Protein AF-E4YL05-F1 (afdb_monomer)

Secondary structure (DSSP, 8-state):
-----------PPPPS--GGG--S------TTSEEEEEEEEEEEETTEEEEEEEEETTSEEESS--SSSSGGG--SEEEEEEEEEEBGGGTBPP---EEEEEE--TTSHHHHHHHHHHHTSTTTTT--EEEEEEEEEEEEEEE-SS-TT-EEEEEEEEEEEEETT-SS-EEEEEEEEEEES---EEEEEEEEEE-TT--EEEEEPP-TT-GGGTTT--SSSSTTEEEEEESSPEEB-S----SSPPPPPPBTEEEEEEEEE--TT-TT-EEEEEEEEEPTT-BSBTTB-EEEEEEEEETTTTEEEESSPPPB-B-GGGEEEEEEEEEEEEETTEEHHHHHHHHTHHHHHHHHHHHHHHHHHTT--GGGEEEEEEEE--TTTS--SS-------TT-EEEEEEEEEEGGGTTT--HHHHHHHHHHHHHHHSSBTTEEEEEEEEEEEE---HHHHHHTS-S-TTTS-SS-----S--EES---SS-----EE--TTS-EEEEETTEEEEE-TTTEEEETTEEEEHHHHHT-HHHHHTT--

Mean predicted aligned error: 18.24 Å

InterPro domains:
  IPR003886 NIDO domain [PF06119] (53-227)

Radius of gyration: 30.39 Å; Cα contacts (8 Å, |Δi|>4): 1164; chains: 1; bounding box: 79×64×94 Å

pLDDT: mean 72.18, std 15.31, range [24.52, 92.62]

Organism: Oikopleura dioica (NCBI:txid34765)

Solvent-accessible surface area (backbone atoms only — not comparable to full-atom values): 29709 Å² total; per-residue (Å²): 142,80,85,74,83,76,76,77,71,84,61,45,26,79,64,64,71,61,54,80,98,54,35,82,52,77,63,85,51,45,100,73,13,34,40,82,42,76,47,93,58,67,42,52,55,85,58,31,68,37,47,54,39,23,42,35,59,41,40,30,41,21,69,46,88,72,93,62,54,51,78,90,66,49,55,61,27,47,33,46,20,67,38,22,24,29,48,66,98,78,63,43,53,26,66,49,54,40,49,28,41,45,75,51,50,89,85,38,74,48,38,58,53,54,48,53,50,50,24,48,25,73,88,37,68,69,34,58,63,51,75,76,42,36,30,40,36,38,43,38,56,29,23,38,69,92,42,72,87,32,40,27,27,35,35,41,34,37,31,32,27,27,52,60,87,51,94,56,74,30,38,36,41,35,37,35,34,30,39,75,62,67,78,48,47,81,50,41,38,32,40,41,34,14,39,89,85,63,44,41,21,44,47,70,62,88,54,96,76,41,82,91,33,47,38,73,39,48,71,48,82,45,32,7,31,38,72,48,75,40,80,63,51,37,45,42,80,52,89,78,86,59,84,30,70,84,81,64,75,23,46,60,27,52,69,46,48,27,44,34,72,55,55,68,83,46,93,82,46,67,42,56,29,40,38,35,39,33,42,92,79,26,24,63,29,94,96,35,44,69,50,77,22,41,63,42,77,38,81,91,74,76,45,37,38,58,73,49,79,62,51,62,36,41,38,82,74,54,45,39,35,30,46,36,36,40,33,30,46,23,36,74,93,32,44,20,39,57,34,37,70,75,47,43,72,62,33,53,54,48,51,55,51,20,46,51,52,52,38,50,73,63,72,44,60,75,69,32,53,45,76,77,41,79,44,77,57,51,83,89,78,76,70,90,61,100,73,79,72,89,72,88,57,85,47,16,26,31,40,34,32,32,41,48,41,63,40,63,52,70,90,75,67,52,47,62,54,54,44,51,41,52,38,49,53,46,70,73,59,55,51,44,82,49,33,33,60,42,71,92,47,62,48,52,43,71,66,49,51,65,55,57,56,47,31,80,38,77,92,46,83,88,77,53,65,101,67,74,77,92,56,51,52,74,28,48,26,38,42,69,52,96,90,59,46,7,65,34,38,66,48,50,53,93,65,33,43,68,18,52,44,73,67,42,48,48,79,44,38,61,92,58,28,46,62,38,77,32,37,82,41,47,45,73,69,48,71,76,33,73,71,56,56,65,64,41,72,122

Structure (mmCIF, N/CA/C/O backbone):
data_AF-E4YL05-F1
#
_entry.id   AF-E4YL05-F1
#
loop_
_atom_site.group_PDB
_atom_site.id
_atom_site.type_symbol
_atom_site.label_atom_id
_atom_site.label_alt_id
_atom_site.label_comp_id
_atom_site.label_asym_id
_atom_site.label_entity_id
_atom_site.label_seq_id
_atom_site.pdbx_PDB_ins_code
_atom_site.Cartn_x
_atom_site.Cartn_y
_atom_site.Cartn_z
_atom_site.occupancy
_atom_site.B_iso_or_equiv
_atom_site.auth_seq_id
_atom_site.auth_comp_id
_atom_site.auth_asym_id
_atom_site.auth_atom_id
_atom_site.pdbx_PDB_model_num
ATOM 1 N N . MET A 1 1 ? 0.159 37.664 -41.371 1.00 39.00 1 MET A N 1
ATOM 2 C CA . MET A 1 1 ? -0.174 36.597 -40.407 1.00 39.00 1 MET A CA 1
ATOM 3 C C . MET A 1 1 ? -0.038 35.262 -41.129 1.00 39.00 1 MET A C 1
ATOM 5 O O . MET A 1 1 ? -0.855 34.973 -41.992 1.00 39.00 1 MET A O 1
ATOM 9 N N . LYS A 1 2 ? 1.045 34.520 -40.889 1.00 24.80 2 LYS A N 1
ATOM 10 C CA . LYS A 1 2 ? 1.207 33.120 -41.308 1.00 24.80 2 LYS A CA 1
ATOM 11 C C . LYS A 1 2 ? 2.036 32.447 -40.222 1.00 24.80 2 LYS A C 1
ATOM 13 O O . LYS A 1 2 ? 3.206 32.774 -40.063 1.00 24.80 2 LYS A O 1
ATOM 18 N N . LEU A 1 3 ? 1.362 31.623 -39.429 1.00 26.17 3 LEU A N 1
ATOM 19 C CA . LEU A 1 3 ? 1.958 30.800 -38.390 1.00 26.17 3 LEU A CA 1
ATOM 20 C C . LEU A 1 3 ? 2.776 29.702 -39.069 1.00 26.17 3 LEU A C 1
ATOM 22 O O . LEU A 1 3 ? 2.261 28.945 -39.891 1.00 26.17 3 LEU A O 1
ATOM 26 N N . THR A 1 4 ? 4.064 29.681 -38.756 1.00 24.52 4 THR A N 1
ATOM 27 C CA . THR A 1 4 ? 4.976 28.572 -39.021 1.00 24.52 4 THR A CA 1
ATOM 28 C C . THR A 1 4 ? 4.471 27.346 -38.254 1.00 24.52 4 THR A C 1
ATOM 30 O O . THR A 1 4 ? 4.105 27.502 -37.087 1.00 24.52 4 THR A O 1
ATOM 33 N N . PRO A 1 5 ? 4.446 26.138 -38.840 1.00 30.98 5 PRO A N 1
ATOM 34 C CA . PRO A 1 5 ? 4.259 24.937 -38.046 1.00 30.98 5 PRO A CA 1
ATOM 35 C C . PRO A 1 5 ? 5.496 24.787 -37.158 1.00 30.98 5 PRO A C 1
ATOM 37 O O . PRO A 1 5 ? 6.608 24.580 -37.643 1.00 30.98 5 PRO A O 1
ATOM 40 N N . VAL A 1 6 ? 5.300 24.968 -35.854 1.00 28.34 6 VAL A N 1
ATOM 41 C CA . VAL A 1 6 ? 6.244 24.503 -34.844 1.00 28.34 6 VAL A CA 1
ATOM 42 C C . VAL A 1 6 ? 6.269 22.988 -34.995 1.00 28.34 6 VAL A C 1
ATOM 44 O O . VAL A 1 6 ? 5.288 22.310 -34.699 1.00 28.34 6 VAL A O 1
ATOM 47 N N . LEU A 1 7 ? 7.371 22.466 -35.528 1.00 31.39 7 LEU A N 1
ATOM 48 C CA . LEU A 1 7 ? 7.763 21.089 -35.280 1.00 31.39 7 LEU A CA 1
ATOM 49 C C . LEU A 1 7 ? 7.889 20.970 -33.760 1.00 31.39 7 LEU A C 1
ATOM 51 O O . LEU A 1 7 ? 8.853 21.470 -33.182 1.00 31.39 7 LEU A O 1
ATOM 55 N N . LEU A 1 8 ? 6.887 20.372 -33.118 1.00 30.17 8 LEU A N 1
ATOM 56 C CA . LEU A 1 8 ? 7.074 19.766 -31.810 1.00 30.17 8 LEU A CA 1
ATOM 57 C C . LEU A 1 8 ? 8.108 18.664 -32.035 1.00 30.17 8 LEU A C 1
ATOM 59 O O . LEU A 1 8 ? 7.787 17.587 -32.532 1.00 30.17 8 LEU A O 1
ATOM 63 N N . ALA A 1 9 ? 9.376 18.979 -31.781 1.00 30.41 9 ALA A N 1
ATOM 64 C CA . ALA A 1 9 ? 10.349 17.942 -31.517 1.00 30.41 9 ALA A CA 1
ATOM 65 C C . ALA A 1 9 ? 9.806 17.178 -30.306 1.00 30.41 9 ALA A C 1
ATOM 67 O O . ALA A 1 9 ? 9.567 17.787 -29.264 1.00 30.41 9 ALA A O 1
ATOM 68 N N . SER A 1 10 ? 9.547 15.883 -30.471 1.00 37.25 10 SER A N 1
ATOM 69 C CA . SER A 1 10 ? 9.329 14.965 -29.358 1.00 37.25 10 SER A CA 1
ATOM 70 C C . SER A 1 10 ? 10.555 15.073 -28.452 1.00 37.25 10 SER A C 1
ATOM 72 O O . SER A 1 10 ? 11.633 14.581 -28.797 1.00 37.25 10 SER A O 1
ATOM 74 N N . ALA A 1 11 ? 10.435 15.832 -27.365 1.00 39.47 11 ALA A N 1
ATOM 75 C CA . ALA A 1 11 ? 11.479 15.943 -26.365 1.00 39.47 11 ALA A CA 1
ATOM 76 C C . ALA A 1 11 ? 11.469 14.632 -25.580 1.00 39.47 11 ALA A C 1
ATOM 78 O O . ALA A 1 11 ? 10.633 14.436 -24.706 1.00 39.47 11 ALA A O 1
ATOM 79 N N . GLN A 1 12 ? 12.354 13.726 -25.980 1.00 55.66 12 GLN A N 1
ATOM 80 C CA . GLN A 1 12 ? 12.685 12.514 -25.248 1.00 55.66 12 GLN A CA 1
ATOM 81 C C . GLN A 1 12 ? 13.349 12.882 -23.913 1.00 55.66 12 GLN A C 1
ATOM 83 O O . GLN A 1 12 ? 14.168 13.810 -23.889 1.00 55.66 12 GLN A O 1
ATOM 88 N N . ALA A 1 13 ? 13.031 12.165 -22.827 1.00 56.84 13 ALA A N 1
ATOM 89 C CA . ALA A 1 13 ? 13.731 12.339 -21.554 1.00 56.84 13 ALA A CA 1
ATOM 90 C C . ALA A 1 13 ? 15.240 12.196 -21.762 1.00 56.84 13 ALA A C 1
ATOM 92 O O . ALA A 1 13 ? 15.728 11.253 -22.393 1.00 56.84 13 ALA A O 1
ATOM 93 N N . ALA A 1 14 ? 16.005 13.109 -21.169 1.00 66.50 14 ALA A N 1
ATOM 94 C CA . ALA A 1 14 ? 17.408 12.827 -20.951 1.00 66.50 14 ALA A CA 1
ATOM 95 C C . ALA A 1 14 ? 17.499 11.706 -19.904 1.00 66.50 14 ALA A C 1
ATOM 97 O O . ALA A 1 14 ? 16.983 11.834 -18.792 1.00 66.50 14 ALA A O 1
ATOM 98 N N . SER A 1 15 ? 18.168 10.605 -20.251 1.00 72.00 15 SER A N 1
ATOM 99 C CA . SER A 1 15 ? 18.623 9.650 -19.240 1.00 72.00 15 SER A CA 1
ATOM 100 C C . SER A 1 15 ? 19.417 10.394 -18.168 1.00 72.00 15 SER A C 1
ATOM 102 O O . SER A 1 15 ? 20.209 11.283 -18.506 1.00 72.00 15 SER A O 1
ATOM 104 N N . TYR A 1 16 ? 19.276 9.984 -16.903 1.00 74.62 16 TYR A N 1
ATOM 105 C CA . TYR A 1 16 ? 20.231 10.370 -15.861 1.00 74.62 16 TYR A CA 1
ATOM 106 C C . TYR A 1 16 ? 21.620 10.157 -16.397 1.00 74.62 16 TYR A C 1
ATOM 108 O O . TYR A 1 16 ? 21.817 9.145 -17.089 1.00 74.62 16 TYR A O 1
ATOM 116 N N . ILE A 1 17 ? 22.535 11.088 -16.076 1.00 64.12 17 ILE A N 1
ATOM 117 C CA . ILE A 1 17 ? 23.928 11.073 -16.532 1.00 64.12 17 ILE A CA 1
ATOM 118 C C . ILE A 1 17 ? 24.354 9.618 -16.594 1.00 64.12 17 ILE A C 1
ATOM 120 O O . ILE A 1 17 ? 24.530 8.984 -15.550 1.00 64.12 17 ILE A O 1
ATOM 124 N N . HIS A 1 18 ? 24.398 9.080 -17.825 1.00 53.38 18 HIS A N 1
ATOM 125 C CA . HIS A 1 18 ? 24.674 7.668 -18.039 1.00 53.38 18 HIS A CA 1
ATOM 126 C C . HIS A 1 18 ? 25.913 7.390 -17.219 1.00 53.38 18 HIS A C 1
ATOM 128 O O . HIS A 1 18 ? 26.897 8.100 -17.453 1.00 53.38 18 HIS A O 1
ATOM 134 N N . GLY A 1 19 ? 25.847 6.464 -16.253 1.00 42.16 19 GLY A N 1
ATOM 135 C CA . GLY A 1 19 ? 26.955 6.225 -15.329 1.00 42.16 19 GLY A CA 1
ATOM 136 C C . GLY A 1 19 ? 28.252 6.263 -16.123 1.00 42.16 19 GLY A C 1
ATOM 137 O O . GLY A 1 19 ? 28.403 5.468 -17.048 1.00 42.16 19 GLY A O 1
ATOM 138 N N . LYS A 1 20 ? 29.047 7.325 -15.908 1.00 41.28 20 LYS A N 1
ATOM 139 C CA . LYS A 1 20 ? 29.998 7.912 -16.878 1.00 41.28 20 LYS A CA 1
ATOM 140 C C . LYS A 1 20 ? 30.633 6.863 -17.788 1.00 41.28 20 LYS A C 1
ATOM 142 O O . LYS A 1 20 ? 31.676 6.328 -17.434 1.00 41.28 20 LYS A O 1
ATOM 147 N N . SER A 1 21 ? 30.065 6.549 -18.955 1.00 42.84 21 SER A N 1
ATOM 148 C CA . SER A 1 21 ? 30.628 5.527 -19.868 1.00 42.84 21 SER A CA 1
ATOM 149 C C . SER A 1 21 ? 30.936 4.125 -19.262 1.00 42.84 21 SER A C 1
ATOM 151 O O . SER A 1 21 ? 31.409 3.267 -20.001 1.00 42.84 21 SER A O 1
ATOM 153 N N . ASN A 1 22 ? 30.632 3.878 -17.978 1.00 45.12 22 ASN A N 1
ATOM 154 C CA . ASN A 1 22 ? 31.169 2.836 -17.094 1.00 45.12 22 ASN A CA 1
ATOM 155 C C . ASN A 1 22 ? 30.128 2.497 -16.000 1.00 45.12 22 ASN A C 1
ATOM 157 O O . ASN A 1 22 ? 30.279 2.896 -14.846 1.00 45.12 22 ASN A O 1
ATOM 161 N N . GLY A 1 23 ? 29.060 1.770 -16.333 1.00 50.09 23 GLY A N 1
ATOM 162 C CA . GLY A 1 23 ? 28.501 0.865 -15.316 1.00 50.09 23 GLY A CA 1
ATOM 163 C C . GLY A 1 23 ? 29.557 -0.175 -14.933 1.00 50.09 23 GLY A C 1
ATOM 164 O O . GLY A 1 23 ? 30.546 -0.325 -15.658 1.00 50.09 23 GLY A O 1
ATOM 165 N N . ASP A 1 24 ? 29.363 -0.900 -13.834 1.00 49.78 24 ASP A N 1
ATOM 166 C CA . ASP A 1 24 ? 30.409 -1.796 -13.326 1.00 49.78 24 ASP A CA 1
ATOM 167 C C . ASP A 1 24 ? 30.783 -2.915 -14.315 1.00 49.78 24 ASP A C 1
ATOM 169 O O . ASP A 1 24 ? 31.893 -3.444 -14.249 1.00 49.78 24 ASP A O 1
ATOM 173 N N . SER A 1 25 ? 29.917 -3.260 -15.279 1.00 55.44 25 SER A N 1
ATOM 174 C CA . SER A 1 25 ? 30.222 -4.218 -16.351 1.00 55.44 25 SER A CA 1
ATOM 175 C C . SER A 1 25 ? 29.310 -4.081 -17.583 1.00 55.44 25 SER A C 1
ATOM 177 O O . SER A 1 25 ? 28.195 -3.575 -17.495 1.00 55.44 25 SER A O 1
ATOM 179 N N . VAL A 1 26 ? 29.792 -4.557 -18.742 1.00 59.41 26 VAL A N 1
ATOM 180 C CA . VAL A 1 26 ? 29.004 -4.833 -19.962 1.00 59.41 26 VAL A CA 1
ATOM 181 C C . VAL A 1 26 ? 29.000 -6.344 -20.151 1.00 59.41 26 VAL A C 1
ATOM 183 O O . VAL A 1 26 ? 30.068 -6.920 -20.359 1.00 59.41 26 VAL A O 1
ATOM 186 N N . HIS A 1 27 ? 27.834 -6.984 -20.120 1.00 60.22 27 HIS A N 1
ATOM 187 C CA . HIS A 1 27 ? 27.734 -8.433 -20.301 1.00 60.22 27 HIS A CA 1
ATOM 188 C C . HIS A 1 27 ? 27.070 -8.800 -21.627 1.00 60.22 27 HIS A C 1
ATOM 190 O O . HIS A 1 27 ? 26.087 -8.186 -22.037 1.00 60.22 27 HIS A O 1
ATOM 196 N N . ALA A 1 28 ? 27.639 -9.804 -22.300 1.00 58.12 28 ALA A N 1
ATOM 197 C CA . ALA A 1 28 ? 26.989 -10.474 -23.417 1.00 58.12 28 ALA A CA 1
ATOM 198 C C . ALA A 1 28 ? 25.901 -11.405 -22.870 1.00 58.12 28 ALA A C 1
ATOM 200 O O . ALA A 1 28 ? 26.103 -12.065 -21.848 1.00 58.12 28 ALA A O 1
ATOM 201 N N . LEU A 1 29 ? 24.758 -11.425 -23.541 1.00 65.06 29 LEU A N 1
ATOM 202 C CA . LEU A 1 29 ? 23.601 -12.221 -23.149 1.00 65.06 29 LEU A CA 1
ATOM 203 C C . LEU A 1 29 ? 23.679 -13.610 -23.769 1.00 65.06 29 LEU A C 1
ATOM 205 O O . LEU A 1 29 ? 24.390 -13.821 -24.756 1.00 65.06 29 LEU A O 1
ATOM 209 N N . ASP A 1 30 ? 22.947 -14.551 -23.188 1.00 63.59 30 ASP A N 1
ATOM 210 C CA . ASP A 1 30 ? 22.760 -15.857 -23.800 1.00 63.59 30 ASP A CA 1
ATOM 211 C C . ASP A 1 30 ? 21.796 -15.793 -25.004 1.00 63.59 30 ASP A C 1
ATOM 213 O O . ASP A 1 30 ? 21.240 -14.748 -25.352 1.00 63.59 30 ASP A O 1
ATOM 217 N N . GLY A 1 31 ? 21.607 -16.931 -25.678 1.00 61.41 31 GLY A N 1
ATOM 218 C CA . GLY A 1 31 ? 20.715 -17.039 -26.838 1.00 61.41 31 GLY A CA 1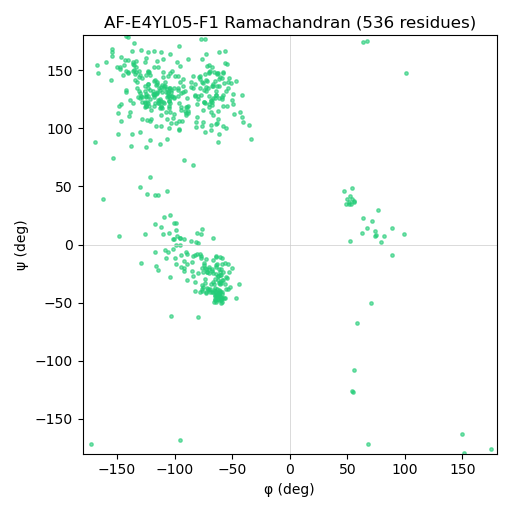
ATOM 219 C C . GLY A 1 31 ? 19.232 -16.778 -26.536 1.00 61.41 31 GLY A C 1
ATOM 220 O O . GLY A 1 31 ? 18.462 -16.631 -27.480 1.00 61.41 31 GLY A O 1
ATOM 221 N N . SER A 1 32 ? 18.843 -16.697 -25.260 1.00 63.31 32 SER A N 1
ATOM 222 C CA . SER A 1 32 ? 17.499 -16.337 -24.787 1.00 63.31 32 SER A CA 1
ATOM 223 C C . SER A 1 32 ? 17.356 -14.850 -24.440 1.00 63.31 32 SER A C 1
ATOM 225 O O . SER A 1 32 ? 16.271 -14.413 -24.062 1.00 63.31 32 SER A O 1
ATOM 227 N N . GLY A 1 33 ? 18.417 -14.046 -24.589 1.00 72.31 33 GLY A N 1
ATOM 228 C CA . GLY A 1 33 ? 18.387 -12.625 -24.237 1.00 72.31 33 GLY A CA 1
ATOM 229 C C . GLY A 1 33 ? 18.345 -12.382 -22.725 1.00 72.31 33 GLY A C 1
ATOM 230 O O . GLY A 1 33 ? 17.954 -11.295 -22.296 1.00 72.31 33 GLY A O 1
ATOM 231 N N . GLN A 1 34 ? 18.751 -13.378 -21.930 1.00 79.44 34 GLN A N 1
ATOM 232 C CA . GLN A 1 34 ? 18.883 -13.304 -20.480 1.00 79.44 34 GLN A CA 1
ATOM 233 C C . GLN A 1 34 ? 20.355 -13.475 -20.074 1.00 79.44 34 GLN A C 1
ATOM 235 O O . GLN A 1 34 ? 21.200 -13.958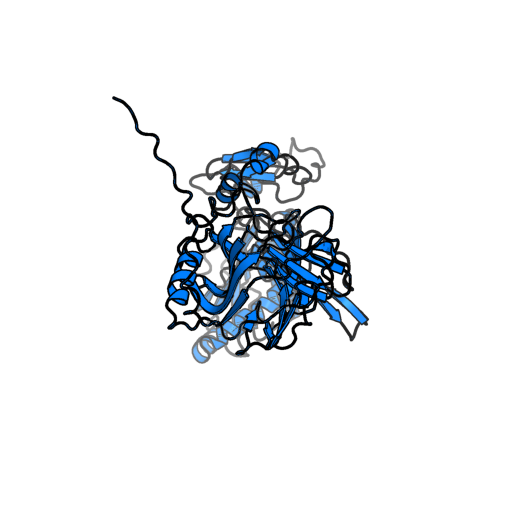 -20.831 1.00 79.44 34 GLN A O 1
ATOM 240 N N . THR A 1 35 ? 20.713 -13.005 -18.884 1.00 81.50 35 THR A N 1
ATOM 241 C CA . THR A 1 35 ? 22.018 -13.283 -18.289 1.00 81.50 35 THR A CA 1
ATOM 242 C C . THR A 1 35 ? 21.959 -13.177 -16.770 1.00 81.50 35 THR A C 1
ATOM 244 O O . THR A 1 35 ? 21.276 -12.308 -16.226 1.00 81.50 35 THR A O 1
ATOM 247 N N . LYS A 1 36 ? 22.678 -14.070 -16.086 1.00 86.94 36 LYS A N 1
ATOM 248 C CA . LYS A 1 36 ? 22.915 -14.013 -14.640 1.00 86.94 36 LYS A CA 1
ATOM 249 C C . LYS A 1 36 ? 24.166 -13.181 -14.390 1.00 86.94 36 LYS A C 1
ATOM 251 O O . LYS A 1 36 ? 25.249 -13.561 -14.835 1.00 86.94 36 LYS A O 1
ATOM 256 N N . ILE A 1 37 ? 24.032 -12.077 -13.666 1.00 81.25 37 ILE A N 1
ATOM 257 C CA . ILE A 1 37 ? 25.113 -11.121 -13.436 1.00 81.25 37 ILE A CA 1
ATOM 258 C C . ILE A 1 37 ? 25.429 -11.044 -11.941 1.00 81.25 37 ILE A C 1
ATOM 260 O O . ILE A 1 37 ? 24.561 -10.643 -11.165 1.00 81.25 37 ILE A O 1
ATOM 264 N N . PRO A 1 38 ? 26.665 -11.374 -11.525 1.00 81.25 38 PRO A N 1
ATOM 265 C CA . PRO A 1 38 ? 27.163 -10.975 -10.219 1.00 81.25 38 PRO A CA 1
ATOM 266 C C . PRO A 1 38 ? 27.409 -9.460 -10.201 1.00 81.25 38 PRO A C 1
ATOM 268 O O . PRO A 1 38 ? 28.081 -8.900 -11.070 1.00 81.25 38 PRO A O 1
ATOM 271 N N . LEU A 1 39 ? 26.848 -8.782 -9.214 1.00 77.00 39 LEU A N 1
ATOM 272 C CA . LEU A 1 39 ? 26.955 -7.351 -9.015 1.00 77.00 39 LEU A CA 1
ATOM 273 C C . LEU A 1 39 ? 28.311 -7.005 -8.383 1.00 77.00 39 LEU A C 1
ATOM 275 O O . LEU A 1 39 ? 28.835 -7.739 -7.551 1.00 77.00 39 LEU A O 1
ATOM 279 N N . ALA A 1 40 ? 28.902 -5.872 -8.772 1.00 70.44 40 ALA A N 1
ATOM 280 C CA . ALA A 1 40 ? 30.180 -5.429 -8.203 1.00 70.44 40 ALA A CA 1
ATOM 281 C C . ALA A 1 40 ? 30.046 -4.887 -6.767 1.00 70.44 40 ALA A C 1
ATOM 283 O O . ALA A 1 40 ? 31.024 -4.819 -6.025 1.00 70.44 40 ALA A O 1
ATOM 284 N N . SER A 1 41 ? 28.831 -4.503 -6.385 1.00 72.88 41 SER A N 1
ATOM 285 C CA . SER A 1 41 ? 28.415 -4.181 -5.023 1.00 72.88 41 SER A CA 1
ATOM 286 C C . SER A 1 41 ? 26.996 -4.704 -4.829 1.00 72.88 41 SER A C 1
ATOM 288 O O . SER A 1 41 ? 26.241 -4.757 -5.801 1.00 72.88 41 SER A O 1
ATOM 290 N N . ASN A 1 42 ? 26.644 -5.101 -3.604 1.00 77.19 42 ASN A N 1
ATOM 291 C CA . ASN A 1 42 ? 25.302 -5.600 -3.320 1.00 77.19 42 ASN A CA 1
ATOM 292 C C . ASN A 1 42 ? 24.270 -4.534 -3.691 1.00 77.19 42 ASN A C 1
ATOM 294 O O . ASN A 1 42 ? 24.411 -3.386 -3.272 1.00 77.19 42 ASN A O 1
ATOM 298 N N . ALA A 1 43 ? 23.258 -4.897 -4.470 1.00 72.75 43 ALA A N 1
ATOM 299 C CA . ALA A 1 43 ? 22.095 -4.045 -4.666 1.00 72.75 43 ALA A CA 1
ATOM 300 C C . ALA A 1 43 ? 21.103 -4.315 -3.539 1.00 72.75 43 ALA A C 1
ATOM 302 O O . ALA A 1 43 ? 20.862 -5.477 -3.210 1.00 72.75 43 ALA A O 1
ATOM 303 N N . ASP A 1 44 ? 20.539 -3.252 -2.973 1.00 73.62 44 ASP A N 1
ATOM 304 C CA . ASP A 1 44 ? 19.347 -3.346 -2.138 1.00 73.62 44 ASP A CA 1
ATOM 305 C C . ASP A 1 44 ? 18.129 -3.040 -3.015 1.00 73.62 44 ASP A C 1
ATOM 307 O O . ASP A 1 44 ? 17.919 -1.910 -3.462 1.00 73.62 44 ASP A O 1
ATOM 311 N N . ILE A 1 45 ? 17.378 -4.088 -3.344 1.00 71.38 45 ILE A N 1
ATOM 312 C CA . ILE A 1 45 ? 16.156 -4.011 -4.141 1.00 71.38 45 ILE A CA 1
ATOM 313 C C . ILE A 1 45 ? 15.040 -4.560 -3.266 1.00 71.38 45 ILE A C 1
ATOM 315 O O . ILE A 1 45 ? 15.056 -5.731 -2.899 1.00 71.38 45 ILE A O 1
ATOM 319 N N . PHE A 1 46 ? 14.080 -3.702 -2.924 1.00 72.19 46 PHE A N 1
ATOM 320 C CA . PHE A 1 46 ? 12.973 -4.041 -2.027 1.00 72.19 46 PHE A CA 1
ATOM 321 C C . PHE A 1 46 ? 13.397 -4.621 -0.661 1.00 72.19 46 PHE A C 1
ATOM 323 O O . PHE A 1 46 ? 12.767 -5.535 -0.139 1.00 72.19 46 PHE A O 1
ATOM 330 N N . GLY A 1 47 ? 14.476 -4.098 -0.064 1.00 64.88 47 GLY A N 1
ATOM 331 C CA . GLY A 1 47 ? 14.974 -4.559 1.237 1.00 64.88 47 GLY A CA 1
ATOM 332 C C . GLY A 1 47 ? 15.779 -5.858 1.161 1.00 64.88 47 GLY A C 1
ATOM 333 O O . GLY A 1 47 ? 16.213 -6.375 2.190 1.00 64.88 47 GLY A O 1
ATOM 334 N N . VAL A 1 48 ? 15.987 -6.398 -0.042 1.00 67.75 48 VAL A N 1
ATOM 335 C CA . VAL A 1 48 ? 16.785 -7.598 -0.275 1.00 67.75 48 VAL A CA 1
ATOM 336 C C . VAL A 1 48 ? 18.160 -7.188 -0.780 1.00 67.75 48 VAL A C 1
ATOM 338 O O . VAL A 1 48 ? 18.317 -6.718 -1.909 1.00 67.75 48 VAL A O 1
ATOM 341 N N . SER A 1 49 ? 19.176 -7.422 0.053 1.00 73.19 49 SER A N 1
ATOM 342 C CA . SER A 1 49 ? 20.574 -7.260 -0.338 1.00 73.19 49 SER A CA 1
ATOM 343 C C . SER A 1 49 ? 21.037 -8.489 -1.116 1.00 73.19 49 SER A C 1
ATOM 345 O O . SER A 1 49 ? 21.206 -9.564 -0.543 1.00 73.19 49 SER A O 1
ATOM 347 N N . THR A 1 50 ? 21.260 -8.334 -2.418 1.00 75.12 50 THR A N 1
ATOM 348 C CA . THR A 1 50 ? 21.775 -9.405 -3.281 1.00 75.12 50 THR A CA 1
ATOM 349 C C . THR A 1 50 ? 23.036 -8.965 -4.009 1.00 75.12 50 THR A C 1
ATOM 351 O O . THR A 1 50 ? 23.183 -7.803 -4.386 1.00 75.12 50 THR A O 1
ATOM 354 N N . ASP A 1 51 ? 23.957 -9.899 -4.223 1.00 81.69 51 ASP A N 1
ATOM 355 C CA . ASP A 1 51 ? 25.143 -9.732 -5.058 1.00 81.69 51 ASP A CA 1
ATOM 356 C C . ASP A 1 51 ? 24.965 -10.367 -6.444 1.00 81.69 51 ASP A C 1
ATOM 358 O O . ASP A 1 51 ? 25.903 -10.376 -7.236 1.00 81.69 51 ASP A O 1
ATOM 362 N N . ILE A 1 52 ? 23.780 -10.898 -6.768 1.00 84.50 52 ILE A N 1
ATOM 363 C CA . ILE A 1 52 ? 23.479 -11.533 -8.052 1.00 84.50 52 ILE A CA 1
ATOM 364 C C . ILE A 1 52 ? 22.054 -11.190 -8.494 1.00 84.50 52 ILE A C 1
ATOM 366 O O . ILE A 1 52 ? 21.100 -11.352 -7.738 1.00 84.50 52 ILE A O 1
ATOM 370 N N . LEU A 1 53 ? 21.904 -10.799 -9.761 1.00 87.75 53 LEU A N 1
ATOM 371 C CA . LEU A 1 53 ? 20.605 -10.591 -10.404 1.00 87.75 53 LEU A CA 1
ATOM 372 C C . LEU A 1 53 ? 20.579 -11.199 -11.803 1.00 87.75 53 LEU A C 1
ATOM 374 O O . LEU A 1 53 ? 21.608 -11.349 -12.470 1.00 87.75 53 LEU A O 1
ATOM 378 N N . TRP A 1 54 ? 19.382 -11.521 -12.266 1.00 88.25 54 TRP A N 1
ATOM 379 C CA . TRP A 1 54 ? 19.111 -11.874 -13.646 1.00 88.25 54 TRP A CA 1
ATOM 380 C C . TRP A 1 54 ? 18.595 -10.650 -14.389 1.00 88.25 54 TRP A C 1
ATOM 382 O O . TRP A 1 54 ? 17.709 -9.942 -13.920 1.00 88.25 54 TRP A O 1
ATOM 392 N N . PHE A 1 55 ? 19.155 -10.410 -15.567 1.00 87.19 55 PHE A N 1
ATOM 393 C CA . PHE A 1 55 ? 18.731 -9.325 -16.438 1.00 87.19 55 PHE A CA 1
ATOM 394 C C . PHE A 1 55 ? 18.240 -9.902 -17.752 1.00 87.19 55 PHE A C 1
ATOM 396 O O . PHE A 1 55 ? 18.931 -10.719 -18.367 1.00 87.19 55 PHE A O 1
ATOM 403 N N . GLN A 1 56 ? 17.074 -9.449 -18.199 1.00 85.19 56 GLN A N 1
ATOM 404 C CA . GLN A 1 56 ? 16.609 -9.669 -19.558 1.00 85.19 56 GLN A CA 1
ATOM 405 C C . GLN A 1 56 ? 16.722 -8.390 -20.374 1.00 85.19 56 GLN A C 1
ATOM 407 O O . GLN A 1 56 ? 16.506 -7.274 -19.904 1.00 85.19 56 GLN A O 1
ATOM 412 N N . ASN A 1 57 ? 17.035 -8.561 -21.648 1.00 79.31 57 ASN A N 1
ATOM 413 C CA . ASN A 1 57 ? 17.313 -7.458 -22.552 1.00 79.31 57 ASN A CA 1
ATOM 414 C C . ASN A 1 57 ? 16.079 -6.615 -22.912 1.00 79.31 57 ASN A C 1
ATOM 416 O O . ASN A 1 57 ? 16.212 -5.475 -23.344 1.00 79.31 57 ASN A O 1
ATOM 420 N N . ASN A 1 58 ? 14.884 -7.171 -22.717 1.00 77.12 58 ASN A N 1
ATOM 421 C CA . ASN A 1 58 ? 13.609 -6.461 -22.775 1.00 77.12 58 ASN A CA 1
ATOM 422 C C . ASN A 1 58 ? 13.301 -5.699 -21.467 1.00 77.12 58 ASN A C 1
ATOM 424 O O . ASN A 1 58 ? 12.217 -5.170 -21.315 1.00 77.12 58 ASN A O 1
ATOM 428 N N . GLY A 1 59 ? 14.232 -5.565 -20.519 1.00 83.06 59 GLY A N 1
ATOM 429 C CA . GLY A 1 59 ? 14.069 -4.643 -19.390 1.00 83.06 59 GLY A CA 1
ATOM 430 C C . GLY A 1 59 ? 13.593 -5.253 -18.073 1.00 83.06 59 GLY A C 1
ATOM 431 O O . GLY A 1 59 ? 13.280 -4.477 -17.171 1.00 83.06 59 GLY A O 1
ATOM 432 N N . ALA A 1 60 ? 13.529 -6.583 -17.951 1.00 88.44 60 ALA A N 1
ATOM 433 C CA . ALA A 1 60 ? 13.261 -7.250 -16.675 1.00 88.44 60 ALA A CA 1
ATOM 434 C C . ALA A 1 60 ? 14.536 -7.426 -15.833 1.00 88.44 60 ALA A C 1
ATOM 436 O O . ALA A 1 60 ? 15.572 -7.868 -16.336 1.00 88.44 60 ALA A O 1
ATOM 437 N N . ILE A 1 61 ? 14.430 -7.104 -14.544 1.00 90.38 61 ILE A N 1
ATOM 438 C CA . ILE A 1 61 ? 15.437 -7.328 -13.502 1.00 90.38 61 ILE A CA 1
ATOM 439 C C . ILE A 1 61 ? 14.816 -8.288 -12.490 1.00 90.38 61 ILE A C 1
ATOM 441 O O . ILE A 1 61 ? 13.763 -7.967 -11.942 1.00 90.38 61 ILE A O 1
ATOM 445 N N . SER A 1 62 ? 15.433 -9.442 -12.242 1.00 87.94 62 SER A N 1
ATOM 446 C CA . SER A 1 62 ? 14.848 -10.478 -11.388 1.00 87.94 62 SER A CA 1
ATOM 447 C C . SER A 1 62 ? 15.851 -11.188 -10.483 1.00 87.94 62 SER A C 1
ATOM 449 O O . SER A 1 62 ? 17.058 -11.185 -10.738 1.00 87.94 62 SER A O 1
ATOM 451 N N . PHE A 1 63 ? 15.353 -11.805 -9.412 1.00 84.06 63 PHE A N 1
ATOM 452 C CA . PHE A 1 63 ? 16.174 -12.564 -8.458 1.00 84.06 63 PHE A CA 1
ATOM 453 C C . PHE A 1 63 ? 16.463 -13.984 -8.955 1.00 84.06 63 PHE A C 1
ATOM 455 O O . PHE A 1 63 ? 17.563 -14.508 -8.764 1.00 84.06 63 PHE A O 1
ATOM 462 N N . GLU A 1 64 ? 15.524 -14.568 -9.697 1.00 82.75 64 GLU A N 1
ATOM 463 C CA . GLU A 1 64 ? 15.684 -15.845 -10.390 1.00 82.75 64 GLU A CA 1
ATOM 464 C C . GLU A 1 64 ? 15.551 -15.700 -11.912 1.00 82.75 64 GLU A C 1
ATOM 466 O O . GLU A 1 64 ? 15.112 -14.665 -12.427 1.00 82.75 64 GLU A O 1
ATOM 471 N N . SER A 1 65 ? 15.945 -16.746 -12.647 1.00 81.56 65 SER A N 1
ATOM 472 C CA . SER A 1 65 ? 15.757 -16.806 -14.099 1.00 81.56 65 SER A CA 1
ATOM 473 C C . SER A 1 65 ? 14.268 -16.749 -14.431 1.00 81.56 65 SER A C 1
ATOM 475 O O . SER A 1 65 ? 13.427 -17.320 -13.742 1.00 81.56 65 SER A O 1
ATOM 477 N N . THR A 1 66 ? 13.954 -16.053 -15.511 1.00 75.56 66 THR A N 1
ATOM 478 C CA . THR A 1 66 ? 12.597 -15.883 -16.021 1.00 75.56 66 THR A CA 1
ATOM 479 C C . THR A 1 66 ? 12.529 -16.628 -17.340 1.00 75.56 66 THR A C 1
ATOM 481 O O . THR A 1 66 ? 13.311 -16.367 -18.255 1.00 75.56 66 THR A O 1
ATOM 484 N N . THR A 1 67 ? 11.647 -17.622 -17.399 1.00 69.94 67 THR A N 1
ATOM 485 C CA . THR A 1 67 ? 11.576 -18.563 -18.528 1.00 69.94 67 THR A CA 1
ATOM 486 C C . THR A 1 67 ? 10.732 -18.041 -19.687 1.00 69.94 67 THR A C 1
ATOM 488 O O . THR A 1 67 ? 10.845 -18.547 -20.802 1.00 69.94 67 THR A O 1
ATOM 491 N N . ASP A 1 68 ? 9.937 -17.005 -19.432 1.00 73.75 68 ASP A N 1
ATOM 492 C CA . ASP A 1 68 ? 9.089 -16.315 -20.393 1.00 73.75 68 ASP A CA 1
ATOM 493 C C . ASP A 1 68 ? 9.099 -14.804 -20.076 1.00 73.75 68 ASP A C 1
ATOM 495 O O . ASP A 1 68 ? 9.793 -14.324 -19.176 1.00 73.75 68 ASP A O 1
ATOM 499 N N . SER A 1 69 ? 8.375 -14.049 -20.883 1.00 75.38 69 SER A N 1
ATOM 500 C CA . SER A 1 69 ? 8.202 -12.602 -20.866 1.00 75.38 69 SER A CA 1
ATOM 501 C C . SER A 1 69 ? 6.798 -12.168 -20.434 1.00 75.38 69 SER A C 1
ATOM 503 O O . SER A 1 69 ? 6.451 -10.993 -20.541 1.00 75.38 69 SER A O 1
ATOM 505 N N . SER A 1 70 ? 6.001 -13.131 -19.961 1.00 79.62 70 SER A N 1
ATOM 506 C CA . SER A 1 70 ? 4.659 -12.930 -19.421 1.00 79.62 70 SER A CA 1
ATOM 507 C C . SER A 1 70 ? 4.683 -12.839 -17.887 1.00 79.62 70 SER A C 1
ATOM 509 O O . SER A 1 70 ? 5.285 -13.716 -17.258 1.00 79.62 70 SER A O 1
ATOM 511 N N . PRO A 1 71 ? 3.983 -11.874 -17.262 1.00 77.19 71 PRO A N 1
ATOM 512 C CA . PRO A 1 71 ? 3.753 -11.822 -15.817 1.00 77.19 71 PRO A CA 1
ATOM 513 C C . PRO A 1 71 ? 3.191 -13.115 -15.238 1.00 77.19 71 PRO A C 1
ATOM 515 O O . PRO A 1 71 ? 3.644 -13.563 -14.188 1.00 77.19 71 PRO A O 1
ATOM 518 N N . ASP A 1 72 ? 2.316 -13.789 -15.984 1.00 76.94 72 ASP A N 1
ATOM 519 C CA . ASP A 1 72 ? 1.704 -15.052 -15.563 1.00 76.94 72 ASP A CA 1
ATOM 520 C C . ASP A 1 72 ? 2.730 -16.186 -15.374 1.00 76.94 72 ASP A C 1
ATOM 522 O O . ASP A 1 72 ? 2.421 -17.215 -14.775 1.00 76.94 72 ASP A O 1
ATOM 526 N N . SER A 1 73 ? 3.946 -16.029 -15.910 1.00 75.25 73 SER A N 1
ATOM 527 C CA . SER A 1 73 ? 5.030 -17.011 -15.801 1.00 75.25 73 SER A CA 1
ATOM 528 C C . SER A 1 73 ? 5.938 -16.807 -14.583 1.00 75.25 73 SER A C 1
ATOM 530 O O . SER A 1 73 ? 6.828 -17.630 -14.346 1.00 75.25 73 SER A O 1
ATOM 532 N N . VAL A 1 74 ? 5.760 -15.716 -13.825 1.00 78.38 74 VAL A N 1
ATOM 533 C CA . VAL A 1 74 ? 6.530 -15.473 -12.600 1.00 78.38 74 VAL A CA 1
ATOM 534 C C . VAL A 1 74 ? 6.138 -16.535 -11.574 1.00 78.38 74 VAL A C 1
ATOM 536 O O . VAL A 1 74 ? 4.963 -16.715 -11.264 1.00 78.38 74 VAL A O 1
ATOM 539 N N . ALA A 1 75 ? 7.134 -17.242 -11.045 1.00 76.62 75 ALA A N 1
ATOM 540 C CA . ALA A 1 75 ? 6.988 -18.198 -9.954 1.00 76.62 75 ALA A CA 1
ATOM 541 C C . ALA A 1 75 ? 8.219 -18.090 -9.053 1.00 76.62 75 ALA A C 1
ATOM 543 O O . ALA A 1 75 ? 9.338 -18.107 -9.566 1.00 76.62 75 ALA A O 1
ATOM 544 N N . ARG A 1 76 ? 8.020 -17.988 -7.733 1.00 75.75 76 ARG A N 1
ATOM 545 C CA . ARG A 1 76 ? 9.099 -17.834 -6.730 1.00 75.75 76 ARG A CA 1
ATOM 546 C C . ARG A 1 76 ? 10.103 -16.727 -7.059 1.00 75.75 76 ARG A C 1
ATOM 548 O O . ARG A 1 76 ? 11.310 -16.900 -6.921 1.00 75.75 76 ARG A O 1
ATOM 555 N N . ASN A 1 77 ? 9.623 -15.606 -7.576 1.00 80.19 77 ASN A N 1
ATOM 556 C CA . ASN A 1 77 ? 10.502 -14.594 -8.139 1.00 80.19 77 ASN A CA 1
ATOM 557 C C . ASN A 1 77 ? 9.889 -13.206 -7.979 1.00 80.19 77 ASN A C 1
ATOM 559 O O . ASN A 1 77 ? 8.668 -13.068 -7.964 1.00 80.19 77 ASN A O 1
ATOM 563 N N . LEU A 1 78 ? 10.747 -12.189 -7.906 1.00 83.31 78 LEU A N 1
ATOM 564 C CA . LEU A 1 78 ? 10.364 -10.795 -8.090 1.00 83.31 78 LEU A CA 1
ATOM 565 C C . LEU A 1 78 ? 11.016 -10.276 -9.361 1.00 83.31 78 LEU A C 1
ATOM 567 O O . LEU A 1 78 ? 12.209 -10.479 -9.589 1.00 83.31 78 LEU A O 1
ATOM 571 N N . VAL A 1 79 ? 10.228 -9.572 -10.160 1.00 87.75 79 VAL A N 1
ATOM 572 C CA . VAL A 1 79 ? 10.613 -8.971 -11.424 1.00 87.75 79 VAL A CA 1
ATOM 573 C C . VAL A 1 79 ? 10.270 -7.486 -11.389 1.00 87.75 79 VAL A C 1
ATOM 575 O O . VAL A 1 79 ? 9.104 -7.108 -11.306 1.00 87.75 79 VAL A O 1
ATOM 578 N N . VAL A 1 80 ? 11.285 -6.631 -11.510 1.00 90.75 80 VAL A N 1
ATOM 579 C CA . VAL A 1 80 ? 11.097 -5.223 -11.880 1.00 90.75 80 VAL A CA 1
ATOM 580 C C . VAL A 1 80 ? 11.167 -5.134 -13.394 1.00 90.75 80 VAL A C 1
ATOM 582 O O . VAL A 1 80 ? 12.220 -5.351 -13.996 1.00 90.75 80 VAL A O 1
ATOM 585 N N . ALA A 1 81 ? 10.042 -4.826 -14.019 1.00 90.19 81 ALA A N 1
ATOM 586 C CA . ALA A 1 81 ? 9.879 -4.810 -15.460 1.00 90.19 81 ALA A CA 1
ATOM 587 C C . ALA A 1 81 ? 9.779 -3.369 -15.961 1.00 90.19 81 ALA A C 1
ATOM 589 O O . ALA A 1 81 ? 8.820 -2.664 -15.675 1.00 90.19 81 ALA A O 1
ATOM 590 N N . SER A 1 82 ? 10.767 -2.914 -16.736 1.00 87.19 82 SER A N 1
ATOM 591 C CA . SER A 1 82 ? 10.685 -1.599 -17.398 1.00 87.19 82 SER A CA 1
ATOM 592 C C . SER A 1 82 ? 10.101 -1.635 -18.802 1.00 87.19 82 SER A C 1
ATOM 594 O O . SER A 1 82 ? 9.647 -0.606 -19.288 1.00 87.19 82 SER A O 1
ATOM 596 N N . LEU A 1 83 ? 10.153 -2.785 -19.475 1.00 84.56 83 LEU A N 1
ATOM 597 C CA . LEU A 1 83 ? 9.588 -2.967 -20.814 1.00 84.56 83 LEU A CA 1
ATOM 598 C C . LEU A 1 83 ? 9.406 -4.461 -21.150 1.00 84.56 83 LEU A C 1
ATOM 600 O O . LEU A 1 83 ? 9.703 -4.910 -22.258 1.00 84.56 83 LEU A O 1
ATOM 604 N N . TRP A 1 84 ? 8.985 -5.254 -20.165 1.00 85.25 84 TRP A N 1
ATOM 605 C CA . TRP A 1 84 ? 9.051 -6.712 -20.214 1.00 85.25 84 TRP A CA 1
ATOM 606 C C . TRP A 1 84 ? 7.974 -7.293 -21.136 1.00 85.25 84 TRP A C 1
ATOM 608 O O . TRP A 1 84 ? 6.793 -7.292 -20.810 1.00 85.25 84 TRP A O 1
ATOM 618 N N . GLY A 1 85 ? 8.379 -7.745 -22.320 1.00 78.12 85 GLY A N 1
ATOM 619 C CA . GLY A 1 85 ? 7.484 -8.296 -23.338 1.00 78.12 85 GLY A CA 1
ATOM 620 C C . GLY A 1 85 ? 8.252 -8.899 -24.514 1.00 78.12 85 GLY A C 1
ATOM 621 O O . GLY A 1 85 ? 9.485 -9.012 -24.468 1.00 78.12 85 GLY A O 1
ATOM 622 N N . THR A 1 86 ? 7.540 -9.268 -25.581 1.00 72.38 86 THR A N 1
ATOM 623 C CA . THR A 1 86 ? 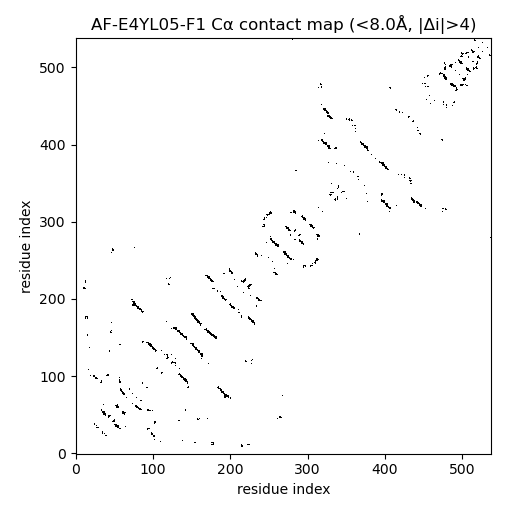8.118 -9.916 -26.777 1.00 72.38 86 THR A CA 1
ATOM 624 C C . THR A 1 86 ? 8.072 -9.025 -28.012 1.00 72.38 86 THR A C 1
ATOM 626 O O . THR A 1 86 ? 7.372 -8.018 -28.053 1.00 72.38 86 THR A O 1
ATOM 629 N N . SER A 1 87 ? 8.820 -9.391 -29.055 1.00 64.00 87 SER A N 1
ATOM 630 C CA . SER A 1 87 ? 8.640 -8.796 -30.382 1.00 64.00 87 SER A CA 1
ATOM 631 C C . SER A 1 87 ? 7.838 -9.735 -31.294 1.00 64.00 87 SER A C 1
ATOM 633 O O . SER A 1 87 ? 8.345 -10.766 -31.738 1.00 64.00 87 SER A O 1
ATOM 635 N N . GLY A 1 88 ? 6.589 -9.377 -31.604 1.00 60.75 88 GLY A N 1
ATOM 636 C CA . GLY A 1 88 ? 5.787 -10.056 -32.621 1.00 60.75 88 GLY A CA 1
ATOM 637 C C . GLY A 1 88 ? 5.359 -11.493 -32.302 1.00 60.75 88 GLY A C 1
ATOM 638 O O . GLY A 1 88 ? 5.553 -12.030 -31.214 1.00 60.75 88 GLY A O 1
ATOM 639 N N . SER A 1 89 ? 4.778 -12.144 -33.315 1.00 50.50 89 SER A N 1
ATOM 640 C CA . SER A 1 89 ? 4.193 -13.492 -33.243 1.00 50.50 89 SER A CA 1
ATOM 641 C C . SER A 1 89 ? 5.190 -14.631 -33.000 1.00 50.50 89 SER A C 1
ATOM 643 O O . SER A 1 89 ? 4.757 -15.741 -32.697 1.00 50.50 89 SER A O 1
ATOM 645 N N . ASP A 1 90 ? 6.494 -14.375 -33.142 1.00 54.66 90 ASP A N 1
ATOM 646 C CA . ASP A 1 90 ? 7.551 -15.392 -33.041 1.00 54.66 90 ASP A CA 1
ATOM 647 C C . ASP A 1 90 ? 8.276 -15.371 -31.676 1.00 54.66 90 ASP A C 1
ATOM 649 O O . ASP A 1 90 ? 9.231 -16.123 -31.485 1.00 54.66 90 ASP A O 1
ATOM 653 N N . ALA A 1 91 ? 7.829 -14.529 -30.728 1.00 63.25 91 ALA A N 1
ATOM 654 C CA . ALA A 1 91 ? 8.299 -14.468 -29.336 1.00 63.25 91 ALA A CA 1
ATOM 655 C C . ALA A 1 91 ? 9.831 -14.357 -29.164 1.00 63.25 91 ALA A C 1
ATOM 657 O O . ALA A 1 91 ? 10.410 -14.907 -28.228 1.00 63.25 91 ALA A O 1
ATOM 658 N N . LEU A 1 92 ? 10.522 -13.655 -30.069 1.00 70.12 92 LEU A N 1
ATOM 659 C CA . LEU A 1 92 ? 11.975 -13.514 -29.979 1.00 70.12 92 LEU A CA 1
ATOM 660 C C . LEU A 1 92 ? 12.356 -12.392 -29.007 1.00 70.12 92 LEU A C 1
ATOM 662 O O . LEU A 1 92 ? 11.912 -11.249 -29.155 1.00 70.12 92 LEU A O 1
ATOM 666 N N . SER A 1 93 ? 13.224 -12.723 -28.049 1.00 72.31 93 SER A N 1
ATOM 667 C CA . SER A 1 93 ? 13.859 -11.768 -27.137 1.00 72.31 93 SER A CA 1
ATOM 668 C C . SER A 1 93 ? 15.014 -11.023 -27.821 1.00 72.31 93 SER A C 1
ATOM 670 O O . SER A 1 93 ? 15.761 -11.622 -28.605 1.00 72.31 93 SER A O 1
ATOM 672 N N . PRO A 1 94 ? 15.241 -9.732 -27.510 1.00 75.06 94 PRO A N 1
ATOM 673 C CA . PRO A 1 94 ? 16.427 -9.015 -27.971 1.00 75.06 94 PRO A CA 1
ATOM 674 C C . PRO A 1 94 ? 17.710 -9.694 -27.500 1.00 75.06 94 PRO A C 1
ATOM 676 O O . PRO A 1 94 ? 17.922 -9.896 -26.309 1.00 75.06 94 PRO A O 1
ATOM 679 N N . SER A 1 95 ? 18.618 -9.990 -28.427 1.00 71.62 95 SER A N 1
ATOM 680 C CA . SER A 1 95 ? 19.930 -10.591 -28.130 1.00 71.62 95 SER A CA 1
ATOM 681 C C . SER A 1 95 ? 21.096 -9.603 -28.254 1.00 71.62 95 SER A C 1
ATOM 683 O O . SER A 1 95 ? 22.228 -9.926 -27.897 1.00 71.62 95 SER A O 1
ATOM 685 N N . ALA A 1 96 ? 20.834 -8.379 -28.727 1.00 79.56 96 ALA A N 1
ATOM 686 C CA . ALA A 1 96 ? 21.832 -7.330 -28.913 1.00 79.56 96 ALA A CA 1
ATOM 687 C C . ALA A 1 96 ? 21.467 -6.062 -28.132 1.00 79.56 96 ALA A C 1
ATOM 689 O O . ALA A 1 96 ? 20.313 -5.637 -28.102 1.00 79.56 96 ALA A O 1
ATOM 690 N N . GLY A 1 97 ? 22.473 -5.459 -27.504 1.00 79.62 97 GLY A N 1
ATOM 691 C CA . GLY A 1 97 ? 22.317 -4.312 -26.616 1.00 79.62 97 GLY A CA 1
ATOM 692 C C . GLY A 1 97 ? 23.406 -4.294 -25.552 1.00 79.62 97 GLY A C 1
ATOM 693 O O . GLY A 1 97 ? 24.297 -5.147 -25.546 1.00 79.62 97 GLY A O 1
ATOM 694 N N . LYS A 1 98 ? 23.371 -3.297 -24.670 1.00 81.31 98 LYS A N 1
ATOM 695 C CA . LYS A 1 98 ? 24.244 -3.225 -23.496 1.00 81.31 98 LYS A CA 1
ATOM 696 C C . LYS A 1 98 ? 23.425 -2.889 -22.266 1.00 81.31 98 LYS A C 1
ATOM 698 O O . LYS A 1 98 ? 22.634 -1.952 -22.301 1.00 81.31 98 LYS A O 1
ATOM 703 N N . ILE A 1 99 ? 23.689 -3.607 -21.186 1.00 81.88 99 ILE A N 1
ATOM 704 C CA . ILE A 1 99 ? 23.107 -3.355 -19.873 1.00 81.88 99 ILE A CA 1
ATOM 705 C C . ILE A 1 99 ? 24.228 -2.850 -18.975 1.00 81.88 99 ILE A C 1
ATOM 707 O O . ILE A 1 99 ? 25.317 -3.423 -18.957 1.00 81.88 99 ILE A O 1
ATOM 711 N N . PHE A 1 100 ? 23.962 -1.757 -18.274 1.00 82.44 100 PHE A N 1
ATOM 712 C CA . PHE A 1 100 ? 24.841 -1.175 -17.269 1.00 82.44 100 PHE A CA 1
ATOM 713 C C . PHE A 1 100 ? 24.065 -1.081 -15.966 1.00 82.44 100 PHE A C 1
ATOM 715 O O . PHE A 1 100 ? 22.914 -0.664 -15.991 1.00 82.44 100 PHE A O 1
ATOM 722 N N . TYR A 1 101 ? 24.685 -1.401 -14.841 1.00 83.31 101 TYR A N 1
ATOM 723 C CA . TYR A 1 101 ? 24.077 -1.256 -13.522 1.00 83.31 101 TYR A CA 1
ATOM 724 C C . TYR A 1 101 ? 25.086 -0.654 -12.545 1.00 83.31 101 TYR A C 1
ATOM 726 O O . TYR A 1 101 ? 26.297 -0.708 -12.796 1.00 83.31 101 TYR A O 1
ATOM 734 N N . ARG A 1 102 ? 24.583 -0.041 -11.473 1.00 81.69 102 ARG A N 1
ATOM 735 C CA . ARG A 1 102 ? 25.382 0.489 -10.362 1.00 81.69 102 ARG A CA 1
ATOM 736 C C . ARG A 1 102 ? 24.502 0.846 -9.169 1.00 81.69 102 ARG A C 1
ATOM 738 O O . ARG A 1 102 ? 23.357 1.257 -9.356 1.00 81.69 102 ARG A O 1
ATOM 745 N N . ASN A 1 103 ? 25.092 0.828 -7.980 1.00 84.88 103 ASN A N 1
ATOM 746 C CA . ASN A 1 103 ? 24.578 1.609 -6.860 1.00 84.88 103 ASN A CA 1
ATOM 747 C C . ASN A 1 103 ? 24.991 3.078 -7.027 1.00 84.88 103 ASN A C 1
ATOM 749 O O . ASN A 1 103 ? 26.131 3.390 -7.381 1.00 84.88 103 ASN A O 1
ATOM 753 N N . VAL A 1 104 ? 24.054 3.991 -6.810 1.00 85.50 104 VAL A N 1
ATOM 754 C CA . VAL A 1 104 ? 24.237 5.432 -6.963 1.00 85.50 104 VAL A CA 1
ATOM 755 C C . VAL A 1 104 ? 24.495 6.020 -5.582 1.00 85.50 104 VAL A C 1
ATOM 757 O O . VAL A 1 104 ? 23.592 6.154 -4.764 1.00 85.50 104 VAL A O 1
ATOM 760 N N . ALA A 1 105 ? 25.751 6.370 -5.314 1.00 85.19 105 ALA A N 1
ATOM 761 C CA . ALA A 1 105 ? 26.122 7.016 -4.062 1.00 85.19 105 ALA A CA 1
ATOM 762 C C . ALA A 1 105 ? 25.520 8.427 -3.964 1.00 85.19 105 ALA A C 1
ATOM 764 O O . ALA A 1 105 ? 25.384 9.113 -4.975 1.00 85.19 105 ALA A O 1
ATOM 765 N N . SER A 1 106 ? 25.289 8.914 -2.743 1.00 85.88 106 SER A N 1
ATOM 766 C CA . SER A 1 106 ? 24.783 10.274 -2.481 1.00 85.88 106 SER A CA 1
ATOM 767 C C . SER A 1 106 ? 25.668 11.408 -3.021 1.00 85.88 106 SER A C 1
ATOM 769 O O . SER A 1 106 ? 25.220 12.544 -3.147 1.00 85.88 106 SER A O 1
ATOM 771 N N . SER A 1 107 ? 26.928 11.111 -3.354 1.00 84.44 107 SER A N 1
ATOM 772 C CA . SER A 1 107 ? 27.868 12.036 -3.996 1.00 84.44 107 SER A CA 1
ATOM 773 C C . SER A 1 107 ? 27.822 12.019 -5.532 1.00 84.44 107 SER A C 1
ATOM 775 O O . SER A 1 107 ? 28.471 12.854 -6.166 1.00 84.44 107 SER A O 1
ATOM 777 N N . ASP A 1 108 ? 27.094 11.081 -6.145 1.00 84.62 108 ASP A N 1
ATOM 778 C CA . ASP A 1 108 ? 26.903 11.010 -7.594 1.00 84.62 108 ASP A CA 1
ATOM 779 C C . ASP A 1 108 ? 25.891 12.072 -8.043 1.00 84.62 108 ASP A C 1
ATOM 781 O O . ASP A 1 108 ? 24.868 12.290 -7.401 1.00 84.62 108 ASP A O 1
ATOM 785 N N . ALA A 1 109 ? 26.148 12.717 -9.181 1.00 82.56 109 ALA A N 1
ATOM 786 C CA . ALA A 1 109 ? 25.238 13.723 -9.725 1.00 82.56 109 ALA A CA 1
ATOM 787 C C . ALA A 1 109 ? 23.850 13.139 -10.051 1.00 82.56 109 ALA A C 1
ATOM 789 O O . ALA A 1 109 ? 22.849 13.818 -9.850 1.00 82.56 109 ALA A O 1
ATOM 790 N N . ALA A 1 110 ? 23.782 11.866 -10.461 1.00 84.75 110 ALA A N 1
ATOM 791 C CA . ALA A 1 110 ? 22.509 11.198 -10.717 1.00 84.75 110 ALA A CA 1
ATOM 792 C C . ALA A 1 110 ? 21.651 11.046 -9.451 1.00 84.75 110 ALA A C 1
ATOM 794 O O . ALA A 1 110 ? 20.436 10.970 -9.566 1.00 84.75 110 ALA A O 1
ATOM 795 N N . PHE A 1 111 ? 22.251 11.013 -8.255 1.00 89.06 111 PHE A N 1
ATOM 796 C CA . PHE A 1 111 ? 21.496 10.894 -7.005 1.00 89.06 111 PHE A CA 1
ATOM 797 C C . PHE A 1 111 ? 20.580 12.100 -6.787 1.00 89.06 111 PHE A C 1
ATOM 799 O O . PHE A 1 111 ? 19.423 11.938 -6.413 1.00 89.06 111 PHE A O 1
ATOM 806 N N . ALA A 1 112 ? 21.093 13.308 -7.044 1.00 88.19 112 ALA A N 1
ATOM 807 C CA . ALA A 1 112 ? 20.324 14.540 -6.901 1.00 88.19 112 ALA A CA 1
ATOM 808 C C . ALA A 1 112 ? 19.179 14.616 -7.921 1.00 88.19 112 ALA A C 1
ATOM 810 O O . ALA A 1 112 ? 18.072 14.992 -7.551 1.00 88.19 112 ALA A O 1
ATOM 811 N N . ASP A 1 113 ? 19.436 14.208 -9.168 1.00 88.31 113 ASP A N 1
ATOM 812 C CA . ASP A 1 113 ? 18.419 14.182 -10.224 1.00 88.31 113 ASP A CA 1
ATOM 813 C C . ASP A 1 113 ? 17.306 13.167 -9.902 1.00 88.31 113 ASP A C 1
ATOM 815 O O . ASP A 1 113 ? 16.128 13.504 -9.952 1.00 88.31 113 ASP A O 1
ATOM 819 N N . ILE A 1 114 ? 17.675 11.942 -9.500 1.00 91.12 114 ILE A N 1
ATOM 820 C CA . ILE A 1 114 ? 16.723 10.891 -9.094 1.00 91.12 114 ILE A CA 1
ATOM 821 C C . ILE A 1 114 ? 15.880 11.364 -7.911 1.00 91.12 114 ILE A C 1
ATOM 823 O O . ILE A 1 114 ? 14.665 11.194 -7.908 1.00 91.12 114 ILE A O 1
ATOM 827 N N . LYS A 1 115 ? 16.519 11.974 -6.908 1.00 91.94 115 LYS A N 1
ATOM 828 C CA . LYS A 1 115 ? 15.820 12.525 -5.750 1.00 91.94 115 LYS A CA 1
ATOM 829 C C . LYS A 1 115 ? 14.796 13.583 -6.163 1.00 91.94 115 LYS A C 1
ATOM 831 O O . LYS A 1 115 ? 13.655 13.496 -5.726 1.00 91.94 115 LYS A O 1
ATOM 836 N N . ALA A 1 116 ? 15.193 14.543 -6.996 1.00 89.25 116 ALA A N 1
ATOM 837 C CA . ALA A 1 116 ? 14.307 15.613 -7.447 1.00 89.25 116 ALA A CA 1
ATOM 838 C C . ALA A 1 116 ? 13.098 15.069 -8.223 1.00 89.25 116 ALA A C 1
ATOM 840 O O . ALA A 1 116 ? 11.982 15.542 -8.026 1.00 89.25 116 ALA A O 1
ATOM 841 N N . ASP A 1 117 ? 13.303 14.044 -9.052 1.00 89.88 117 ASP A N 1
ATOM 842 C CA . ASP A 1 117 ? 12.205 13.391 -9.763 1.00 89.88 117 ASP A CA 1
ATOM 843 C C . ASP A 1 117 ? 11.237 12.696 -8.792 1.00 89.88 117 ASP A C 1
ATOM 845 O O . ASP A 1 117 ? 10.026 12.845 -8.936 1.00 89.88 117 ASP A O 1
ATOM 849 N N . ILE A 1 118 ? 11.740 11.988 -7.770 1.00 90.38 118 ILE A N 1
ATOM 850 C CA . ILE A 1 118 ? 10.888 11.355 -6.745 1.00 90.38 118 ILE A CA 1
ATOM 851 C C . ILE A 1 118 ? 10.098 12.405 -5.958 1.00 90.38 118 ILE A C 1
ATOM 853 O O . ILE A 1 118 ? 8.901 12.220 -5.747 1.00 90.38 118 ILE A O 1
ATOM 857 N N . GLU A 1 119 ? 10.722 13.520 -5.578 1.00 90.00 119 GLU A N 1
ATOM 858 C CA . GLU A 1 119 ? 10.052 14.645 -4.903 1.00 90.00 119 GLU A CA 1
ATOM 859 C C . GLU A 1 119 ? 8.961 15.294 -5.778 1.00 90.00 119 GLU A C 1
ATOM 861 O O . GLU A 1 119 ? 7.983 15.826 -5.252 1.00 90.00 119 GLU A O 1
ATOM 866 N N . ALA A 1 120 ? 9.090 15.215 -7.108 1.00 86.31 120 ALA A N 1
ATOM 867 C CA . ALA A 1 120 ? 8.080 15.674 -8.063 1.00 86.31 120 ALA A CA 1
ATOM 868 C C . ALA A 1 120 ? 6.920 14.679 -8.270 1.00 86.31 120 ALA A C 1
ATOM 870 O O . ALA A 1 120 ? 5.936 15.018 -8.933 1.00 86.31 120 ALA A O 1
ATOM 871 N N . SER A 1 121 ? 7.008 13.460 -7.725 1.00 83.38 121 SER A N 1
ATOM 872 C CA . SER A 1 121 ? 5.914 12.489 -7.802 1.00 83.38 121 SER A CA 1
ATOM 873 C C . SER A 1 121 ? 4.686 12.951 -7.020 1.00 83.38 121 SER A C 1
ATOM 875 O O . SER A 1 121 ? 4.785 13.605 -5.981 1.00 83.38 121 SER A O 1
ATOM 877 N N . THR A 1 122 ? 3.502 12.569 -7.503 1.00 74.19 122 THR A N 1
ATOM 878 C CA . THR A 1 122 ? 2.234 12.897 -6.837 1.00 74.19 122 THR A CA 1
ATOM 879 C C . THR A 1 122 ? 2.169 12.334 -5.416 1.00 74.19 122 THR A C 1
ATOM 881 O O . THR A 1 122 ? 1.605 12.981 -4.543 1.00 74.19 122 THR A O 1
ATOM 884 N N . GLU A 1 123 ? 2.786 11.174 -5.164 1.00 70.62 123 GLU A N 1
ATOM 885 C CA . GLU A 1 123 ? 2.844 10.574 -3.824 1.00 70.62 123 GLU A CA 1
ATOM 886 C C . GLU A 1 123 ? 3.798 11.292 -2.869 1.00 70.62 123 GLU A C 1
ATOM 888 O O . GLU A 1 123 ? 3.514 11.358 -1.678 1.00 70.62 123 GLU A O 1
ATOM 893 N N . ALA A 1 124 ? 4.904 11.860 -3.361 1.00 74.56 124 ALA A N 1
ATOM 894 C CA . ALA A 1 124 ? 5.750 12.703 -2.522 1.00 74.56 124 ALA A CA 1
ATOM 895 C C . ALA A 1 124 ? 5.084 14.050 -2.208 1.00 74.56 124 ALA A C 1
ATOM 897 O O . ALA A 1 124 ? 5.433 14.670 -1.213 1.00 74.56 124 ALA A O 1
ATOM 898 N N . ASN A 1 125 ? 4.142 14.512 -3.041 1.00 76.88 125 ASN A N 1
ATOM 899 C CA . ASN A 1 125 ? 3.386 15.758 -2.861 1.00 76.88 125 ASN A CA 1
ATOM 900 C C . ASN A 1 125 ? 4.270 16.985 -2.533 1.00 76.88 125 ASN A C 1
ATOM 902 O O . ASN A 1 125 ? 3.899 17.864 -1.756 1.00 76.88 125 ASN A O 1
ATOM 906 N N . GLY A 1 126 ? 5.477 17.038 -3.108 1.00 73.81 126 GLY A N 1
ATOM 907 C CA . GLY A 1 126 ? 6.455 18.098 -2.846 1.00 73.81 126 GLY A CA 1
ATOM 908 C C . GLY A 1 126 ? 7.151 18.025 -1.480 1.00 73.81 126 GLY A C 1
ATOM 909 O O . GLY A 1 126 ? 7.900 18.943 -1.135 1.00 73.81 126 GLY A O 1
ATOM 910 N N . GLU A 1 127 ? 6.941 16.962 -0.703 1.00 85.62 127 GLU A N 1
ATOM 911 C CA . GLU A 1 127 ? 7.729 16.676 0.490 1.00 85.62 127 GLU A CA 1
ATOM 912 C C . GLU A 1 127 ? 9.153 16.253 0.128 1.00 85.62 127 GLU A C 1
ATOM 914 O O . GLU A 1 127 ? 9.418 15.603 -0.884 1.00 85.62 127 GLU A O 1
ATOM 919 N N . SER A 1 128 ? 10.095 16.604 1.002 1.00 88.69 128 SER A N 1
ATOM 920 C CA . SER A 1 128 ? 11.492 16.217 0.845 1.00 88.69 128 SER A CA 1
ATOM 921 C C . SER A 1 128 ? 11.677 14.710 0.991 1.00 88.69 128 SER A C 1
ATOM 923 O O . SER A 1 128 ? 11.176 14.123 1.950 1.00 88.69 128 SER A O 1
ATOM 925 N N . VAL A 1 129 ? 12.503 14.110 0.138 1.00 90.00 129 VAL A N 1
ATOM 926 C CA . VAL A 1 129 ? 12.796 12.672 0.183 1.00 90.00 129 VAL A CA 1
ATOM 927 C C . VAL A 1 129 ? 14.202 12.419 0.717 1.00 90.00 129 VAL A C 1
ATOM 929 O O . VAL A 1 129 ? 15.186 13.048 0.307 1.00 90.00 129 VAL A O 1
ATOM 932 N N . ASN A 1 130 ? 14.322 11.476 1.646 1.00 90.56 130 ASN A N 1
ATOM 933 C CA . ASN A 1 130 ? 15.598 10.997 2.161 1.00 90.56 130 ASN A CA 1
ATOM 934 C C . ASN A 1 130 ? 15.889 9.597 1.613 1.00 90.56 130 ASN A C 1
ATOM 936 O O . ASN A 1 130 ? 15.469 8.601 2.202 1.00 90.56 130 ASN A O 1
ATOM 940 N N . LEU A 1 131 ? 16.576 9.542 0.469 1.00 90.00 131 LEU A N 1
ATOM 941 C CA . LEU A 1 131 ? 16.983 8.289 -0.166 1.00 90.00 131 LEU A CA 1
ATOM 942 C C . LEU A 1 131 ? 18.122 7.628 0.615 1.00 90.00 131 LEU A C 1
ATOM 944 O O . LEU A 1 131 ? 19.085 8.291 1.003 1.00 90.00 131 LEU A O 1
ATOM 948 N N . GLN A 1 132 ? 18.006 6.320 0.811 1.00 86.19 132 GLN A N 1
ATOM 949 C CA . GLN A 1 132 ? 18.968 5.484 1.521 1.00 86.19 132 GLN A CA 1
ATOM 950 C C . GLN A 1 132 ? 19.791 4.682 0.513 1.00 86.19 132 GLN A C 1
ATOM 952 O O . GLN A 1 132 ? 20.990 4.927 0.377 1.00 86.19 132 GLN A O 1
ATOM 957 N N . ASP A 1 133 ? 19.125 3.831 -0.268 1.00 84.38 133 ASP A N 1
ATOM 958 C CA . ASP A 1 133 ? 19.740 3.022 -1.317 1.00 84.38 133 ASP A CA 1
ATOM 959 C C . ASP A 1 133 ? 19.154 3.382 -2.678 1.00 84.38 133 ASP A C 1
ATOM 961 O O . ASP A 1 133 ? 17.961 3.652 -2.815 1.00 84.38 133 ASP A O 1
ATOM 965 N N . VAL A 1 134 ? 20.008 3.424 -3.699 1.00 89.56 134 VAL A N 1
ATOM 966 C CA . VAL A 1 134 ? 19.609 3.765 -5.067 1.00 89.56 134 VAL A CA 1
ATOM 967 C C . VAL A 1 134 ? 20.357 2.857 -6.029 1.00 89.56 134 VAL A C 1
ATOM 969 O O . VAL A 1 134 ? 21.564 2.997 -6.222 1.00 89.56 134 VAL A O 1
ATOM 972 N N . PHE A 1 135 ? 19.638 1.953 -6.674 1.00 88.31 135 PHE A N 1
ATOM 973 C CA . PHE A 1 135 ? 20.147 1.072 -7.710 1.00 88.31 135 PHE A CA 1
ATOM 974 C C . PHE A 1 135 ? 19.660 1.546 -9.079 1.00 88.31 135 PHE A C 1
ATOM 976 O O . PHE A 1 135 ? 18.462 1.679 -9.310 1.00 88.31 135 PHE A O 1
ATOM 983 N N . LEU A 1 136 ? 20.582 1.812 -10.005 1.00 88.94 136 LEU A N 1
ATOM 984 C CA . LEU A 1 136 ? 20.273 2.293 -11.354 1.00 88.94 136 LEU A CA 1
ATOM 985 C C . LEU A 1 136 ? 20.743 1.280 -12.393 1.00 88.94 136 LEU A C 1
ATOM 987 O O . LEU A 1 136 ? 21.926 0.940 -12.447 1.00 88.94 136 LEU A O 1
ATOM 991 N N . VAL A 1 137 ? 19.839 0.910 -13.296 1.00 88.75 137 VAL A N 1
ATOM 992 C CA . VAL A 1 137 ? 20.090 0.073 -14.469 1.00 88.75 137 VAL A CA 1
ATOM 993 C C . VAL A 1 137 ? 19.828 0.884 -15.733 1.00 88.75 137 VAL A C 1
ATOM 995 O O . VAL A 1 137 ? 18.874 1.646 -15.826 1.00 88.75 137 VAL A O 1
ATOM 998 N N . THR A 1 138 ? 20.702 0.754 -16.724 1.00 87.75 138 THR A N 1
ATOM 999 C CA . THR A 1 138 ? 20.592 1.394 -18.035 1.00 87.75 138 THR A CA 1
ATOM 1000 C C . THR A 1 138 ? 20.656 0.339 -19.124 1.00 87.75 138 THR A C 1
ATOM 1002 O O . THR A 1 138 ? 21.680 -0.324 -19.296 1.00 87.75 138 THR A O 1
ATOM 1005 N N . TYR A 1 139 ? 19.592 0.258 -19.909 1.00 87.06 139 TYR A N 1
ATOM 1006 C CA . TYR A 1 139 ? 19.500 -0.520 -21.133 1.00 87.06 139 TYR A CA 1
ATOM 1007 C C . TYR A 1 139 ? 19.836 0.403 -22.297 1.00 87.06 139 TYR A C 1
ATOM 1009 O O . TYR A 1 139 ? 19.179 1.419 -22.501 1.00 87.06 139 TYR A O 1
ATOM 1017 N N . LYS A 1 140 ? 20.897 0.101 -23.044 1.00 85.88 140 LYS A N 1
ATOM 1018 C CA . LYS A 1 140 ? 21.418 0.971 -24.100 1.00 85.88 140 LYS A CA 1
ATOM 1019 C C . LYS A 1 140 ? 21.527 0.235 -25.421 1.00 85.88 140 LYS A C 1
ATOM 1021 O O . LYS A 1 140 ? 22.165 -0.815 -25.500 1.00 85.88 140 LYS A O 1
ATOM 1026 N N . ASN A 1 141 ? 21.015 0.867 -26.474 1.00 85.50 141 ASN A N 1
ATOM 1027 C CA . ASN A 1 141 ? 21.018 0.346 -27.840 1.00 85.50 141 ASN A CA 1
ATOM 1028 C C . ASN A 1 141 ? 20.425 -1.071 -27.938 1.00 85.50 141 ASN A C 1
ATOM 1030 O O . ASN A 1 141 ? 20.987 -1.923 -28.625 1.00 85.50 141 ASN A O 1
ATOM 1034 N N . ILE A 1 142 ? 19.327 -1.329 -27.226 1.00 86.06 142 ILE A N 1
ATOM 1035 C CA . ILE A 1 142 ? 18.610 -2.604 -27.295 1.00 86.06 142 ILE A CA 1
ATOM 1036 C C . ILE A 1 142 ? 17.965 -2.717 -28.674 1.00 86.06 142 ILE A C 1
ATOM 1038 O O . ILE A 1 142 ? 17.089 -1.920 -29.021 1.00 86.06 142 ILE A O 1
ATOM 1042 N N . ALA A 1 143 ? 18.424 -3.674 -29.474 1.00 85.88 143 ALA A N 1
ATOM 1043 C CA . ALA A 1 143 ? 17.993 -3.809 -30.859 1.00 85.88 143 ALA A CA 1
ATOM 1044 C C . ALA A 1 143 ? 16.658 -4.548 -30.969 1.00 85.88 143 ALA A C 1
ATOM 1046 O O . ALA A 1 143 ? 16.467 -5.567 -30.306 1.00 85.88 143 ALA A O 1
ATOM 1047 N N . ASN A 1 144 ? 15.762 -4.075 -31.839 1.00 84.44 144 ASN A N 1
ATOM 1048 C CA . ASN A 1 144 ? 14.550 -4.818 -32.171 1.00 84.44 144 ASN A CA 1
ATOM 1049 C C . ASN A 1 144 ? 14.946 -6.165 -32.807 1.00 84.44 144 ASN A C 1
ATOM 1051 O O . ASN A 1 144 ? 15.689 -6.165 -33.795 1.00 84.44 144 ASN A O 1
ATOM 1055 N N . PRO A 1 145 ? 14.455 -7.305 -32.292 1.00 79.44 145 PRO A N 1
ATOM 1056 C CA . PRO A 1 145 ? 14.709 -8.613 -32.895 1.00 79.44 145 PRO A CA 1
ATOM 1057 C C . PRO A 1 145 ? 14.214 -8.716 -34.344 1.00 79.44 145 PRO A C 1
ATOM 1059 O O . PRO A 1 145 ? 14.826 -9.419 -35.146 1.00 79.44 145 PRO A O 1
ATOM 1062 N N . ALA A 1 146 ? 13.146 -7.990 -34.694 1.00 83.12 146 ALA A N 1
ATOM 1063 C CA . ALA A 1 146 ? 12.590 -7.951 -36.045 1.00 83.12 146 ALA A CA 1
ATOM 1064 C C . ALA A 1 146 ? 13.307 -6.950 -36.975 1.00 83.12 146 ALA A C 1
ATOM 1066 O O . ALA A 1 146 ? 13.325 -7.147 -38.190 1.00 83.12 146 ALA A O 1
ATOM 1067 N N . ASP A 1 147 ? 13.912 -5.888 -36.427 1.00 85.75 147 ASP A N 1
ATOM 1068 C CA . ASP A 1 147 ? 14.635 -4.863 -37.193 1.00 85.75 147 ASP A CA 1
ATOM 1069 C C . ASP A 1 147 ? 15.791 -4.253 -36.386 1.00 85.75 147 ASP A C 1
ATOM 1071 O O . ASP A 1 147 ? 15.642 -3.262 -35.673 1.00 85.75 147 ASP A O 1
ATOM 1075 N N . SER A 1 148 ? 16.999 -4.785 -36.571 1.00 85.56 148 SER A N 1
ATOM 1076 C CA . SER A 1 148 ? 18.194 -4.324 -35.848 1.00 85.56 148 SER A CA 1
ATOM 1077 C C . SER A 1 148 ? 18.559 -2.838 -36.033 1.00 85.56 148 SER A C 1
ATOM 1079 O O . SER A 1 148 ? 19.419 -2.338 -35.307 1.00 85.56 148 SER A O 1
ATOM 1081 N N . SER A 1 149 ? 17.951 -2.127 -36.995 1.00 87.12 149 SER A N 1
ATOM 1082 C CA . SER A 1 149 ? 18.139 -0.680 -37.160 1.00 87.12 149 SER A CA 1
ATOM 1083 C C . SER A 1 149 ? 17.362 0.146 -36.126 1.00 87.12 149 SER A C 1
ATOM 1085 O O . SER A 1 149 ? 17.723 1.295 -35.860 1.00 87.12 149 SER A O 1
ATOM 1087 N N . GLN A 1 150 ? 16.333 -0.440 -35.510 1.00 88.06 150 GLN A N 1
ATOM 1088 C CA . GLN A 1 150 ? 15.545 0.165 -34.444 1.00 88.06 150 GLN A CA 1
ATOM 1089 C C . GLN A 1 150 ? 16.172 -0.164 -33.089 1.00 88.06 150 GLN A C 1
ATOM 1091 O O . GLN A 1 150 ? 16.267 -1.327 -32.694 1.00 88.06 150 GLN A O 1
ATOM 1096 N N . LEU A 1 151 ? 16.601 0.871 -32.366 1.00 86.50 151 LEU A N 1
ATOM 1097 C CA . LEU A 1 151 ? 17.313 0.745 -31.098 1.00 86.50 151 LEU A CA 1
ATOM 1098 C C . LEU A 1 151 ? 16.580 1.493 -29.984 1.00 86.50 151 LEU A C 1
ATOM 1100 O O . LEU A 1 151 ? 16.234 2.662 -30.152 1.00 86.50 151 LEU A O 1
ATOM 1104 N N . ASN A 1 152 ? 16.436 0.847 -28.829 1.00 86.69 152 ASN A N 1
ATOM 1105 C CA . ASN A 1 152 ? 15.895 1.463 -27.622 1.00 86.69 152 ASN A CA 1
ATOM 1106 C C . ASN A 1 152 ? 17.001 1.787 -26.610 1.00 86.69 152 ASN A C 1
ATOM 1108 O O . ASN A 1 152 ? 18.006 1.079 -26.511 1.00 86.69 152 ASN A O 1
ATOM 1112 N N . THR A 1 153 ? 16.821 2.864 -25.849 1.00 87.50 153 THR A N 1
ATOM 1113 C CA . THR A 1 153 ? 17.639 3.214 -24.683 1.00 87.50 153 THR A CA 1
ATOM 1114 C C . THR A 1 153 ? 16.737 3.731 -23.571 1.00 87.50 153 THR A C 1
ATOM 1116 O O . THR A 1 153 ? 15.996 4.687 -23.779 1.00 87.50 153 THR A O 1
ATOM 1119 N N . TYR A 1 154 ? 16.807 3.115 -22.398 1.00 89.19 154 TYR A N 1
ATOM 1120 C CA . TYR A 1 154 ? 15.981 3.453 -21.240 1.00 89.19 154 TYR A CA 1
ATOM 1121 C C . TYR A 1 154 ? 16.678 3.052 -19.935 1.00 89.19 154 TYR A C 1
ATOM 1123 O O . TYR A 1 154 ? 17.709 2.372 -19.936 1.00 89.19 154 TYR A O 1
ATOM 1131 N N . GLN A 1 155 ? 16.143 3.517 -18.814 1.00 90.19 155 GLN A N 1
ATOM 1132 C CA . GLN A 1 155 ? 16.685 3.308 -17.481 1.00 90.19 155 GLN A CA 1
ATOM 1133 C C . GLN A 1 155 ? 15.604 2.878 -16.499 1.00 90.19 155 GLN A C 1
ATOM 1135 O O . GLN A 1 155 ? 14.436 3.238 -16.638 1.00 90.19 155 GLN A O 1
ATOM 1140 N N . THR A 1 156 ? 16.053 2.146 -15.489 1.00 92.25 156 THR A N 1
ATOM 1141 C CA . THR A 1 156 ? 15.263 1.705 -14.346 1.00 92.25 156 THR A CA 1
ATOM 1142 C C . THR A 1 156 ? 16.016 2.091 -13.093 1.00 92.25 156 THR A C 1
ATOM 1144 O O . THR A 1 156 ? 17.190 1.741 -12.961 1.00 92.25 156 THR A O 1
ATOM 1147 N N . VAL A 1 157 ? 15.370 2.796 -12.178 1.00 91.88 157 VAL A N 1
ATOM 1148 C CA . VAL A 1 157 ? 15.903 3.034 -10.839 1.00 91.88 157 VAL A CA 1
ATOM 1149 C C . VAL A 1 157 ? 15.024 2.296 -9.850 1.00 91.88 157 VAL A C 1
ATOM 1151 O O . VAL A 1 157 ? 13.808 2.404 -9.925 1.00 91.88 157 VAL A O 1
ATOM 1154 N N . VAL A 1 158 ? 15.640 1.564 -8.933 1.00 91.00 158 VAL A N 1
ATOM 1155 C CA . VAL A 1 158 ? 14.989 1.080 -7.719 1.00 91.00 158 VAL A CA 1
ATOM 1156 C C . VAL A 1 158 ? 15.657 1.796 -6.560 1.00 91.00 158 VAL A C 1
ATOM 1158 O O . VAL A 1 158 ? 16.880 1.758 -6.444 1.00 91.00 158 VAL A O 1
ATOM 1161 N N . ALA A 1 159 ? 14.884 2.488 -5.737 1.00 89.69 159 ALA A N 1
ATOM 1162 C CA . ALA A 1 159 ? 15.407 3.207 -4.589 1.00 89.69 159 ALA A CA 1
ATOM 1163 C C . ALA A 1 159 ? 14.576 2.950 -3.335 1.00 89.69 159 ALA A C 1
ATOM 1165 O O . ALA A 1 159 ? 13.404 2.584 -3.410 1.00 89.69 159 ALA A O 1
ATOM 1166 N N . THR A 1 160 ? 15.185 3.171 -2.179 1.00 86.94 160 THR A N 1
ATOM 1167 C CA . THR A 1 160 ? 14.534 3.122 -0.869 1.00 86.94 160 THR A CA 1
ATOM 1168 C C . THR A 1 160 ? 14.724 4.452 -0.161 1.00 86.94 160 THR A C 1
ATOM 1170 O O . THR A 1 160 ? 15.725 5.145 -0.358 1.00 86.94 160 THR A O 1
ATOM 1173 N N . GLY A 1 161 ? 13.760 4.856 0.658 1.00 85.81 161 GLY A N 1
ATOM 1174 C CA . GLY A 1 161 ? 13.893 6.096 1.413 1.00 85.81 161 GLY A CA 1
ATOM 1175 C C . GLY A 1 161 ? 12.662 6.474 2.212 1.00 85.81 161 GLY A C 1
ATOM 1176 O O . GLY A 1 161 ? 11.685 5.737 2.266 1.00 85.81 161 GLY A O 1
ATOM 1177 N N . LEU A 1 162 ? 12.723 7.644 2.836 1.00 86.81 162 LEU A N 1
ATOM 1178 C CA . LEU A 1 162 ? 11.616 8.235 3.589 1.00 86.81 162 LEU A CA 1
ATOM 1179 C C . LEU A 1 162 ? 11.071 9.449 2.838 1.00 86.81 162 LEU A C 1
ATOM 1181 O O . LEU A 1 162 ? 11.847 10.199 2.243 1.00 86.81 162 LEU A O 1
ATOM 1185 N N . ILE A 1 163 ? 9.759 9.655 2.908 1.00 85.69 163 ILE A N 1
ATOM 1186 C CA . ILE A 1 163 ? 9.093 10.886 2.466 1.00 85.69 163 ILE A CA 1
ATOM 1187 C C . ILE A 1 163 ? 8.817 11.725 3.720 1.00 85.69 163 ILE A C 1
ATOM 1189 O O . ILE A 1 163 ? 8.276 11.209 4.702 1.00 85.69 163 ILE A O 1
ATOM 1193 N N . GLY A 1 164 ? 9.274 12.978 3.720 1.00 84.62 164 GLY A N 1
ATOM 1194 C CA . GLY A 1 164 ? 9.098 13.911 4.831 1.00 84.62 164 GLY A CA 1
ATOM 1195 C C . GLY A 1 164 ? 9.627 13.365 6.159 1.00 84.62 164 GLY A C 1
ATOM 1196 O O . GLY A 1 164 ? 10.780 12.942 6.268 1.00 84.62 164 GLY A O 1
ATOM 1197 N N . SER A 1 165 ? 8.772 13.389 7.181 1.00 76.75 165 SER A N 1
ATOM 1198 C CA . SER A 1 165 ? 9.038 12.825 8.511 1.00 76.75 165 SER A CA 1
ATOM 1199 C C . SER A 1 165 ? 8.394 11.453 8.728 1.00 76.75 165 SER A C 1
ATOM 1201 O O . SER A 1 165 ? 8.212 11.048 9.877 1.00 76.75 165 SER A O 1
ATOM 1203 N N . SER A 1 166 ? 8.009 10.746 7.658 1.00 72.56 166 SER A N 1
ATOM 1204 C CA . SER A 1 166 ? 7.375 9.430 7.772 1.00 72.56 166 SER A CA 1
ATOM 1205 C C . SER A 1 166 ? 8.256 8.449 8.549 1.00 72.56 166 SER A C 1
ATOM 1207 O O . SER A 1 166 ? 9.466 8.370 8.335 1.00 72.56 166 SER A O 1
ATOM 1209 N N . ALA A 1 167 ? 7.628 7.657 9.420 1.00 66.25 167 ALA A N 1
ATOM 1210 C CA . ALA A 1 167 ? 8.277 6.541 10.106 1.00 66.25 167 ALA A CA 1
ATOM 1211 C C . ALA A 1 167 ? 8.443 5.299 9.205 1.00 66.25 167 ALA A C 1
ATOM 1213 O O . ALA A 1 167 ? 9.115 4.347 9.595 1.00 66.25 167 ALA A O 1
ATOM 1214 N N . SER A 1 168 ? 7.829 5.295 8.013 1.00 70.06 168 SER A N 1
ATOM 1215 C CA . SER A 1 168 ? 7.818 4.147 7.099 1.00 70.06 168 SER A CA 1
ATOM 1216 C C . SER A 1 168 ? 8.756 4.345 5.910 1.00 70.06 168 SER A C 1
ATOM 1218 O O . SER A 1 168 ? 8.657 5.342 5.191 1.00 70.06 168 SER A O 1
ATOM 1220 N N . THR A 1 169 ? 9.632 3.367 5.672 1.00 77.56 169 THR A N 1
ATOM 1221 C CA . THR A 1 169 ? 10.429 3.291 4.442 1.00 77.56 169 THR A CA 1
ATOM 1222 C C . THR A 1 169 ? 9.525 3.013 3.246 1.00 77.56 169 THR A C 1
ATOM 1224 O O . THR A 1 169 ? 8.623 2.181 3.308 1.00 77.56 169 THR A O 1
ATOM 1227 N N . LYS A 1 170 ? 9.778 3.728 2.154 1.00 80.69 170 LYS A N 1
ATOM 1228 C CA . LYS A 1 170 ? 9.111 3.610 0.861 1.00 80.69 170 LYS A CA 1
ATOM 1229 C C . LYS A 1 170 ? 10.077 3.024 -0.159 1.00 80.69 170 LYS A C 1
ATOM 1231 O O . LYS A 1 170 ? 11.282 3.288 -0.095 1.00 80.69 170 LYS A O 1
ATOM 1236 N N . HIS A 1 171 ? 9.540 2.268 -1.110 1.00 84.88 171 HIS A N 1
ATOM 1237 C CA . HIS A 1 171 ? 10.281 1.815 -2.283 1.00 84.88 171 HIS A CA 1
ATOM 1238 C C . HIS A 1 171 ? 9.846 2.620 -3.502 1.00 84.88 171 HIS A C 1
ATOM 1240 O O . HIS A 1 171 ? 8.659 2.823 -3.731 1.00 84.88 171 HIS A O 1
ATOM 1246 N N . PHE A 1 172 ? 10.806 3.068 -4.294 1.00 89.06 172 PHE A N 1
ATOM 1247 C CA . PHE A 1 172 ? 10.578 3.876 -5.481 1.00 89.06 172 PHE A CA 1
ATOM 1248 C C . PHE A 1 172 ? 11.074 3.105 -6.695 1.00 89.06 172 PHE A C 1
ATOM 1250 O O . PHE A 1 172 ? 12.235 2.692 -6.725 1.00 89.06 172 PHE A O 1
ATOM 1257 N N . VAL A 1 173 ? 10.221 2.937 -7.701 1.00 92.31 173 VAL A N 1
ATOM 1258 C CA . VAL A 1 173 ? 10.616 2.414 -9.007 1.00 92.31 173 VAL A CA 1
ATOM 1259 C C . VAL A 1 173 ? 10.440 3.509 -10.039 1.00 92.31 173 VAL A C 1
ATOM 1261 O O . VAL A 1 173 ? 9.360 4.061 -10.224 1.00 92.31 173 VAL A O 1
ATOM 1264 N N . LEU A 1 174 ? 11.533 3.843 -10.707 1.00 92.62 174 LEU A N 1
ATOM 1265 C CA . LEU A 1 174 ? 11.597 4.907 -11.687 1.00 92.62 174 LEU A CA 1
ATOM 1266 C C . LEU A 1 174 ? 11.879 4.320 -13.060 1.00 92.62 174 LEU A C 1
ATOM 1268 O O . LEU A 1 174 ? 12.901 3.662 -13.256 1.00 92.62 174 LEU A O 1
ATOM 1272 N N . HIS A 1 175 ? 11.019 4.613 -14.024 1.00 92.06 175 HIS A N 1
ATOM 1273 C CA . HIS A 1 175 ? 11.205 4.241 -15.419 1.00 92.06 175 HIS A CA 1
ATOM 1274 C C . HIS A 1 175 ? 11.500 5.498 -16.230 1.00 92.06 175 HIS A C 1
ATOM 1276 O O . HIS A 1 175 ? 10.709 6.438 -16.239 1.00 92.06 175 HIS A O 1
ATOM 1282 N N . ASN A 1 176 ? 12.644 5.527 -16.911 1.00 90.69 176 ASN A N 1
ATOM 1283 C CA . ASN A 1 176 ? 13.062 6.663 -17.728 1.00 90.69 176 ASN A CA 1
ATOM 1284 C C . ASN A 1 176 ? 13.345 6.199 -19.165 1.00 90.69 176 ASN A C 1
ATOM 1286 O O . ASN A 1 176 ? 14.344 5.531 -19.440 1.00 90.69 176 ASN A O 1
ATOM 1290 N N . PHE A 1 177 ? 12.453 6.554 -20.086 1.00 88.94 177 PHE A N 1
ATOM 1291 C CA . PHE A 1 177 ? 12.491 6.178 -21.494 1.00 88.94 177 PHE A CA 1
ATOM 1292 C C . PHE A 1 177 ? 13.130 7.286 -22.330 1.00 88.94 177 PHE A C 1
ATOM 1294 O O . PHE A 1 177 ? 12.470 8.247 -22.724 1.00 88.94 177 PHE A O 1
ATOM 1301 N N . ALA A 1 178 ? 14.420 7.129 -22.635 1.00 84.88 178 ALA A N 1
ATOM 1302 C CA . ALA A 1 178 ? 15.148 8.097 -23.444 1.00 84.88 178 ALA A CA 1
ATOM 1303 C C . ALA A 1 178 ? 14.859 7.916 -24.933 1.00 84.88 178 ALA A C 1
ATOM 1305 O O . ALA A 1 178 ? 14.292 8.792 -25.553 1.00 84.88 178 ALA A O 1
ATOM 1306 N N . THR A 1 179 ? 15.195 6.782 -25.542 1.00 85.56 179 THR A N 1
ATOM 1307 C CA . THR A 1 179 ? 14.937 6.557 -26.973 1.00 85.56 179 THR A CA 1
ATOM 1308 C C . THR A 1 179 ? 14.117 5.297 -27.158 1.00 85.56 179 THR A C 1
ATOM 1310 O O . THR A 1 179 ? 14.564 4.227 -26.757 1.00 85.56 179 THR A O 1
ATOM 1313 N N . MET A 1 180 ? 12.951 5.410 -27.800 1.00 85.75 180 MET A N 1
ATOM 1314 C CA . MET A 1 180 ? 12.057 4.281 -28.067 1.00 85.75 180 MET A CA 1
ATOM 1315 C C . MET A 1 180 ? 11.750 4.182 -29.566 1.00 85.75 180 MET A C 1
ATOM 1317 O O . MET A 1 180 ? 10.742 4.682 -30.057 1.00 85.75 180 MET A O 1
ATOM 1321 N N . ALA A 1 181 ? 12.636 3.530 -30.321 1.00 86.38 181 ALA A N 1
ATOM 1322 C CA . ALA A 1 181 ? 12.448 3.304 -31.756 1.00 86.38 181 ALA A CA 1
ATOM 1323 C C . ALA A 1 181 ? 11.418 2.202 -32.061 1.00 86.38 181 ALA A C 1
ATOM 1325 O O . ALA A 1 181 ? 10.849 2.172 -33.151 1.00 86.38 181 ALA A O 1
ATOM 1326 N N . TRP A 1 182 ? 11.196 1.294 -31.112 1.00 85.00 182 TRP A N 1
ATOM 1327 C CA . TRP A 1 182 ? 10.215 0.216 -31.198 1.00 85.00 182 TRP A CA 1
ATOM 1328 C C . TRP A 1 182 ? 9.639 -0.083 -29.811 1.00 85.00 182 TRP A C 1
ATOM 1330 O O . TRP A 1 182 ? 10.216 0.306 -28.796 1.00 85.00 182 TRP A O 1
ATOM 1340 N N . LYS A 1 183 ? 8.488 -0.750 -29.746 1.00 81.06 183 LYS A N 1
ATOM 1341 C CA . LYS A 1 183 ? 7.815 -1.108 -28.489 1.00 81.06 183 LYS A CA 1
ATOM 1342 C C . LYS A 1 183 ? 7.460 -2.601 -28.551 1.00 81.06 183 LYS A C 1
ATOM 1344 O O . LYS A 1 183 ? 6.955 -3.009 -29.597 1.00 81.06 183 LYS A O 1
ATOM 1349 N N . PRO A 1 184 ? 7.776 -3.411 -27.523 1.00 77.50 184 PRO A N 1
ATOM 1350 C CA . PRO A 1 184 ? 7.388 -4.816 -27.501 1.00 77.50 184 PRO A CA 1
ATOM 1351 C C . PRO A 1 184 ? 5.866 -4.966 -27.505 1.00 77.50 184 PRO A C 1
ATOM 1353 O O . PRO A 1 184 ? 5.148 -4.136 -26.941 1.00 77.50 184 PRO A O 1
ATOM 1356 N N . ASP A 1 185 ? 5.391 -6.040 -28.121 1.00 74.69 185 ASP A N 1
ATOM 1357 C CA . ASP A 1 185 ? 4.003 -6.459 -28.012 1.00 74.69 185 ASP A CA 1
ATOM 1358 C C . ASP A 1 185 ? 3.768 -7.024 -26.606 1.00 74.69 185 ASP A C 1
ATOM 1360 O O . ASP A 1 185 ? 4.632 -7.707 -26.046 1.00 74.69 185 ASP A O 1
ATOM 1364 N N . PHE A 1 186 ? 2.598 -6.720 -26.035 1.00 75.00 186 PHE A N 1
ATOM 1365 C CA . PHE A 1 186 ? 2.222 -7.128 -24.675 1.00 75.00 186 PHE A CA 1
ATOM 1366 C C . PHE A 1 186 ? 3.257 -6.722 -23.612 1.00 75.00 186 PHE A C 1
ATOM 1368 O O . PHE A 1 186 ? 3.500 -7.468 -22.670 1.00 75.00 186 PHE A O 1
ATOM 1375 N N . ALA A 1 187 ? 3.907 -5.564 -23.782 1.00 82.00 187 ALA A N 1
ATOM 1376 C CA . ALA A 1 187 ? 4.892 -5.086 -22.821 1.00 82.00 187 ALA A CA 1
ATOM 1377 C C . ALA A 1 187 ? 4.241 -4.797 -21.464 1.00 82.00 187 ALA A C 1
ATOM 1379 O O . ALA A 1 187 ? 3.284 -4.031 -21.373 1.00 82.00 187 ALA A O 1
ATOM 1380 N N . ASN A 1 188 ? 4.832 -5.354 -20.418 1.00 86.12 188 ASN A N 1
ATOM 1381 C CA . ASN A 1 188 ? 4.472 -5.123 -19.033 1.00 86.12 188 ASN A CA 1
ATOM 1382 C C . ASN A 1 188 ? 5.504 -4.192 -18.407 1.00 86.12 188 ASN A C 1
ATOM 1384 O O . ASN A 1 188 ? 6.717 -4.340 -18.605 1.00 86.12 188 ASN A O 1
ATOM 1388 N N . ILE A 1 189 ? 5.010 -3.202 -17.673 1.00 90.44 189 ILE A N 1
ATOM 1389 C CA . ILE A 1 189 ? 5.833 -2.238 -16.953 1.00 90.44 189 ILE A CA 1
ATOM 1390 C C . ILE A 1 189 ? 5.301 -2.199 -15.535 1.00 90.44 189 ILE A C 1
ATOM 1392 O O . ILE A 1 189 ? 4.098 -2.035 -15.351 1.00 90.44 189 ILE A O 1
ATOM 1396 N N . GLY A 1 190 ? 6.167 -2.404 -14.554 1.00 90.31 190 GLY A N 1
ATOM 1397 C CA . GLY A 1 190 ? 5.745 -2.531 -13.171 1.00 90.31 190 GLY A CA 1
ATOM 1398 C C . GLY A 1 190 ? 6.646 -3.425 -12.337 1.00 90.31 190 GLY A C 1
ATOM 1399 O O . GLY A 1 190 ? 7.770 -3.764 -12.722 1.00 90.31 190 GLY A O 1
ATOM 1400 N N . VAL A 1 191 ? 6.107 -3.841 -11.201 1.00 89.00 191 VAL A N 1
ATOM 1401 C CA . VAL A 1 191 ? 6.719 -4.812 -10.295 1.00 89.00 191 VAL A CA 1
ATOM 1402 C C . VAL A 1 191 ? 5.806 -6.020 -10.214 1.00 89.00 191 VAL A C 1
ATOM 1404 O O . VAL A 1 191 ? 4.614 -5.869 -9.969 1.00 89.00 191 VAL A O 1
ATOM 1407 N N . PHE A 1 192 ? 6.367 -7.205 -10.414 1.00 86.44 192 PHE A N 1
ATOM 1408 C CA . PHE A 1 192 ? 5.638 -8.468 -10.442 1.00 86.44 192 PHE A CA 1
ATOM 1409 C C . PHE A 1 192 ? 6.334 -9.439 -9.507 1.00 86.44 192 PHE A C 1
ATOM 1411 O O . PHE A 1 192 ? 7.542 -9.636 -9.612 1.00 86.44 192 PHE A O 1
ATOM 1418 N N . ALA A 1 193 ? 5.592 -10.045 -8.598 1.00 82.31 193 ALA A N 1
ATOM 1419 C CA . ALA A 1 193 ? 6.112 -11.026 -7.670 1.00 82.31 193 ALA A CA 1
ATOM 1420 C C . ALA A 1 193 ? 5.173 -12.222 -7.611 1.00 82.31 193 ALA A C 1
ATOM 1422 O O . ALA A 1 193 ? 3.952 -12.069 -7.638 1.00 82.31 193 ALA A O 1
ATOM 1423 N N . ALA A 1 194 ? 5.755 -13.410 -7.514 1.00 78.00 194 ALA A N 1
ATOM 1424 C CA . ALA A 1 194 ? 4.989 -14.610 -7.249 1.00 78.00 194 ALA A CA 1
ATOM 1425 C C . ALA A 1 194 ? 5.720 -15.540 -6.295 1.00 78.00 194 ALA A C 1
ATOM 1427 O O . ALA A 1 194 ? 6.951 -15.620 -6.316 1.00 78.00 194 ALA A O 1
ATOM 1428 N N . ASN A 1 195 ? 4.958 -16.276 -5.493 1.00 70.75 195 ASN A N 1
ATOM 1429 C CA . ASN A 1 195 ? 5.493 -17.287 -4.587 1.00 70.75 195 ASN A CA 1
ATOM 1430 C C . ASN A 1 195 ? 5.458 -18.700 -5.205 1.00 70.75 195 ASN A C 1
ATOM 1432 O O . ASN A 1 195 ? 5.288 -18.878 -6.414 1.00 70.75 195 ASN A O 1
ATOM 1436 N N . GLU A 1 196 ? 5.689 -19.719 -4.371 1.00 60.34 196 GLU A N 1
ATOM 1437 C CA . GLU A 1 196 ? 5.691 -21.130 -4.773 1.00 60.34 196 GLU A CA 1
ATOM 1438 C C . GLU A 1 196 ? 4.312 -21.659 -5.190 1.00 60.34 196 GLU A C 1
ATOM 1440 O O . GLU A 1 196 ? 4.247 -22.638 -5.934 1.00 60.34 196 GLU A O 1
ATOM 1445 N N . GLU A 1 197 ? 3.242 -21.019 -4.723 1.00 60.53 197 GLU A N 1
ATOM 1446 C CA . GLU A 1 197 ? 1.848 -21.457 -4.854 1.00 60.53 197 GLU A CA 1
ATOM 1447 C C . GLU A 1 197 ? 1.125 -20.750 -6.016 1.00 60.53 197 GLU A C 1
ATOM 1449 O O . GLU A 1 197 ? -0.084 -20.880 -6.179 1.00 60.53 197 GLU A O 1
ATOM 1454 N N . ALA A 1 198 ? 1.890 -20.067 -6.882 1.00 60.81 198 ALA A N 1
ATOM 1455 C CA . ALA A 1 198 ? 1.413 -19.293 -8.032 1.00 60.81 198 ALA A CA 1
ATOM 1456 C C . ALA A 1 198 ? 0.527 -18.091 -7.661 1.00 60.81 198 ALA A C 1
ATOM 1458 O O . ALA A 1 198 ? -0.236 -17.595 -8.490 1.00 60.81 198 ALA A O 1
ATOM 1459 N N . GLU A 1 199 ? 0.660 -17.590 -6.436 1.00 71.94 199 GLU A N 1
ATOM 1460 C CA . GLU A 1 199 ? 0.023 -16.349 -6.021 1.00 71.94 199 GLU A CA 1
ATOM 1461 C C . GLU A 1 199 ? 0.771 -15.185 -6.639 1.00 71.94 199 GLU A C 1
ATOM 1463 O O . GLU A 1 199 ? 1.982 -15.060 -6.458 1.00 71.94 199 GLU A O 1
ATOM 1468 N N . GLN A 1 200 ? 0.057 -14.357 -7.393 1.00 77.50 200 GLN A N 1
ATOM 1469 C CA . GLN A 1 200 ? 0.657 -13.297 -8.191 1.00 77.50 200 GLN A CA 1
ATOM 1470 C C . GLN A 1 200 ? 0.255 -11.943 -7.637 1.00 77.50 200 GLN A C 1
ATOM 1472 O O . GLN A 1 200 ? -0.924 -11.566 -7.642 1.00 77.50 200 GLN A O 1
ATOM 1477 N N . CYS A 1 201 ? 1.259 -11.202 -7.186 1.00 80.19 201 CYS A N 1
ATOM 1478 C CA . CYS A 1 201 ? 1.105 -9.847 -6.697 1.00 80.19 201 CYS A CA 1
ATOM 1479 C C . CYS A 1 201 ? 1.862 -8.904 -7.611 1.00 80.19 201 CYS A C 1
ATOM 1481 O O . CYS A 1 201 ? 3.008 -9.152 -7.989 1.00 80.19 201 CYS A O 1
ATOM 1483 N N . GLN A 1 202 ? 1.194 -7.838 -8.023 1.00 84.75 202 GLN A N 1
ATOM 1484 C CA . GLN A 1 202 ? 1.731 -6.956 -9.037 1.00 84.75 202 GLN A CA 1
ATOM 1485 C C . GLN A 1 202 ? 1.306 -5.517 -8.822 1.00 84.75 202 GLN A C 1
ATOM 1487 O O . GLN A 1 202 ? 0.238 -5.213 -8.304 1.00 84.75 202 GLN A O 1
ATOM 1492 N N . SER A 1 203 ? 2.164 -4.620 -9.280 1.00 86.44 203 SER A N 1
ATOM 1493 C CA . SER A 1 203 ? 1.866 -3.209 -9.420 1.00 86.44 203 SER A CA 1
ATOM 1494 C C . SER A 1 203 ? 2.276 -2.790 -10.821 1.00 86.44 203 SER A C 1
ATOM 1496 O O . SER A 1 203 ? 3.452 -2.534 -11.096 1.00 86.44 203 SER A O 1
ATOM 1498 N N . GLU A 1 204 ? 1.300 -2.767 -11.724 1.00 88.19 204 GLU A N 1
ATOM 1499 C CA . GLU A 1 204 ? 1.494 -2.272 -13.082 1.00 88.19 204 GLU A CA 1
ATOM 1500 C C . GLU A 1 204 ? 1.626 -0.747 -13.081 1.00 88.19 204 GLU A C 1
ATOM 1502 O O . GLU A 1 204 ? 0.939 -0.029 -12.347 1.00 88.19 204 GLU A O 1
ATOM 1507 N N . LEU A 1 205 ? 2.516 -0.234 -13.926 1.00 88.00 205 LEU A N 1
ATOM 1508 C CA . LEU A 1 205 ? 2.659 1.193 -14.132 1.00 88.00 205 LEU A CA 1
ATOM 1509 C C . LEU A 1 205 ? 1.402 1.726 -14.825 1.00 88.00 205 LEU A C 1
ATOM 1511 O O . LEU A 1 205 ? 1.064 1.322 -15.938 1.00 88.00 205 LEU A O 1
ATOM 1515 N N . SER A 1 206 ? 0.742 2.694 -14.192 1.00 83.31 206 SER A N 1
ATOM 1516 C CA . SER A 1 206 ? -0.388 3.394 -14.798 1.00 83.31 206 SER A CA 1
ATOM 1517 C C . SER A 1 206 ? 0.080 4.252 -15.976 1.00 83.31 206 SER A C 1
ATOM 1519 O O . SER A 1 206 ? 0.901 5.157 -15.818 1.00 83.31 206 SER A O 1
ATOM 1521 N N . LEU A 1 207 ? -0.459 3.971 -17.164 1.00 82.12 207 LEU A N 1
ATOM 1522 C CA . LEU A 1 207 ? -0.127 4.653 -18.417 1.00 82.12 207 LEU A CA 1
ATOM 1523 C C . LEU A 1 207 ? -1.388 5.291 -19.022 1.00 82.12 207 LEU A C 1
ATOM 1525 O O . LEU A 1 207 ? -2.057 4.650 -19.838 1.00 82.12 207 LEU A O 1
ATOM 1529 N N . PRO A 1 208 ? -1.719 6.553 -18.685 1.00 68.69 208 PRO A N 1
ATOM 1530 C CA . PRO A 1 208 ? -2.947 7.215 -19.141 1.00 68.69 208 PRO A CA 1
ATOM 1531 C C . PRO A 1 208 ? -3.099 7.230 -20.666 1.00 68.69 208 PRO A C 1
ATOM 1533 O O . PRO A 1 208 ? -4.190 7.038 -21.202 1.00 68.69 208 PRO A O 1
ATOM 1536 N N . SER A 1 209 ? -1.981 7.418 -21.367 1.00 75.56 209 SER A N 1
ATOM 1537 C CA . SER A 1 209 ? -1.919 7.480 -22.830 1.00 75.56 209 SER A CA 1
ATOM 1538 C C . SER A 1 209 ? -1.496 6.153 -23.481 1.00 75.56 209 SER A C 1
ATOM 1540 O O . SER A 1 209 ? -1.250 6.114 -24.693 1.00 75.56 209 SER A O 1
ATOM 1542 N N . GLY A 1 210 ? -1.392 5.081 -22.685 1.00 80.75 210 GLY A N 1
ATOM 1543 C CA . GLY A 1 210 ? -0.920 3.755 -23.079 1.00 80.75 210 GLY A CA 1
ATOM 1544 C C . GLY A 1 210 ? 0.566 3.687 -23.463 1.00 80.75 210 GLY A C 1
ATOM 1545 O O . GLY A 1 210 ? 1.263 4.694 -23.592 1.00 80.75 210 GLY A O 1
ATOM 1546 N N . LEU A 1 211 ? 1.046 2.467 -23.732 1.00 80.56 211 LEU A N 1
ATOM 1547 C CA . LEU A 1 211 ? 2.442 2.180 -24.106 1.00 80.56 211 LEU A CA 1
ATOM 1548 C C . LEU A 1 211 ? 2.936 2.975 -25.325 1.00 80.56 211 LEU A C 1
ATOM 1550 O O . LEU A 1 211 ? 4.128 3.250 -25.455 1.00 80.56 211 LEU A O 1
ATOM 1554 N N . ALA A 1 212 ? 2.042 3.368 -26.237 1.00 79.88 212 ALA A N 1
ATOM 1555 C CA . ALA A 1 212 ? 2.407 4.084 -27.459 1.00 79.88 212 ALA A CA 1
ATOM 1556 C C . ALA A 1 212 ? 3.096 5.435 -27.190 1.00 79.88 212 ALA A C 1
ATOM 1558 O O . ALA A 1 212 ? 3.899 5.869 -28.020 1.00 79.88 212 ALA A O 1
ATOM 1559 N N . ASN A 1 213 ? 2.835 6.058 -26.036 1.00 80.19 213 ASN A N 1
ATOM 1560 C CA . ASN A 1 213 ? 3.262 7.418 -25.711 1.00 80.19 213 ASN A CA 1
ATOM 1561 C C . ASN A 1 213 ? 4.322 7.503 -24.603 1.00 80.19 213 ASN A C 1
ATOM 1563 O O . ASN A 1 213 ? 4.566 8.599 -24.114 1.00 80.19 213 ASN A O 1
ATOM 1567 N N . LEU A 1 214 ? 4.992 6.396 -24.250 1.00 83.38 214 LEU A N 1
ATOM 1568 C CA . LEU A 1 214 ? 5.958 6.353 -23.139 1.00 83.38 214 LEU A CA 1
ATOM 1569 C C . LEU A 1 214 ? 6.956 7.519 -23.137 1.00 83.38 214 LEU A C 1
ATOM 1571 O O . LEU A 1 214 ? 7.131 8.160 -22.116 1.00 83.38 214 LEU A O 1
ATOM 1575 N N . GLU A 1 215 ? 7.555 7.850 -24.278 1.00 81.44 215 GLU A N 1
ATOM 1576 C CA . GLU A 1 215 ? 8.559 8.922 -24.398 1.00 81.44 215 GLU A CA 1
ATOM 1577 C C . GLU A 1 215 ? 7.995 10.355 -24.401 1.00 81.44 215 GLU A C 1
ATOM 1579 O O . GLU A 1 215 ? 8.762 11.311 -24.329 1.00 81.44 215 GLU A O 1
ATOM 1584 N N . ASN A 1 216 ? 6.674 10.512 -24.529 1.00 80.00 216 ASN A N 1
ATOM 1585 C CA . ASN A 1 216 ? 5.994 11.802 -24.692 1.00 80.00 216 ASN A CA 1
ATOM 1586 C C . ASN A 1 216 ? 5.037 12.136 -23.539 1.00 80.00 216 ASN A C 1
ATOM 1588 O O . ASN A 1 216 ? 4.475 13.228 -23.528 1.00 80.00 216 ASN A O 1
ATOM 1592 N N . ASP A 1 217 ? 4.828 11.198 -22.620 1.00 84.56 217 ASP A N 1
ATOM 1593 C CA . ASP A 1 217 ? 3.949 11.319 -21.459 1.00 84.56 217 ASP A CA 1
ATOM 1594 C C . ASP A 1 217 ? 4.760 11.070 -20.173 1.00 84.56 217 ASP A C 1
ATOM 1596 O O . ASP A 1 217 ? 5.920 10.643 -20.233 1.00 84.56 217 ASP A O 1
ATOM 1600 N N . SER A 1 218 ? 4.199 11.422 -19.020 1.00 85.94 218 SER A N 1
ATOM 1601 C CA . SER A 1 218 ? 4.847 11.333 -17.711 1.00 85.94 218 SER A CA 1
ATOM 1602 C C . SER A 1 218 ? 3.832 11.492 -16.585 1.00 85.94 218 SER A C 1
ATOM 1604 O O . SER A 1 218 ? 2.901 12.287 -16.699 1.00 85.94 218 SER A O 1
ATOM 1606 N N . ASN A 1 219 ? 4.062 10.824 -15.452 1.00 85.00 219 ASN A N 1
ATOM 1607 C CA . ASN A 1 219 ? 3.308 11.080 -14.219 1.00 85.00 219 ASN A CA 1
ATOM 1608 C C . ASN A 1 219 ? 4.004 12.056 -13.247 1.00 85.00 219 ASN A C 1
ATOM 1610 O O . ASN A 1 219 ? 3.490 12.285 -12.157 1.00 85.00 219 ASN A O 1
ATOM 1614 N N . ILE A 1 220 ? 5.133 12.656 -13.647 1.00 84.94 220 ILE A N 1
ATOM 1615 C CA . ILE A 1 220 ? 5.876 13.661 -12.860 1.00 84.94 220 ILE A CA 1
ATOM 1616 C C . ILE A 1 220 ? 6.121 14.974 -13.616 1.00 84.94 220 ILE A C 1
ATOM 1618 O O . ILE A 1 220 ? 6.867 15.837 -13.164 1.00 84.94 220 ILE A O 1
ATOM 1622 N N . GLY A 1 221 ? 5.501 15.140 -14.787 1.00 80.88 221 GLY A N 1
ATOM 1623 C CA . GLY A 1 221 ? 5.606 16.363 -15.588 1.00 80.88 221 GLY A CA 1
ATOM 1624 C C . GLY A 1 221 ? 6.867 16.470 -16.453 1.00 80.88 221 GLY A C 1
ATOM 1625 O O . GLY A 1 221 ? 7.070 17.502 -17.094 1.00 80.88 221 GLY A O 1
ATOM 1626 N N . GLU A 1 222 ? 7.677 15.411 -16.534 1.00 83.38 222 GLU A N 1
ATOM 1627 C CA . GLU A 1 222 ? 8.850 15.324 -17.407 1.00 83.38 222 GLU A CA 1
ATOM 1628 C C . GLU A 1 222 ? 8.725 14.145 -18.378 1.00 83.38 222 GLU A C 1
ATOM 1630 O O . GLU A 1 222 ? 8.880 12.987 -17.992 1.00 83.38 222 GLU A O 1
ATOM 1635 N N . ASN A 1 223 ? 8.452 14.444 -19.654 1.00 86.94 223 ASN A N 1
ATOM 1636 C CA . ASN A 1 223 ? 8.242 13.459 -20.723 1.00 86.94 223 ASN A CA 1
ATOM 1637 C C . ASN A 1 223 ? 9.222 12.287 -20.663 1.00 86.94 223 ASN A C 1
ATOM 1639 O O . ASN A 1 223 ? 10.428 12.510 -20.662 1.00 86.94 223 ASN A O 1
ATOM 1643 N N . GLY A 1 224 ? 8.719 11.054 -20.697 1.00 85.44 224 GLY A N 1
ATOM 1644 C CA . GLY A 1 224 ? 9.551 9.854 -20.663 1.00 85.44 224 GLY A CA 1
ATOM 1645 C C . GLY A 1 224 ? 9.862 9.341 -19.262 1.00 85.44 224 GLY A C 1
ATOM 1646 O O . GLY A 1 224 ? 10.400 8.240 -19.156 1.00 85.44 224 GLY A O 1
ATOM 1647 N N . LYS A 1 225 ? 9.531 10.084 -18.200 1.00 88.44 225 LYS A N 1
ATOM 1648 C CA . LYS A 1 225 ? 9.763 9.665 -16.815 1.00 88.44 225 LYS A CA 1
ATOM 1649 C C . LYS A 1 225 ? 8.473 9.248 -16.125 1.00 88.44 225 LYS A C 1
ATOM 1651 O O . LYS A 1 225 ? 7.486 9.986 -16.137 1.00 88.44 225 LYS A O 1
ATOM 1656 N N . TYR A 1 226 ? 8.527 8.091 -15.478 1.00 90.19 226 TYR A N 1
ATOM 1657 C CA . TYR A 1 226 ? 7.445 7.550 -14.673 1.00 90.19 226 TYR A CA 1
ATOM 1658 C C . TYR A 1 226 ? 7.965 7.073 -13.328 1.00 90.19 226 TYR A C 1
ATOM 1660 O O . TYR A 1 226 ? 9.025 6.452 -13.263 1.00 90.19 226 TYR A O 1
ATOM 1668 N N . ILE A 1 227 ? 7.197 7.331 -12.276 1.00 90.25 227 ILE A N 1
ATOM 1669 C CA . ILE A 1 227 ? 7.508 6.905 -10.912 1.00 90.25 227 ILE A CA 1
ATOM 1670 C C . ILE A 1 227 ? 6.368 6.064 -10.369 1.00 90.25 227 ILE A C 1
ATOM 1672 O O . ILE A 1 227 ? 5.222 6.508 -10.364 1.00 90.25 227 ILE A O 1
ATOM 1676 N N . GLN A 1 228 ? 6.695 4.879 -9.873 1.00 89.19 228 GLN A N 1
ATOM 1677 C CA . GLN A 1 228 ? 5.854 4.124 -8.959 1.00 89.19 228 GLN A CA 1
ATOM 1678 C C . GLN A 1 228 ? 6.439 4.264 -7.562 1.00 89.19 228 GLN A C 1
ATOM 1680 O O . GLN A 1 228 ? 7.642 4.091 -7.352 1.00 89.19 228 GLN A O 1
ATOM 1685 N N . VAL A 1 229 ? 5.583 4.601 -6.612 1.00 85.44 229 VAL A N 1
ATOM 1686 C CA . VAL A 1 229 ? 5.939 4.631 -5.204 1.00 85.44 229 VAL A CA 1
ATOM 1687 C C . VAL A 1 229 ? 5.166 3.497 -4.547 1.00 85.44 229 VAL A C 1
ATOM 1689 O O . VAL A 1 229 ? 3.955 3.376 -4.685 1.00 85.44 229 VAL A O 1
ATOM 1692 N N . HIS A 1 230 ? 5.891 2.602 -3.892 1.00 78.38 230 HIS A N 1
ATOM 1693 C CA . HIS A 1 230 ? 5.322 1.470 -3.181 1.00 78.38 230 HIS A CA 1
ATOM 1694 C C . HIS A 1 230 ? 5.408 1.790 -1.699 1.00 78.38 230 HIS A C 1
ATOM 1696 O O . HIS A 1 230 ? 6.471 1.732 -1.068 1.00 78.38 230 HIS A O 1
ATOM 1702 N N . SER A 1 231 ? 4.265 2.225 -1.179 1.00 63.50 231 SER A N 1
ATOM 1703 C CA . SER A 1 231 ? 4.083 2.638 0.205 1.00 63.50 231 SER A CA 1
ATOM 1704 C C . SER A 1 231 ? 3.618 1.518 1.128 1.00 63.50 231 SER A C 1
ATOM 1706 O O . SER A 1 231 ? 3.729 1.685 2.345 1.00 63.50 231 SER A O 1
ATOM 1708 N N . GLN A 1 232 ? 3.165 0.408 0.541 1.00 62.62 232 GLN A N 1
ATOM 1709 C CA . GLN A 1 232 ? 2.736 -0.845 1.158 1.00 62.62 232 GLN A CA 1
ATOM 1710 C C . GLN A 1 232 ? 3.226 -2.028 0.290 1.00 62.62 232 GLN A C 1
ATOM 1712 O O . GLN A 1 232 ? 3.872 -1.810 -0.740 1.00 62.62 232 GLN A O 1
ATOM 1717 N N . GLY A 1 233 ? 2.961 -3.268 0.715 1.00 67.94 233 GLY A N 1
ATOM 1718 C CA . GLY A 1 233 ? 3.244 -4.478 -0.064 1.00 67.94 233 GLY A CA 1
ATOM 1719 C C . GLY A 1 233 ? 2.580 -4.484 -1.448 1.00 67.94 233 GLY A C 1
ATOM 1720 O O . GLY A 1 233 ? 1.720 -3.659 -1.746 1.00 67.94 233 GLY A O 1
ATOM 1721 N N . LEU A 1 234 ? 2.999 -5.403 -2.319 1.00 75.88 234 LEU A N 1
ATOM 1722 C CA . LEU A 1 234 ? 2.404 -5.546 -3.653 1.00 75.88 234 LEU A CA 1
ATOM 1723 C C . LEU A 1 234 ? 0.992 -6.131 -3.533 1.00 75.88 234 LEU A C 1
ATOM 1725 O O . LEU A 1 234 ? 0.805 -7.121 -2.827 1.00 75.88 234 LEU A O 1
ATOM 1729 N N . GLU A 1 235 ? 0.026 -5.557 -4.252 1.00 75.00 235 GLU A N 1
ATOM 1730 C CA . GLU A 1 235 ? -1.359 -6.034 -4.250 1.00 75.00 235 GLU A CA 1
ATOM 1731 C C . GLU A 1 235 ? -1.497 -7.330 -5.056 1.00 75.00 235 GLU A C 1
ATOM 1733 O O . GLU A 1 235 ? -0.977 -7.456 -6.170 1.00 75.00 235 GLU A O 1
ATOM 1738 N N . CYS A 1 236 ? -2.182 -8.315 -4.481 1.00 76.00 236 CYS A N 1
ATOM 1739 C CA . CYS A 1 236 ? -2.327 -9.642 -5.063 1.00 76.00 236 CYS A CA 1
ATOM 1740 C C . CYS A 1 236 ? -3.598 -9.758 -5.913 1.00 76.00 236 CYS A C 1
ATOM 1742 O O . CYS A 1 236 ? -4.691 -9.396 -5.485 1.00 76.00 236 CYS A O 1
ATOM 1744 N N . THR A 1 237 ? -3.456 -10.280 -7.135 1.00 67.06 237 THR A N 1
ATOM 1745 C CA . THR A 1 237 ? -4.537 -10.347 -8.141 1.00 67.06 237 THR A CA 1
ATOM 1746 C C . THR A 1 237 ? -5.335 -11.653 -8.098 1.00 67.06 237 THR A C 1
ATOM 1748 O O . THR A 1 237 ? -6.470 -11.715 -8.576 1.00 67.06 237 THR A O 1
ATOM 1751 N N . THR A 1 238 ? -4.765 -12.707 -7.515 1.00 62.56 238 THR A N 1
ATOM 1752 C CA . THR A 1 238 ? -5.391 -14.025 -7.360 1.00 62.56 238 THR A CA 1
ATOM 1753 C C . THR A 1 238 ? -6.011 -14.195 -5.974 1.00 62.56 238 THR A C 1
ATOM 1755 O O . THR A 1 238 ? -5.606 -13.544 -5.012 1.00 62.56 238 THR A O 1
ATOM 1758 N N . LYS A 1 239 ? -6.987 -15.111 -5.844 1.00 55.84 239 LYS A N 1
ATOM 1759 C CA . LYS A 1 239 ? -7.444 -15.569 -4.524 1.00 55.84 239 LYS A CA 1
ATOM 1760 C C . LYS A 1 239 ? -6.272 -16.255 -3.834 1.00 55.84 239 LYS A C 1
ATOM 1762 O O . LYS A 1 239 ? -5.914 -17.361 -4.212 1.00 55.84 239 LYS A O 1
ATOM 1767 N N . PHE A 1 240 ? -5.693 -15.543 -2.884 1.00 60.12 240 PHE A N 1
ATOM 1768 C CA . PHE A 1 240 ? -4.619 -15.994 -2.018 1.00 60.12 240 PHE A CA 1
ATOM 1769 C C . PHE A 1 240 ? -5.026 -17.302 -1.306 1.00 60.12 240 PHE A C 1
ATOM 1771 O O . PHE A 1 240 ? -6.053 -17.344 -0.618 1.00 60.12 240 PHE A O 1
ATOM 1778 N N . GLU A 1 241 ? -4.269 -18.372 -1.536 1.00 56.59 241 GLU A N 1
ATOM 1779 C CA . GLU A 1 241 ? -4.299 -19.622 -0.793 1.00 56.59 241 GLU A CA 1
ATOM 1780 C C . GLU A 1 241 ? -3.305 -19.521 0.362 1.00 56.59 241 GLU A C 1
ATOM 1782 O O . GLU A 1 241 ? -2.095 -19.460 0.216 1.00 56.59 241 GLU A O 1
ATOM 1787 N N . THR A 1 242 ? -3.844 -19.515 1.570 1.00 65.19 242 THR A N 1
ATOM 1788 C CA . THR A 1 242 ? -3.047 -19.516 2.786 1.00 65.19 242 THR A CA 1
ATOM 1789 C C . THR A 1 242 ? -3.453 -20.653 3.674 1.00 65.19 242 THR A C 1
ATOM 1791 O O . THR A 1 242 ? -4.580 -21.142 3.621 1.00 65.19 242 THR A O 1
ATOM 1794 N N . LEU A 1 243 ? -2.527 -21.050 4.543 1.00 65.44 243 LEU A N 1
ATOM 1795 C CA . LEU A 1 243 ? -2.852 -21.925 5.655 1.00 65.44 243 LEU A CA 1
ATOM 1796 C C . LEU A 1 243 ? -3.888 -21.282 6.592 1.00 65.44 243 LEU A C 1
ATOM 1798 O O . LEU A 1 243 ? -4.580 -22.010 7.297 1.00 65.44 243 LEU A O 1
ATOM 1802 N N . CYS A 1 244 ? -4.000 -19.949 6.617 1.00 70.25 244 CYS A N 1
ATOM 1803 C CA . CYS A 1 244 ? -5.025 -19.265 7.393 1.00 70.25 244 CYS A CA 1
ATOM 1804 C C . CYS A 1 244 ? -6.430 -19.438 6.790 1.00 70.25 244 CYS A C 1
ATOM 1806 O O . CYS A 1 244 ? -6.589 -19.592 5.579 1.00 70.25 244 CYS A O 1
ATOM 1808 N N . PRO A 1 245 ? -7.489 -19.360 7.614 1.00 70.56 245 PRO A N 1
ATOM 1809 C CA . PRO A 1 245 ? -8.857 -19.292 7.122 1.00 70.56 245 PRO A CA 1
ATOM 1810 C C . PRO A 1 245 ? -9.047 -18.136 6.135 1.00 70.56 245 PRO A C 1
ATOM 1812 O O . PRO A 1 245 ? -8.350 -17.123 6.213 1.00 70.56 245 PRO A O 1
ATOM 1815 N N . VAL A 1 246 ? -10.046 -18.249 5.255 1.00 76.19 246 VAL A N 1
ATOM 1816 C CA . VAL A 1 246 ? -10.485 -17.124 4.414 1.00 76.19 246 VAL A CA 1
ATOM 1817 C C . VAL A 1 246 ? -10.715 -15.909 5.313 1.00 76.19 246 VAL A C 1
ATOM 1819 O O . VAL A 1 246 ? -11.444 -16.007 6.304 1.00 76.19 246 VAL A O 1
ATOM 1822 N N . HIS A 1 247 ? -10.050 -14.796 5.000 1.00 73.19 247 HIS A N 1
ATOM 1823 C CA . HIS A 1 247 ? -10.209 -13.563 5.761 1.00 73.19 247 HIS A CA 1
ATOM 1824 C C . HIS A 1 247 ? -11.667 -13.098 5.700 1.00 73.19 247 HIS A C 1
ATOM 1826 O O . HIS A 1 247 ? -12.359 -13.292 4.699 1.00 73.19 247 HIS A O 1
ATOM 1832 N N . GLN A 1 248 ? -12.146 -12.527 6.800 1.00 77.88 248 GLN A N 1
ATOM 1833 C CA . GLN A 1 248 ? -13.472 -11.922 6.838 1.00 77.88 248 GLN A CA 1
ATOM 1834 C C . GLN A 1 248 ? -13.371 -10.497 6.307 1.00 77.88 248 GLN A C 1
ATOM 1836 O O . GLN A 1 248 ? -12.368 -9.836 6.547 1.00 77.88 248 GLN A O 1
ATOM 1841 N N . GLU A 1 249 ? -14.391 -10.016 5.604 1.00 74.38 249 GLU A N 1
ATOM 1842 C CA . GLU A 1 249 ? -14.471 -8.592 5.278 1.00 74.38 249 GLU A CA 1
ATOM 1843 C C . GLU A 1 249 ? -14.672 -7.796 6.574 1.00 74.38 249 GLU A C 1
ATOM 1845 O O . GLU A 1 249 ? -15.460 -8.192 7.440 1.00 74.38 249 GLU A O 1
ATOM 1850 N N . GLY A 1 250 ? -13.945 -6.688 6.720 1.00 71.06 250 GLY A N 1
ATOM 1851 C CA . GLY A 1 250 ? -14.182 -5.762 7.823 1.00 71.06 250 GLY A CA 1
ATOM 1852 C C . GLY A 1 250 ? -15.511 -5.029 7.638 1.00 71.06 250 GLY A C 1
ATOM 1853 O O . GLY A 1 250 ? -16.006 -4.854 6.524 1.00 71.06 250 GLY A O 1
ATOM 1854 N N . SER A 1 251 ? -16.116 -4.579 8.734 1.00 74.12 251 SER A N 1
ATOM 1855 C CA . SER A 1 251 ? -17.343 -3.781 8.638 1.00 74.12 251 SER A CA 1
ATOM 1856 C C . SER A 1 251 ? -16.987 -2.372 8.179 1.00 74.12 251 SER A C 1
ATOM 1858 O O . SER A 1 251 ? -16.300 -1.664 8.911 1.00 74.12 251 SER A O 1
ATOM 1860 N N . ARG A 1 252 ? -17.467 -1.970 6.991 1.00 68.31 252 ARG A N 1
ATOM 1861 C CA . ARG A 1 252 ? -17.063 -0.717 6.314 1.00 68.31 252 ARG A CA 1
ATOM 1862 C C . ARG A 1 252 ? -15.559 -0.614 6.102 1.00 68.31 252 ARG A C 1
ATOM 1864 O O . ARG A 1 252 ? -14.962 0.446 6.273 1.00 68.31 252 ARG A O 1
ATOM 1871 N N . ALA A 1 253 ? -14.956 -1.748 5.789 1.00 75.00 253 ALA A N 1
ATOM 1872 C CA . ALA A 1 253 ? -13.583 -1.810 5.356 1.00 75.00 253 ALA A CA 1
ATOM 1873 C C . ALA A 1 253 ? -13.525 -2.629 4.077 1.00 75.00 253 ALA A C 1
ATOM 1875 O O . ALA A 1 253 ? -14.249 -3.613 3.914 1.00 75.00 253 ALA A O 1
ATOM 1876 N N . THR A 1 254 ? -12.612 -2.252 3.199 1.00 79.12 254 THR A N 1
ATOM 1877 C CA . THR A 1 254 ? -12.190 -3.110 2.100 1.00 79.12 254 THR A CA 1
ATOM 1878 C C . THR A 1 254 ? -10.979 -3.914 2.548 1.00 79.12 254 THR A C 1
ATOM 1880 O O . THR A 1 254 ? -10.148 -3.427 3.314 1.00 79.12 254 THR A O 1
ATOM 1883 N N . SER A 1 255 ? -10.899 -5.172 2.122 1.00 79.75 255 SER A N 1
ATOM 1884 C CA . SER A 1 255 ? -9.761 -6.041 2.410 1.00 79.75 255 SER A CA 1
ATOM 1885 C C . SER A 1 255 ? -9.050 -6.429 1.124 1.00 79.75 255 SER A C 1
ATOM 1887 O O . SER A 1 255 ? -9.686 -6.951 0.207 1.00 79.75 255 SER A O 1
ATOM 1889 N N . SER A 1 256 ? -7.732 -6.252 1.093 1.00 76.44 256 SER A N 1
ATOM 1890 C CA . SER A 1 256 ? -6.880 -6.676 -0.019 1.00 76.44 256 SER A CA 1
ATOM 1891 C C . SER A 1 256 ? -5.743 -7.561 0.482 1.00 76.44 256 SER A C 1
ATOM 1893 O O . SER A 1 256 ? -5.104 -7.276 1.498 1.00 76.44 256 SER A O 1
ATOM 1895 N N . GLY A 1 257 ? -5.484 -8.653 -0.241 1.00 76.75 257 GLY A N 1
ATOM 1896 C CA . GLY A 1 257 ? -4.305 -9.487 -0.022 1.00 76.75 257 GLY A CA 1
ATOM 1897 C C . GLY A 1 257 ? -3.055 -8.771 -0.524 1.00 76.75 257 GLY A C 1
ATOM 1898 O O . GLY A 1 257 ? -3.040 -8.254 -1.641 1.00 76.75 257 GLY A O 1
ATOM 1899 N N . MET A 1 258 ? -2.019 -8.746 0.304 1.00 75.12 258 MET A N 1
ATOM 1900 C CA . MET A 1 258 ? -0.776 -8.033 0.052 1.00 75.12 258 MET A CA 1
ATOM 1901 C C . MET A 1 258 ? 0.423 -8.943 0.300 1.00 75.12 258 MET A C 1
ATOM 1903 O O . MET A 1 258 ? 0.441 -9.746 1.237 1.00 75.12 258 MET A O 1
ATOM 1907 N N . LEU A 1 259 ? 1.460 -8.761 -0.511 1.00 73.56 259 LEU A N 1
ATOM 1908 C CA . LEU A 1 259 ? 2.758 -9.394 -0.326 1.00 73.56 259 LEU A CA 1
ATOM 1909 C C . LEU A 1 259 ? 3.758 -8.379 0.234 1.00 73.56 259 LEU A C 1
ATOM 1911 O O . LEU A 1 259 ? 4.116 -7.415 -0.447 1.00 73.56 259 LEU A O 1
ATOM 1915 N N . ALA A 1 260 ? 4.217 -8.599 1.467 1.00 69.19 260 ALA A N 1
ATOM 1916 C CA . ALA A 1 260 ? 5.287 -7.827 2.094 1.00 69.19 260 ALA A CA 1
ATOM 1917 C C . ALA A 1 260 ? 6.617 -8.582 2.082 1.00 69.19 260 ALA A C 1
ATOM 1919 O O . ALA A 1 260 ? 6.699 -9.804 2.204 1.00 69.19 260 ALA A O 1
ATOM 1920 N N . PHE A 1 261 ? 7.685 -7.799 2.008 1.00 62.56 261 PHE A N 1
ATOM 1921 C CA . PHE A 1 261 ? 9.065 -8.255 2.081 1.00 62.56 261 PHE A CA 1
ATOM 1922 C C . PHE A 1 261 ? 9.454 -8.479 3.547 1.00 62.56 261 PHE A C 1
ATOM 1924 O O . PHE A 1 261 ? 9.416 -7.537 4.346 1.00 62.56 261 PHE A O 1
ATOM 1931 N N . LYS A 1 262 ? 9.854 -9.698 3.928 1.00 56.41 262 LYS A N 1
ATOM 1932 C CA . LYS A 1 262 ? 10.240 -9.993 5.313 1.00 56.41 262 LYS A CA 1
ATOM 1933 C C . LYS A 1 262 ? 11.741 -9.796 5.545 1.00 56.41 262 LYS A C 1
ATOM 1935 O O . LYS A 1 262 ? 12.485 -10.735 5.791 1.00 56.41 262 LYS A O 1
ATOM 1940 N N . GLY A 1 263 ? 12.181 -8.541 5.574 1.00 47.34 263 GLY A N 1
ATOM 1941 C CA . GLY A 1 263 ? 13.506 -8.173 6.084 1.00 47.34 263 GLY A CA 1
ATOM 1942 C C . GLY A 1 263 ? 14.730 -8.720 5.319 1.00 47.34 263 GLY A C 1
ATOM 1943 O O . GLY A 1 263 ? 14.665 -9.507 4.386 1.00 47.34 263 GLY A O 1
ATOM 1944 N N . PHE A 1 264 ? 15.904 -8.252 5.747 1.00 39.88 264 PHE A N 1
ATOM 1945 C CA . PHE A 1 264 ? 17.141 -8.171 4.954 1.00 39.88 264 PHE A CA 1
ATOM 1946 C C . PHE A 1 264 ? 17.944 -9.470 4.725 1.00 39.88 264 PHE A C 1
ATOM 1948 O O . PHE A 1 264 ? 19.101 -9.382 4.308 1.00 39.88 264 PHE A O 1
ATOM 1955 N N . ARG A 1 265 ? 17.439 -10.661 5.081 1.00 40.62 265 ARG A N 1
ATOM 1956 C CA . ARG A 1 265 ? 18.300 -11.863 5.213 1.00 40.62 265 ARG A CA 1
ATOM 1957 C C . ARG A 1 265 ? 18.045 -12.999 4.231 1.00 40.62 265 ARG A C 1
ATOM 1959 O O . ARG A 1 265 ? 18.982 -13.766 4.020 1.00 40.62 265 ARG A O 1
ATOM 1966 N N . ASP A 1 266 ? 16.867 -13.091 3.627 1.00 46.47 266 ASP A N 1
ATOM 1967 C CA . ASP A 1 266 ? 16.591 -14.121 2.628 1.00 46.47 266 ASP A CA 1
ATOM 1968 C C . ASP A 1 266 ? 15.635 -13.587 1.556 1.00 46.47 266 ASP A C 1
ATOM 1970 O O . ASP A 1 266 ? 14.515 -13.181 1.851 1.00 46.47 266 ASP A O 1
ATOM 1974 N N . SER A 1 267 ? 16.076 -13.591 0.295 1.00 44.75 267 SER A N 1
ATOM 1975 C CA . SER A 1 267 ? 15.257 -13.197 -0.860 1.00 44.75 267 SER A CA 1
ATOM 1976 C C . SER A 1 267 ? 14.052 -14.121 -1.086 1.00 44.75 267 SER A C 1
ATOM 1978 O O . SER A 1 267 ? 13.206 -13.833 -1.932 1.00 44.75 267 SER A O 1
ATOM 1980 N N . ALA A 1 268 ? 14.001 -15.254 -0.379 1.00 46.53 268 ALA A N 1
ATOM 1981 C CA . ALA A 1 268 ? 12.915 -16.222 -0.415 1.00 46.53 268 ALA A CA 1
ATOM 1982 C C . ALA A 1 268 ? 11.861 -16.027 0.693 1.00 46.53 268 ALA A C 1
ATOM 1984 O O . ALA A 1 268 ? 10.822 -16.685 0.643 1.00 46.53 268 ALA A O 1
ATOM 1985 N N . GLU A 1 269 ? 12.084 -15.151 1.680 1.00 54.22 269 GLU A N 1
ATOM 1986 C CA . GLU A 1 269 ? 11.140 -14.952 2.787 1.00 54.22 269 GLU A CA 1
ATOM 1987 C C . GLU A 1 269 ? 10.207 -13.763 2.521 1.00 54.22 269 GLU A C 1
ATOM 1989 O O . GLU A 1 269 ? 10.533 -12.592 2.729 1.00 54.22 269 GLU A O 1
ATOM 1994 N N . TRP A 1 270 ? 9.004 -14.098 2.064 1.00 61.00 270 TRP A N 1
ATOM 1995 C CA . TRP A 1 270 ? 7.909 -13.166 1.838 1.00 61.00 270 TRP A CA 1
ATOM 1996 C C . TRP A 1 270 ? 6.804 -13.452 2.843 1.00 61.00 270 TRP A C 1
ATOM 1998 O O . TRP A 1 270 ? 6.449 -14.612 3.052 1.00 61.00 270 TRP A O 1
ATOM 2008 N N . ASP A 1 271 ? 6.253 -12.404 3.449 1.00 65.38 271 ASP A N 1
ATOM 2009 C CA . ASP A 1 271 ? 5.090 -12.535 4.315 1.00 65.38 271 ASP A CA 1
ATOM 2010 C C . ASP A 1 271 ? 3.866 -12.014 3.571 1.00 65.38 271 ASP A C 1
ATOM 2012 O O . ASP A 1 271 ? 3.801 -10.860 3.141 1.00 65.38 271 ASP A O 1
ATOM 2016 N N . PHE A 1 272 ? 2.868 -12.876 3.455 1.00 70.06 272 PHE A N 1
ATOM 2017 C CA . PHE A 1 272 ? 1.555 -12.464 3.007 1.00 70.06 272 PHE A CA 1
ATOM 2018 C C . PHE A 1 272 ? 0.739 -11.951 4.179 1.00 70.06 272 PHE A C 1
ATOM 2020 O O . PHE A 1 272 ? 0.739 -12.515 5.282 1.00 70.06 272 PHE A O 1
ATOM 2027 N N . TYR A 1 273 ? 0.007 -10.885 3.919 1.00 77.25 273 TYR A N 1
ATOM 2028 C CA . TYR A 1 273 ? -0.883 -10.285 4.886 1.00 77.25 273 TYR A CA 1
ATOM 2029 C C . TYR A 1 273 ? -2.136 -9.770 4.193 1.00 77.25 273 TYR A C 1
ATOM 2031 O O . TYR A 1 273 ? -2.163 -9.548 2.985 1.00 77.25 273 TYR A O 1
ATOM 2039 N N . VAL A 1 274 ? -3.196 -9.604 4.967 1.00 79.44 274 VAL A N 1
ATOM 2040 C CA . VAL A 1 274 ? -4.408 -8.920 4.528 1.00 79.44 274 VAL A CA 1
ATOM 2041 C C . VAL A 1 274 ? -4.355 -7.511 5.090 1.00 79.44 274 VAL A C 1
ATOM 2043 O O . VAL A 1 274 ? -4.131 -7.328 6.287 1.00 79.44 274 VAL A O 1
ATOM 2046 N N . SER A 1 275 ? -4.519 -6.521 4.219 1.00 83.69 275 SER A N 1
ATOM 2047 C CA . SER A 1 275 ? -4.694 -5.126 4.606 1.00 83.69 275 SER A CA 1
ATOM 2048 C C . SER A 1 275 ? -6.182 -4.805 4.615 1.00 83.69 275 SER A C 1
ATOM 2050 O O . SER A 1 275 ? -6.866 -5.078 3.630 1.00 83.69 275 SER A O 1
ATOM 2052 N N . TYR A 1 276 ? -6.667 -4.252 5.719 1.00 82.69 276 TYR A N 1
ATOM 2053 C CA . TYR A 1 276 ? -8.009 -3.711 5.872 1.00 82.69 276 TYR A CA 1
ATOM 2054 C C . TYR A 1 276 ? -7.918 -2.186 5.846 1.00 82.69 276 TYR A C 1
ATOM 2056 O O . TYR A 1 276 ? -7.256 -1.615 6.710 1.00 82.69 276 TYR A O 1
ATOM 2064 N N . GLU A 1 277 ? -8.571 -1.542 4.883 1.00 81.69 277 GLU A N 1
ATOM 2065 C CA . GLU A 1 277 ? -8.669 -0.080 4.767 1.00 81.69 277 GLU A CA 1
ATOM 2066 C C . GLU A 1 277 ? -10.128 0.324 4.988 1.00 81.69 277 GLU A C 1
ATOM 2068 O O . GLU A 1 277 ? -11.021 -0.167 4.290 1.00 81.69 277 GLU A O 1
ATOM 2073 N N . CYS A 1 278 ? -10.375 1.171 5.989 1.00 74.00 278 CYS A N 1
ATOM 2074 C CA . CYS A 1 278 ? -11.705 1.695 6.273 1.00 74.00 278 CYS A CA 1
ATOM 2075 C C . CYS A 1 278 ? -12.234 2.543 5.110 1.00 74.00 278 CYS A C 1
ATOM 2077 O O . CYS A 1 278 ? -11.483 3.242 4.430 1.00 74.00 278 CYS A O 1
ATOM 2079 N N . ASP A 1 279 ? -13.551 2.509 4.898 1.00 73.69 279 ASP A N 1
ATOM 2080 C CA . ASP A 1 279 ? -14.214 3.442 3.990 1.00 73.69 279 ASP A CA 1
ATOM 2081 C C . ASP A 1 279 ? -13.945 4.893 4.444 1.00 73.69 279 ASP A C 1
ATOM 2083 O O . ASP A 1 279 ? -13.853 5.146 5.650 1.00 73.69 279 ASP A O 1
ATOM 2087 N N . PRO A 1 280 ? -13.876 5.876 3.523 1.00 70.44 280 PRO A N 1
ATOM 2088 C CA . PRO A 1 280 ? -13.673 7.274 3.895 1.00 70.44 280 PRO A CA 1
ATOM 2089 C C . PRO A 1 280 ? -14.664 7.727 4.974 1.00 70.44 280 PRO A C 1
ATOM 2091 O O . PRO A 1 280 ? -15.855 7.423 4.876 1.00 70.44 280 PRO A O 1
ATOM 2094 N N . GLN A 1 281 ? -14.188 8.514 5.947 1.00 60.91 281 GLN A N 1
ATOM 2095 C CA . GLN A 1 281 ? -14.944 8.983 7.127 1.00 60.91 281 GLN A CA 1
ATOM 2096 C C . GLN A 1 281 ? -15.181 7.921 8.217 1.00 60.91 281 GLN A C 1
ATOM 2098 O O . GLN A 1 281 ? -15.937 8.176 9.159 1.00 60.91 281 GLN A O 1
ATOM 2103 N N . PHE A 1 282 ? -14.570 6.741 8.100 1.00 69.31 282 PHE A N 1
ATOM 2104 C CA . PHE A 1 282 ? -14.582 5.713 9.132 1.00 69.31 282 PHE A CA 1
ATOM 2105 C C . PHE A 1 282 ? -13.156 5.375 9.564 1.00 69.31 282 PHE A C 1
ATOM 2107 O O . PHE A 1 282 ? -12.230 5.361 8.763 1.00 69.31 282 PHE A O 1
ATOM 2114 N N . GLU A 1 283 ? -13.002 5.057 10.841 1.00 72.00 283 GLU A N 1
ATOM 2115 C CA . GLU A 1 283 ? -11.729 4.762 11.482 1.00 72.00 283 GLU A CA 1
ATOM 2116 C C . GLU A 1 283 ? -11.886 3.519 12.371 1.00 72.00 283 GLU A C 1
ATOM 2118 O O . GLU A 1 283 ? -12.967 3.228 12.895 1.00 72.00 283 GLU A O 1
ATOM 2123 N N . ILE A 1 284 ? -10.802 2.765 12.536 1.00 73.62 284 ILE A N 1
ATOM 2124 C CA . ILE A 1 284 ? -10.704 1.633 13.471 1.00 73.62 284 ILE A CA 1
ATOM 2125 C C . ILE A 1 284 ? -10.626 2.167 14.906 1.00 73.62 284 ILE A C 1
ATOM 2127 O O . ILE A 1 284 ? -11.261 1.645 15.817 1.00 73.62 284 ILE A O 1
ATOM 2131 N N . SER A 1 285 ? -9.847 3.231 15.077 1.00 67.69 285 SER A N 1
ATOM 2132 C CA 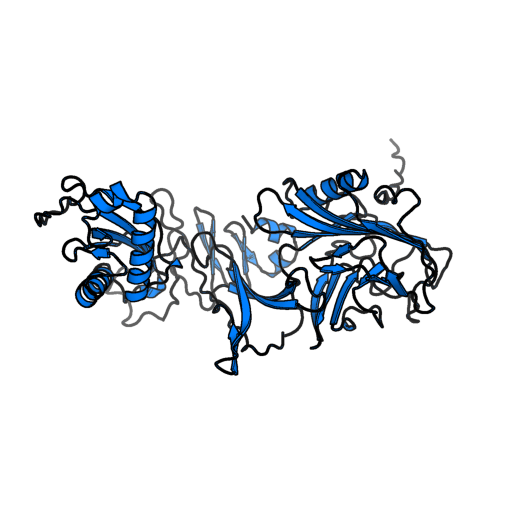. SER A 1 285 ? -9.710 4.046 16.283 1.00 67.69 285 SER A CA 1
ATOM 2133 C C . SER A 1 285 ? -9.263 5.442 15.863 1.00 67.69 285 SER A C 1
ATOM 2135 O O . SER A 1 285 ? -8.777 5.587 14.746 1.00 67.69 285 SER A O 1
ATOM 2137 N N . SER A 1 286 ? -9.349 6.434 16.752 1.00 63.41 286 SER A N 1
ATOM 2138 C CA . SER A 1 286 ? -8.961 7.823 16.456 1.00 63.41 286 SER A CA 1
ATOM 2139 C C . SER A 1 286 ? -7.642 7.927 15.666 1.00 63.41 286 SER A C 1
ATOM 2141 O O . SER A 1 286 ? -6.576 7.546 16.159 1.00 63.41 286 SER A O 1
ATOM 2143 N N . GLY A 1 287 ? -7.724 8.402 14.419 1.00 63.56 287 GLY A N 1
ATOM 2144 C CA . GLY A 1 287 ? -6.590 8.592 13.507 1.00 63.56 287 GLY A CA 1
ATOM 2145 C C . GLY A 1 287 ? -5.999 7.314 12.891 1.00 63.56 287 GLY A C 1
ATOM 2146 O O . GLY A 1 287 ? -4.912 7.366 12.312 1.00 63.56 287 GLY A O 1
ATOM 2147 N N . VAL A 1 288 ? -6.669 6.166 13.015 1.00 72.75 288 VAL A N 1
ATOM 2148 C CA . VAL A 1 288 ? -6.228 4.866 12.486 1.00 72.75 288 VAL A CA 1
ATOM 2149 C C . VAL A 1 288 ? -7.259 4.325 11.498 1.00 72.75 288 VAL A C 1
ATOM 2151 O O . VAL A 1 288 ? -8.318 3.843 11.887 1.00 72.75 288 VAL A O 1
ATOM 2154 N N . GLU A 1 289 ? -6.915 4.336 10.212 1.00 78.12 289 GLU A N 1
ATOM 2155 C CA . GLU A 1 289 ? -7.805 3.920 9.112 1.00 78.12 289 GLU A CA 1
ATOM 2156 C C . GLU A 1 289 ? -7.415 2.570 8.485 1.00 78.12 289 GLU A C 1
ATOM 2158 O O . GLU A 1 289 ? -8.174 2.002 7.701 1.00 78.12 289 GLU A O 1
ATOM 2163 N N . VAL A 1 290 ? -6.225 2.047 8.812 1.00 80.44 290 VAL A N 1
ATOM 2164 C CA . VAL A 1 290 ? -5.655 0.849 8.178 1.00 80.44 290 VAL A CA 1
ATOM 2165 C C . VAL A 1 290 ? -5.164 -0.151 9.223 1.00 80.44 290 VAL A C 1
ATOM 2167 O O . VAL A 1 290 ? -4.406 0.203 10.126 1.00 80.44 290 VAL A O 1
ATOM 2170 N N . LEU A 1 291 ? -5.530 -1.423 9.054 1.00 82.69 291 LEU A N 1
ATOM 2171 C CA . LEU A 1 291 ? -5.035 -2.551 9.846 1.00 82.69 291 LEU A CA 1
ATOM 2172 C C . LEU A 1 291 ? -4.435 -3.617 8.933 1.00 82.69 291 LEU A C 1
ATOM 2174 O O . LEU A 1 291 ? -5.072 -4.079 7.996 1.00 82.69 291 LEU A O 1
ATOM 2178 N N . SER A 1 292 ? -3.220 -4.064 9.239 1.00 83.38 292 SER A N 1
ATOM 2179 C CA . SER A 1 292 ? -2.578 -5.185 8.544 1.00 83.38 292 SER A CA 1
ATOM 2180 C C . SER A 1 292 ? -2.570 -6.435 9.421 1.00 83.38 292 SER A C 1
ATOM 2182 O O . SER A 1 292 ? -2.135 -6.390 10.572 1.00 83.38 292 SER A O 1
ATOM 2184 N N . SER A 1 293 ? -3.012 -7.564 8.868 1.00 81.62 293 SER A N 1
ATOM 2185 C CA . SER A 1 293 ? -3.077 -8.853 9.555 1.00 81.62 293 SER A CA 1
ATOM 2186 C C . SER A 1 293 ? -2.260 -9.909 8.817 1.00 81.62 293 SER A C 1
ATOM 2188 O O . SER A 1 293 ? -2.520 -10.214 7.657 1.00 81.62 293 SER A O 1
ATOM 2190 N N . VAL A 1 294 ? -1.253 -10.470 9.484 1.00 79.94 294 VAL A N 1
ATOM 2191 C CA . VAL A 1 294 ? -0.330 -11.467 8.921 1.00 79.94 294 VAL A CA 1
ATOM 2192 C C . VAL A 1 294 ? -0.822 -12.865 9.271 1.00 79.94 294 VAL A C 1
ATOM 2194 O O . VAL A 1 294 ? -1.236 -13.108 10.408 1.00 79.94 294 VAL A O 1
ATOM 2197 N N . CYS A 1 295 ? -0.732 -13.806 8.331 1.00 75.25 295 CYS A N 1
ATOM 2198 C CA . CYS A 1 295 ? -1.019 -15.203 8.636 1.00 7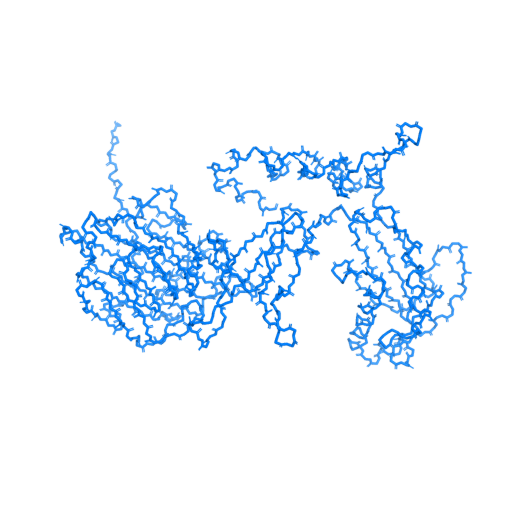5.25 295 CYS A CA 1
ATOM 2199 C C . CYS A 1 295 ? 0.120 -15.825 9.458 1.00 75.25 295 CYS A C 1
ATOM 2201 O O . CYS A 1 295 ? 1.270 -15.850 9.019 1.00 75.25 295 CYS A O 1
ATOM 2203 N N . ARG A 1 296 ? -0.183 -16.341 10.655 1.00 73.06 296 ARG A N 1
ATOM 2204 C CA . ARG A 1 296 ? 0.802 -16.988 11.531 1.00 73.06 296 ARG A CA 1
ATOM 2205 C C . ARG A 1 296 ? 0.401 -18.422 11.830 1.00 73.06 296 ARG A C 1
ATOM 2207 O O . ARG A 1 296 ? -0.679 -18.664 12.364 1.00 73.06 296 ARG A O 1
ATOM 2214 N N . TYR A 1 297 ? 1.310 -19.349 11.544 1.00 59.34 297 TYR A N 1
ATOM 2215 C CA . TYR A 1 297 ? 1.199 -20.721 12.022 1.00 59.34 297 TYR A CA 1
ATOM 2216 C C . TYR A 1 297 ? 1.546 -20.775 13.510 1.00 59.34 297 TYR A C 1
ATOM 2218 O O . TYR A 1 297 ? 2.639 -20.376 13.919 1.00 59.34 297 TYR A O 1
ATOM 2226 N N . ASP A 1 298 ? 0.610 -21.267 14.308 1.00 54.72 298 ASP A N 1
ATOM 2227 C CA . ASP A 1 298 ? 0.786 -21.542 15.720 1.00 54.72 298 ASP A CA 1
ATOM 2228 C C . ASP A 1 298 ? 1.196 -23.014 15.908 1.00 54.72 298 ASP A C 1
ATOM 2230 O O . ASP A 1 298 ? 0.371 -23.920 15.742 1.00 54.72 298 ASP A O 1
ATOM 2234 N N . PRO A 1 299 ? 2.469 -23.289 16.244 1.00 44.00 299 PRO A N 1
ATOM 2235 C CA . PRO A 1 299 ? 2.959 -24.654 16.384 1.00 44.00 299 PRO A CA 1
ATOM 2236 C C . PRO A 1 299 ? 2.389 -25.380 17.608 1.00 44.00 299 PRO A C 1
ATOM 2238 O O . PRO A 1 299 ? 2.396 -26.611 17.614 1.00 44.00 299 PRO A O 1
ATOM 2241 N N . ASP A 1 300 ? 1.900 -24.658 18.621 1.00 42.72 300 ASP A N 1
ATOM 2242 C CA . ASP A 1 300 ? 1.345 -25.264 19.833 1.00 42.72 300 ASP A CA 1
ATOM 2243 C C . ASP A 1 300 ? -0.061 -25.817 19.573 1.00 42.72 300 ASP A C 1
ATOM 2245 O O . ASP A 1 300 ? -0.433 -26.870 20.101 1.00 42.72 300 ASP A O 1
ATOM 2249 N N . TYR A 1 301 ? -0.821 -25.138 18.711 1.00 46.56 301 TYR A N 1
ATOM 2250 C CA . TYR A 1 301 ? -2.184 -25.522 18.335 1.00 46.56 301 TYR A CA 1
ATOM 2251 C C . TYR A 1 301 ? -2.277 -26.213 16.969 1.00 46.56 301 TYR A C 1
ATOM 2253 O O . TYR A 1 301 ? -3.346 -26.710 16.618 1.00 46.56 301 TYR A O 1
ATOM 2261 N N . TYR A 1 302 ? -1.159 -26.317 16.240 1.00 54.41 302 TYR A N 1
ATOM 2262 C CA . TYR A 1 302 ? -1.083 -26.863 14.880 1.00 54.41 302 TYR A CA 1
ATOM 2263 C C . TYR A 1 302 ? -2.097 -26.212 13.926 1.00 54.41 302 TYR A C 1
ATOM 2265 O O . TYR A 1 302 ? -2.675 -26.886 13.072 1.00 54.41 302 TYR A O 1
ATOM 2273 N N . ASP A 1 303 ? -2.322 -24.910 14.095 1.00 58.69 303 ASP A N 1
ATOM 2274 C CA . ASP A 1 303 ? -3.330 -24.143 13.366 1.00 58.69 303 ASP A CA 1
ATOM 2275 C C . ASP A 1 303 ? -2.755 -22.803 12.905 1.00 58.69 303 ASP A C 1
ATOM 2277 O O . ASP A 1 303 ? -1.871 -22.238 13.548 1.00 58.69 303 ASP A O 1
ATOM 2281 N N . SER A 1 304 ? -3.249 -22.293 11.785 1.00 64.38 304 SER A N 1
ATOM 2282 C CA . SER A 1 304 ? -2.841 -21.006 11.231 1.00 64.38 304 SER A CA 1
ATOM 2283 C C . SER A 1 304 ? -3.933 -19.978 11.462 1.00 64.38 304 SER A C 1
ATOM 2285 O O . SER A 1 304 ? -5.087 -20.185 11.101 1.00 64.38 304 SER A O 1
ATOM 2287 N N . ARG A 1 305 ? -3.566 -18.833 12.035 1.00 71.88 305 ARG A N 1
ATOM 2288 C CA . ARG A 1 305 ? -4.505 -17.756 12.351 1.00 71.88 305 ARG A CA 1
ATOM 2289 C C . ARG A 1 305 ? -3.985 -16.401 11.913 1.00 71.88 305 ARG A C 1
ATOM 2291 O O . ARG A 1 305 ? -2.782 -16.135 11.916 1.00 71.88 305 ARG A O 1
ATOM 2298 N N . TRP A 1 306 ? -4.928 -15.542 11.557 1.00 77.75 306 TRP A N 1
ATOM 2299 C CA . TRP A 1 306 ? -4.675 -14.131 11.323 1.00 77.75 306 TRP A CA 1
ATOM 2300 C C . TRP A 1 306 ? -4.201 -13.467 12.618 1.00 77.75 306 TRP A C 1
ATOM 2302 O O . TRP A 1 306 ? -4.740 -13.737 13.691 1.00 77.75 306 TRP A O 1
ATOM 2312 N N . SER A 1 307 ? -3.168 -12.626 12.533 1.00 75.69 307 SER A N 1
ATOM 2313 C CA . SER A 1 307 ? -2.608 -11.939 13.704 1.00 75.69 307 SER A CA 1
ATOM 2314 C C . SER A 1 307 ? -3.553 -10.902 14.310 1.00 75.69 307 SER A C 1
ATOM 2316 O O . SER A 1 307 ? -3.375 -10.527 15.464 1.00 75.69 307 SER A O 1
ATOM 2318 N N . ALA A 1 308 ? -4.516 -10.432 13.522 1.00 78.00 308 ALA A N 1
ATOM 2319 C CA . ALA A 1 308 ? -5.613 -9.570 13.931 1.00 78.00 308 ALA A CA 1
ATOM 2320 C C . ALA A 1 308 ? -6.908 -9.990 13.218 1.00 78.00 308 ALA A C 1
ATOM 2322 O O . ALA A 1 308 ? -6.867 -10.454 12.071 1.00 78.00 308 ALA A O 1
ATOM 2323 N N . GLU A 1 309 ? -8.041 -9.820 13.895 1.00 78.81 309 GLU A N 1
ATOM 2324 C CA . GLU A 1 309 ? -9.367 -10.005 13.303 1.00 78.81 309 GLU A CA 1
ATOM 2325 C C . GLU A 1 309 ? -9.714 -8.857 12.342 1.00 78.81 309 GLU A C 1
ATOM 2327 O O . GLU A 1 309 ? -9.057 -7.813 12.329 1.00 78.81 309 GLU A O 1
ATOM 2332 N N . ALA A 1 310 ? -10.729 -9.067 11.502 1.00 80.19 310 ALA A N 1
ATOM 2333 C CA . ALA A 1 310 ? -11.216 -8.024 10.607 1.00 80.19 310 ALA A CA 1
ATOM 2334 C C . ALA A 1 310 ? -11.794 -6.856 11.432 1.00 80.19 310 ALA A C 1
ATOM 2336 O O . ALA A 1 310 ? -12.574 -7.099 12.358 1.00 80.19 310 ALA A O 1
ATOM 2337 N N . PRO A 1 311 ? -11.435 -5.597 11.127 1.00 79.56 311 PRO A N 1
ATOM 2338 C CA . PRO A 1 311 ? -11.829 -4.471 11.955 1.00 79.56 311 PRO A CA 1
ATOM 2339 C C . PRO A 1 311 ? -13.300 -4.106 11.742 1.00 79.56 311 PRO A C 1
ATOM 2341 O O . PRO A 1 311 ? -13.911 -4.398 10.708 1.00 79.56 311 PRO A O 1
ATOM 2344 N N . THR A 1 312 ? -13.856 -3.397 12.721 1.00 78.00 312 THR A N 1
ATOM 2345 C CA . THR A 1 312 ? -15.122 -2.677 12.566 1.00 78.00 312 THR A CA 1
ATOM 2346 C C . THR A 1 312 ? -14.821 -1.190 12.480 1.00 78.00 312 THR A C 1
ATOM 2348 O O . THR A 1 312 ? -14.460 -0.584 13.482 1.00 78.00 312 THR A O 1
ATOM 2351 N N . CYS A 1 313 ? -14.965 -0.605 11.292 1.00 71.81 313 CYS A N 1
ATOM 2352 C CA . CYS A 1 313 ? -14.707 0.813 11.085 1.00 71.81 313 CYS A CA 1
ATOM 2353 C C . CYS A 1 313 ? -15.926 1.647 11.497 1.00 71.81 313 CYS A C 1
ATOM 2355 O O . CYS A 1 313 ? -17.068 1.404 11.078 1.00 71.81 313 CYS A O 1
ATOM 2357 N N . THR A 1 314 ? -15.683 2.651 12.330 1.00 69.19 314 THR A N 1
ATOM 2358 C CA . THR A 1 314 ? -16.711 3.512 12.917 1.00 69.19 314 THR A CA 1
ATOM 2359 C C . THR A 1 314 ? -16.448 4.964 12.567 1.00 69.19 314 THR A C 1
ATOM 2361 O O . THR A 1 314 ? -15.311 5.368 12.372 1.00 69.19 314 THR A O 1
ATOM 2364 N N . ASN A 1 315 ? -17.507 5.755 12.427 1.00 68.12 315 ASN A N 1
ATOM 2365 C CA . ASN A 1 315 ? -17.348 7.182 12.197 1.00 68.12 315 ASN A CA 1
ATOM 2366 C C . ASN A 1 315 ? -17.277 7.858 13.571 1.00 68.12 315 ASN A C 1
ATOM 2368 O O . ASN A 1 315 ? -18.262 7.825 14.318 1.00 68.12 315 ASN A O 1
ATOM 2372 N N . SER A 1 316 ? -16.119 8.448 13.876 1.00 64.31 316 SER A N 1
ATOM 2373 C CA . SER A 1 316 ? -15.804 9.135 15.136 1.00 64.31 316 SER A CA 1
ATOM 2374 C C . SER A 1 316 ? -16.742 10.315 15.432 1.00 64.31 316 SER A C 1
ATOM 2376 O O . SER A 1 316 ? -16.966 10.658 16.588 1.00 64.31 316 SER A O 1
ATOM 2378 N N . GLU A 1 317 ? -17.413 10.883 14.426 1.00 61.41 317 GLU A N 1
ATOM 2379 C CA . GLU A 1 317 ? -18.449 11.913 14.603 1.00 61.41 317 GLU A CA 1
ATOM 2380 C C . GLU A 1 317 ? -19.807 11.343 15.063 1.00 61.41 317 GLU A C 1
ATOM 2382 O O . GLU A 1 317 ? -20.739 12.091 15.381 1.00 61.41 317 GLU A O 1
ATOM 2387 N N . THR A 1 318 ? -19.951 10.014 15.080 1.00 63.50 318 THR A N 1
ATOM 2388 C CA . THR A 1 318 ? -21.194 9.287 15.379 1.00 63.50 318 THR A CA 1
ATOM 2389 C C . THR A 1 318 ? -20.976 8.190 16.427 1.00 63.50 318 THR A C 1
ATOM 2391 O O . THR A 1 318 ? -21.409 7.049 16.260 1.00 63.50 318 THR A O 1
ATOM 2394 N N . VAL A 1 319 ? -20.323 8.542 17.534 1.00 68.50 319 VAL A N 1
ATOM 2395 C CA . VAL A 1 319 ? -20.103 7.662 18.695 1.00 68.50 319 VAL A CA 1
ATOM 2396 C C . VAL A 1 319 ? -20.915 8.109 19.915 1.00 68.50 319 VAL A C 1
ATOM 2398 O O . VAL A 1 319 ? -21.398 9.241 20.004 1.00 68.50 319 VAL A O 1
ATOM 2401 N N . LYS A 1 320 ? -21.123 7.180 20.850 1.00 72.19 320 LYS A N 1
ATOM 2402 C CA . LYS A 1 320 ? -21.680 7.432 22.176 1.00 72.19 320 LYS A CA 1
ATOM 2403 C C . LYS A 1 320 ? -20.523 7.707 23.134 1.00 72.19 320 LYS A C 1
ATOM 2405 O O . LYS A 1 320 ? -19.735 6.809 23.411 1.00 72.19 320 LYS A O 1
ATOM 2410 N N . THR A 1 321 ? -20.456 8.927 23.648 1.00 79.06 321 THR A N 1
ATOM 2411 C CA . THR A 1 321 ? -19.348 9.387 24.492 1.00 79.06 321 THR A CA 1
ATOM 2412 C C . THR A 1 321 ? -19.753 9.407 25.961 1.00 79.06 321 THR A C 1
ATOM 2414 O O . THR A 1 321 ? -20.819 9.936 26.316 1.00 79.06 321 THR A O 1
ATOM 2417 N N . PHE A 1 322 ? -18.888 8.862 26.811 1.00 85.88 322 PHE A N 1
ATOM 2418 C CA . PHE A 1 322 ? -18.993 8.904 28.263 1.00 85.88 322 PHE A CA 1
ATOM 2419 C C . PHE A 1 322 ? -17.717 9.498 28.848 1.00 85.88 322 PHE A C 1
ATOM 2421 O O . PHE A 1 322 ? -16.634 9.002 28.557 1.00 85.88 322 PHE A O 1
ATOM 2428 N N . ASP A 1 323 ? -17.860 10.506 29.703 1.00 88.25 323 ASP A N 1
ATOM 2429 C CA . ASP A 1 323 ? -16.758 11.025 30.511 1.00 88.25 323 ASP A CA 1
ATOM 2430 C C . ASP A 1 323 ? -16.719 10.231 31.815 1.00 88.25 323 ASP A C 1
ATOM 2432 O O . ASP A 1 323 ? -17.725 10.152 32.533 1.00 88.25 323 ASP A O 1
ATOM 2436 N N . ILE A 1 324 ? -15.564 9.658 32.132 1.00 90.44 324 ILE A N 1
ATOM 2437 C CA . ILE A 1 324 ? -15.347 8.852 33.326 1.00 90.44 324 ILE A CA 1
ATOM 2438 C C . ILE A 1 324 ? -14.349 9.563 34.210 1.00 90.44 324 ILE A C 1
ATOM 2440 O O . ILE A 1 324 ? -13.337 10.098 33.760 1.00 90.44 324 ILE A O 1
ATOM 2444 N N . LYS A 1 325 ? -14.647 9.541 35.502 1.00 89.44 325 LYS A N 1
ATOM 2445 C CA . LYS A 1 325 ? -13.790 10.088 36.532 1.00 89.44 325 LYS A CA 1
ATOM 2446 C C . LYS A 1 325 ? -13.716 9.121 37.693 1.00 89.44 325 LYS A C 1
ATOM 2448 O O . LYS A 1 325 ? -14.741 8.804 38.301 1.00 89.44 325 LYS A O 1
ATOM 2453 N N . ILE A 1 326 ? -12.502 8.690 38.008 1.00 89.81 326 ILE A N 1
ATOM 2454 C CA . ILE A 1 326 ? -12.224 7.801 39.134 1.00 89.81 326 ILE A CA 1
ATOM 2455 C C . ILE A 1 326 ? -11.206 8.437 40.077 1.00 89.81 326 ILE A C 1
ATOM 2457 O O . ILE A 1 326 ? -10.331 9.198 39.655 1.00 89.81 326 ILE A O 1
ATOM 2461 N N . VAL A 1 327 ? -11.324 8.117 41.363 1.00 88.56 327 VAL A N 1
ATOM 2462 C CA . VAL A 1 327 ? -10.340 8.486 42.385 1.00 88.56 327 VAL A CA 1
ATOM 2463 C C . VAL A 1 327 ? -9.506 7.259 42.728 1.00 88.56 327 VAL A C 1
ATOM 2465 O O . VAL A 1 327 ? -10.050 6.197 43.027 1.00 88.56 327 VAL A O 1
ATOM 2468 N N . ILE A 1 328 ? -8.187 7.412 42.675 1.00 89.38 328 ILE A N 1
ATOM 2469 C CA . ILE A 1 328 ? -7.221 6.384 43.060 1.00 89.38 328 ILE A CA 1
ATOM 2470 C C . ILE A 1 328 ? -6.636 6.775 44.416 1.00 89.38 328 ILE A C 1
ATOM 2472 O O . ILE A 1 328 ? -5.964 7.806 44.527 1.00 89.38 328 ILE A O 1
ATOM 2476 N N . ASP A 1 329 ? -6.869 5.936 45.423 1.00 87.31 329 ASP A N 1
ATOM 2477 C CA . ASP A 1 329 ? -6.406 6.154 46.795 1.00 87.31 329 ASP A CA 1
ATOM 2478 C C . ASP A 1 329 ? -4.942 5.718 46.952 1.00 87.31 329 ASP A C 1
ATOM 2480 O O . ASP A 1 329 ? -4.148 6.406 47.605 1.00 87.31 329 ASP A O 1
ATOM 2484 N N . LYS A 1 330 ? -4.549 4.596 46.322 1.00 88.94 330 LYS A N 1
ATOM 2485 C CA . LYS A 1 330 ? -3.170 4.084 46.365 1.00 88.94 330 LYS A CA 1
ATOM 2486 C C . LYS A 1 330 ? -2.623 3.641 45.012 1.00 88.94 330 LYS A C 1
ATOM 2488 O O . LYS A 1 330 ? -3.344 3.086 44.190 1.00 88.94 330 LYS A O 1
ATOM 2493 N N . ILE A 1 331 ? -1.315 3.834 44.839 1.00 87.12 331 ILE A N 1
ATOM 2494 C CA . ILE A 1 331 ? -0.500 3.280 43.751 1.00 87.12 331 ILE A CA 1
ATOM 2495 C C . ILE A 1 331 ? 0.669 2.535 44.401 1.00 87.12 331 ILE A C 1
ATOM 2497 O O . ILE A 1 331 ? 1.435 3.134 45.162 1.00 87.12 331 ILE A O 1
ATOM 2501 N N . ALA A 1 332 ? 0.825 1.244 44.105 1.00 86.75 332 ALA A N 1
ATOM 2502 C CA . ALA A 1 332 ? 1.898 0.400 44.640 1.00 86.75 332 ALA A CA 1
ATOM 2503 C C . ALA A 1 332 ? 1.971 0.415 46.185 1.00 86.75 332 ALA A C 1
ATOM 2505 O O . ALA A 1 332 ? 3.035 0.657 46.765 1.00 86.75 332 ALA A O 1
ATOM 2506 N N . ASP A 1 333 ? 0.822 0.221 46.846 1.00 84.19 333 ASP A N 1
ATOM 2507 C CA . ASP A 1 333 ? 0.635 0.234 48.310 1.00 84.19 333 ASP A CA 1
ATOM 2508 C C . ASP A 1 333 ? 0.945 1.569 49.024 1.00 84.19 333 ASP A C 1
ATOM 2510 O O . ASP A 1 333 ? 0.972 1.632 50.259 1.00 84.19 333 ASP A O 1
ATOM 2514 N N . LYS A 1 334 ? 1.152 2.660 48.280 1.00 86.00 334 LYS A N 1
ATOM 2515 C CA . LYS A 1 334 ? 1.375 4.012 48.816 1.00 86.00 334 LYS A CA 1
ATOM 2516 C C . LYS A 1 334 ? 0.237 4.963 48.453 1.00 86.00 334 LYS A C 1
ATOM 2518 O O . LYS A 1 334 ? -0.351 4.769 47.393 1.00 86.00 334 LYS A O 1
ATOM 2523 N N . PRO A 1 335 ? -0.035 6.016 49.254 1.00 88.00 335 PRO A N 1
ATOM 2524 C CA . PRO A 1 335 ? -0.966 7.075 48.861 1.00 88.00 335 PRO A CA 1
ATOM 2525 C C . PRO A 1 335 ? -0.644 7.584 47.453 1.00 88.00 335 PRO A C 1
ATOM 2527 O O . PRO A 1 335 ? 0.519 7.870 47.152 1.00 88.00 335 PRO A O 1
ATOM 2530 N N . ALA A 1 336 ? -1.646 7.656 46.581 1.00 85.00 336 ALA A N 1
ATOM 2531 C CA . ALA A 1 336 ? -1.428 7.877 45.155 1.00 85.00 336 ALA A CA 1
ATOM 2532 C C . ALA A 1 336 ? -0.712 9.207 44.853 1.00 85.00 336 ALA A C 1
ATOM 2534 O O . ALA A 1 336 ? 0.122 9.267 43.950 1.00 85.00 336 ALA A O 1
ATOM 2535 N N . GLU A 1 337 ? -0.962 10.255 45.641 1.00 83.19 337 GLU A N 1
ATOM 2536 C CA . GLU A 1 337 ? -0.284 11.549 45.516 1.00 83.19 337 GLU A CA 1
ATOM 2537 C C . GLU A 1 337 ? 1.205 11.450 45.894 1.00 83.19 337 GLU A C 1
ATOM 2539 O O . GLU A 1 337 ? 2.058 11.996 45.193 1.00 83.19 337 GLU A O 1
ATOM 2544 N N . GLU A 1 338 ? 1.538 10.699 46.952 1.00 83.31 338 GLU A N 1
ATOM 2545 C CA . GLU A 1 338 ? 2.927 10.427 47.350 1.00 83.31 338 GLU A CA 1
ATOM 2546 C C . GLU A 1 338 ? 3.645 9.619 46.263 1.00 83.31 338 GLU A C 1
ATOM 2548 O O . GLU A 1 338 ? 4.733 9.990 45.826 1.00 83.31 338 GLU A O 1
ATOM 2553 N N . ALA A 1 339 ? 3.015 8.548 45.774 1.00 80.88 339 ALA A N 1
ATOM 2554 C CA . ALA A 1 339 ? 3.566 7.712 44.713 1.00 80.88 339 ALA A CA 1
ATOM 2555 C C . ALA A 1 339 ? 3.794 8.502 43.413 1.00 80.88 339 ALA A C 1
ATOM 2557 O O . ALA A 1 339 ? 4.842 8.352 42.780 1.00 80.88 339 ALA A O 1
ATOM 2558 N N . SER A 1 340 ? 2.856 9.383 43.054 1.00 80.69 340 SER A N 1
ATOM 2559 C CA . SER A 1 340 ? 2.956 10.266 41.884 1.00 80.69 340 SER A CA 1
ATOM 2560 C C . SER A 1 340 ? 4.106 11.265 42.014 1.00 80.69 340 SER A C 1
ATOM 2562 O O . SER A 1 340 ? 4.854 11.478 41.062 1.00 80.69 340 SER A O 1
ATOM 2564 N N . GLN A 1 341 ? 4.309 11.836 43.206 1.00 80.69 341 GLN A N 1
ATOM 2565 C CA . GLN A 1 341 ? 5.415 12.761 43.469 1.00 80.69 341 GLN A CA 1
ATOM 2566 C C . GLN A 1 341 ? 6.783 12.063 43.505 1.00 80.69 341 GLN A C 1
ATOM 2568 O O . GLN A 1 341 ? 7.770 12.626 43.032 1.00 80.69 341 GLN A O 1
ATOM 2573 N N . GLU A 1 342 ? 6.864 10.852 44.062 1.00 80.38 342 GLU A N 1
ATOM 2574 C CA . GLU A 1 342 ? 8.121 10.105 44.179 1.00 80.38 342 GLU A CA 1
ATOM 2575 C C . GLU A 1 342 ? 8.577 9.479 42.856 1.00 80.38 342 GLU A C 1
ATOM 2577 O O . GLU A 1 342 ? 9.777 9.452 42.573 1.00 80.38 342 GLU A O 1
ATOM 2582 N N . ARG A 1 343 ? 7.639 8.939 42.066 1.00 74.31 343 ARG A N 1
ATOM 2583 C CA . ARG A 1 343 ? 7.945 8.167 40.851 1.00 74.31 343 ARG A CA 1
ATOM 2584 C C . ARG A 1 343 ? 7.833 8.979 39.559 1.00 74.31 343 ARG A C 1
ATOM 2586 O O . ARG A 1 343 ? 8.367 8.529 38.545 1.00 74.31 343 ARG A O 1
ATOM 2593 N N . GLY A 1 344 ? 7.176 10.143 39.578 1.00 77.06 344 GLY A N 1
ATOM 2594 C CA . GLY A 1 344 ? 6.938 10.957 38.382 1.00 77.06 344 GLY A CA 1
ATOM 2595 C C . GLY A 1 344 ? 6.257 10.139 37.282 1.00 77.06 344 GLY A C 1
ATOM 2596 O O . GLY A 1 344 ? 5.271 9.454 37.544 1.00 77.06 344 GLY A O 1
ATOM 2597 N N . ASP A 1 345 ? 6.841 10.127 36.082 1.00 75.00 345 ASP A N 1
ATOM 2598 C CA . ASP A 1 345 ? 6.337 9.376 34.920 1.00 75.00 345 ASP A CA 1
ATOM 2599 C C . ASP A 1 345 ? 6.130 7.875 35.204 1.00 75.00 345 ASP A C 1
ATOM 2601 O O . ASP A 1 345 ? 5.243 7.244 34.635 1.00 75.00 345 ASP A O 1
ATOM 2605 N N . GLY A 1 346 ? 6.901 7.290 36.130 1.00 76.12 346 GLY A N 1
ATOM 2606 C CA . GLY A 1 346 ? 6.743 5.889 36.524 1.00 76.12 346 GLY A CA 1
ATOM 2607 C C . GLY A 1 346 ? 5.428 5.585 37.252 1.00 76.12 346 GLY A C 1
ATOM 2608 O O . GLY A 1 346 ? 4.982 4.442 37.222 1.00 76.12 346 GLY A O 1
ATOM 2609 N N . ALA A 1 347 ? 4.798 6.572 37.901 1.00 78.56 347 ALA A N 1
ATOM 2610 C CA . ALA A 1 347 ? 3.456 6.415 38.466 1.00 78.56 347 ALA A CA 1
ATOM 2611 C C . ALA A 1 347 ? 2.380 6.475 37.376 1.00 78.56 347 ALA A C 1
ATOM 2613 O O . ALA A 1 347 ? 1.444 5.683 37.421 1.00 78.56 347 ALA A O 1
ATOM 2614 N N . ASN A 1 348 ? 2.547 7.344 36.374 1.00 79.56 348 ASN A N 1
ATOM 2615 C CA . ASN A 1 348 ? 1.614 7.444 35.249 1.00 79.56 348 ASN A CA 1
ATOM 2616 C C . ASN A 1 348 ? 1.544 6.127 34.469 1.00 79.56 348 ASN A C 1
ATOM 2618 O O . ASN A 1 348 ? 0.451 5.651 34.202 1.00 79.56 348 ASN A O 1
ATOM 2622 N N . ILE A 1 349 ? 2.688 5.476 34.219 1.00 80.94 349 ILE A N 1
ATOM 2623 C CA . ILE A 1 349 ? 2.734 4.157 33.559 1.00 80.94 349 ILE A CA 1
ATOM 2624 C C . ILE A 1 349 ? 1.938 3.102 34.343 1.00 80.94 349 ILE A C 1
ATOM 2626 O O . ILE A 1 349 ? 1.234 2.287 33.750 1.00 80.94 349 ILE A O 1
ATOM 2630 N N . LEU A 1 350 ? 2.036 3.099 35.678 1.00 84.94 350 LEU A N 1
ATOM 2631 C CA . LEU A 1 350 ? 1.294 2.153 36.522 1.00 84.94 350 LEU A CA 1
ATOM 2632 C C . LEU A 1 350 ? -0.208 2.434 36.510 1.00 84.94 350 LEU A C 1
ATOM 2634 O O . LEU A 1 350 ? -1.002 1.497 36.476 1.00 84.94 350 LEU A O 1
ATOM 2638 N N . VAL A 1 351 ? -0.585 3.713 36.501 1.00 84.31 351 VAL A N 1
ATOM 2639 C CA . VAL A 1 351 ? -1.979 4.137 36.355 1.00 84.31 351 VAL A CA 1
ATOM 2640 C C . VAL A 1 351 ? -2.523 3.721 34.989 1.00 84.31 351 VAL A C 1
ATOM 2642 O O . VAL A 1 351 ? -3.550 3.061 34.937 1.00 84.31 351 VAL A O 1
ATOM 2645 N N . GLU A 1 352 ? -1.821 4.006 33.894 1.00 83.31 352 GLU A N 1
ATOM 2646 C CA . GLU A 1 352 ? -2.221 3.613 32.534 1.00 83.31 352 GLU A CA 1
ATOM 2647 C C . GLU A 1 352 ? -2.327 2.090 32.366 1.00 83.31 352 GLU A C 1
ATOM 2649 O O . GLU A 1 352 ? -3.271 1.596 31.748 1.00 83.31 352 GLU A O 1
ATOM 2654 N N . THR A 1 353 ? -1.400 1.331 32.961 1.00 84.81 353 THR A N 1
ATOM 2655 C CA . THR A 1 353 ? -1.431 -0.140 32.932 1.00 84.81 353 THR A CA 1
ATOM 2656 C C . THR A 1 353 ? -2.637 -0.678 33.703 1.00 84.81 353 THR A C 1
ATOM 2658 O O . THR A 1 353 ? -3.399 -1.476 33.165 1.00 84.81 353 THR A O 1
ATOM 2661 N N . GLY A 1 354 ? -2.860 -0.209 34.937 1.00 86.00 354 GLY A N 1
ATOM 2662 C CA . GLY A 1 354 ? -4.006 -0.643 35.742 1.00 86.00 354 GLY A CA 1
ATOM 2663 C C . GLY A 1 354 ? -5.353 -0.189 35.167 1.00 86.00 354 GLY A C 1
ATOM 2664 O O . GLY A 1 354 ? -6.337 -0.917 35.263 1.00 86.00 354 GLY A O 1
ATOM 2665 N N . LEU A 1 355 ? -5.401 0.972 34.507 1.00 86.69 355 LEU A N 1
ATOM 2666 C CA . LEU A 1 355 ? -6.568 1.409 33.738 1.00 86.69 355 LEU A CA 1
ATOM 2667 C C . LEU A 1 355 ? -6.821 0.491 32.547 1.00 86.69 355 LEU A C 1
ATOM 2669 O O . LEU A 1 355 ? -7.958 0.095 32.338 1.00 86.69 355 LEU A O 1
ATOM 2673 N N . SER A 1 356 ? -5.784 0.117 31.796 1.00 83.00 356 SER A N 1
ATOM 2674 C CA . SER A 1 356 ? -5.930 -0.803 30.661 1.00 83.00 356 SER A CA 1
ATOM 2675 C C . SER A 1 356 ? -6.515 -2.148 31.105 1.00 83.00 356 SER A C 1
ATOM 2677 O O . SER A 1 356 ? -7.438 -2.649 30.469 1.00 83.00 356 SER A O 1
ATOM 2679 N N . GLU A 1 357 ? -6.055 -2.683 32.243 1.00 86.50 357 GLU A N 1
ATOM 2680 C CA . GLU A 1 357 ? -6.637 -3.887 32.851 1.00 86.50 357 GLU A CA 1
ATOM 2681 C C . GLU A 1 357 ? -8.101 -3.674 33.267 1.00 86.50 357 GLU A C 1
ATOM 2683 O O . GLU A 1 357 ? -8.957 -4.499 32.954 1.00 86.50 357 GLU A O 1
ATOM 2688 N N . LEU A 1 358 ? -8.422 -2.560 33.939 1.00 88.31 358 LEU A N 1
ATOM 2689 C CA . LEU A 1 358 ? -9.802 -2.225 34.315 1.00 88.31 358 LEU A CA 1
ATOM 2690 C C . LEU A 1 358 ? -10.728 -2.181 33.089 1.00 88.31 358 LEU A C 1
ATOM 2692 O O . LEU A 1 358 ? -11.824 -2.737 33.139 1.00 88.31 358 LEU A O 1
ATOM 2696 N N . ILE A 1 359 ? -10.288 -1.533 32.007 1.00 85.62 359 ILE A N 1
ATOM 2697 C CA . ILE A 1 359 ? -11.022 -1.391 30.742 1.00 85.62 359 ILE A CA 1
ATOM 2698 C C . ILE A 1 359 ? -11.287 -2.760 30.101 1.00 85.62 359 ILE A C 1
ATOM 2700 O O . ILE A 1 359 ? -12.419 -3.042 29.698 1.00 85.62 359 ILE A O 1
ATOM 2704 N N . GLU A 1 360 ? -10.287 -3.644 30.094 1.00 83.06 360 GLU A N 1
ATOM 2705 C CA . GLU A 1 360 ? -10.436 -5.018 29.609 1.00 83.06 360 GLU A CA 1
ATOM 2706 C C . GLU A 1 360 ? -11.453 -5.807 30.455 1.00 83.06 360 GLU A C 1
ATOM 2708 O O . GLU A 1 360 ? -12.330 -6.481 29.906 1.00 83.06 360 GLU A O 1
ATOM 2713 N N . TYR A 1 361 ? -11.416 -5.672 31.787 1.00 84.88 361 TYR A N 1
ATOM 2714 C CA . TYR A 1 361 ? -12.352 -6.360 32.685 1.00 84.88 361 TYR A CA 1
ATOM 2715 C C . TYR A 1 361 ? -13.804 -5.898 32.541 1.00 84.88 361 TYR A C 1
ATOM 2717 O O . TYR A 1 361 ? -14.715 -6.718 32.668 1.00 84.88 361 TYR A O 1
ATOM 2725 N N . ILE A 1 362 ? -14.047 -4.616 32.252 1.00 83.94 362 ILE A N 1
ATOM 2726 C CA . ILE A 1 362 ? -15.404 -4.117 31.969 1.00 83.94 362 ILE A CA 1
ATOM 2727 C C . ILE A 1 362 ? -15.861 -4.420 30.530 1.00 83.94 362 ILE A C 1
ATOM 2729 O O . ILE A 1 362 ? -16.986 -4.075 30.163 1.00 83.94 362 ILE A O 1
ATOM 2733 N N . GLY A 1 363 ? -15.030 -5.104 29.734 1.00 77.31 363 GLY A N 1
ATOM 2734 C CA . GLY A 1 363 ? -15.365 -5.582 28.393 1.00 77.31 363 GLY A CA 1
ATOM 2735 C C . GLY A 1 363 ? -15.344 -4.493 27.323 1.00 77.31 363 GLY A C 1
ATOM 2736 O O . GLY A 1 363 ? -16.125 -4.567 26.374 1.00 77.31 363 GLY A O 1
ATOM 2737 N N . ILE A 1 364 ? -14.499 -3.476 27.498 1.00 79.44 364 ILE A N 1
ATOM 2738 C CA . ILE A 1 364 ? -14.313 -2.368 26.558 1.00 79.44 364 ILE A CA 1
ATOM 2739 C C . ILE A 1 364 ? -12.946 -2.526 25.892 1.00 79.44 364 ILE A C 1
ATOM 2741 O O . ILE A 1 364 ? -11.972 -2.918 26.531 1.00 79.44 364 ILE A O 1
ATOM 2745 N N . GLU A 1 365 ? -12.867 -2.252 24.592 1.00 72.94 365 GLU A N 1
ATOM 2746 C CA . GLU A 1 365 ? -11.595 -2.327 23.872 1.00 72.94 365 GLU A CA 1
ATOM 2747 C C . GLU A 1 365 ? -10.749 -1.083 24.160 1.00 72.94 365 GLU A C 1
ATOM 2749 O O . GLU A 1 365 ? -11.262 0.032 24.222 1.00 72.94 365 GLU A O 1
ATOM 2754 N N . SER A 1 366 ? -9.430 -1.236 24.285 1.00 67.94 366 SER A N 1
ATOM 2755 C CA . SER A 1 366 ? -8.527 -0.105 24.550 1.00 67.94 366 SER A CA 1
ATOM 2756 C C . SER A 1 366 ? -8.574 0.978 23.462 1.00 67.94 366 SER A C 1
ATOM 2758 O O . SER A 1 366 ? -8.302 2.139 23.740 1.00 67.94 366 SER A O 1
ATOM 2760 N N . SER A 1 367 ? -8.938 0.607 22.229 1.00 64.81 367 SER A N 1
ATOM 2761 C CA . SER A 1 367 ? -9.173 1.513 21.093 1.00 64.81 367 SER A CA 1
ATOM 2762 C C . SER A 1 367 ? -10.348 2.477 21.303 1.00 64.81 367 SER A C 1
ATOM 2764 O O . SER A 1 367 ? -10.436 3.477 20.597 1.00 64.81 367 SER A O 1
ATOM 2766 N N . GLN A 1 368 ? -11.236 2.183 22.257 1.00 74.00 368 GLN A N 1
ATOM 2767 C CA . GLN A 1 368 ? -12.434 2.958 22.587 1.00 74.00 368 GLN A CA 1
ATOM 2768 C C . GLN A 1 368 ? -12.199 3.942 23.742 1.00 74.00 368 GLN A C 1
ATOM 2770 O O . GLN A 1 368 ? -13.154 4.550 24.222 1.00 74.00 368 GLN A O 1
ATOM 2775 N N . VAL A 1 369 ? -10.960 4.078 24.228 1.00 79.69 369 VAL A N 1
ATOM 2776 C CA . VAL A 1 369 ? -10.605 4.950 25.354 1.00 79.69 369 VAL A CA 1
ATOM 2777 C C . VAL A 1 369 ? -9.675 6.067 24.893 1.00 79.69 369 VAL A C 1
ATOM 2779 O O . VAL A 1 369 ? -8.651 5.808 24.263 1.00 79.69 369 VAL A O 1
ATOM 2782 N N . SER A 1 370 ? -10.001 7.311 25.244 1.00 79.12 370 SER A N 1
ATOM 2783 C CA . SER A 1 370 ? -9.209 8.499 24.905 1.00 79.12 370 SER A CA 1
ATOM 2784 C C . SER A 1 370 ? -9.047 9.455 26.093 1.00 79.12 370 SER A C 1
ATOM 2786 O O . SER A 1 370 ? -9.624 9.260 27.165 1.00 79.12 370 SER A O 1
ATOM 2788 N N . ASP A 1 371 ? -8.229 10.495 25.897 1.00 77.25 371 ASP A N 1
ATOM 2789 C CA . ASP A 1 371 ? -8.110 11.662 26.786 1.00 77.25 371 ASP A CA 1
ATOM 2790 C C . ASP A 1 371 ? -7.776 11.351 28.253 1.00 77.25 371 ASP A C 1
ATOM 2792 O O . ASP A 1 371 ? -8.248 12.029 29.167 1.00 77.25 371 ASP A O 1
ATOM 2796 N N . ILE A 1 372 ? -6.931 10.341 28.488 1.00 80.56 372 ILE A N 1
ATOM 2797 C CA . ILE A 1 372 ? -6.487 9.986 29.839 1.00 80.56 372 ILE A CA 1
ATOM 2798 C C . ILE A 1 372 ? -5.706 11.159 30.444 1.00 80.56 372 ILE A C 1
ATOM 2800 O O . ILE A 1 372 ? -4.617 11.518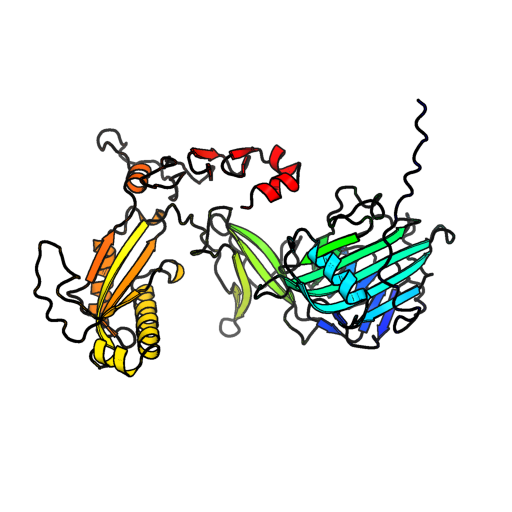 29.995 1.00 80.56 372 ILE A O 1
ATOM 2804 N N . ASN A 1 373 ? -6.261 11.745 31.498 1.00 83.19 373 ASN A N 1
ATOM 2805 C CA . ASN A 1 373 ? -5.694 12.864 32.227 1.00 83.19 373 ASN A CA 1
ATOM 2806 C C . ASN A 1 373 ? -5.589 12.521 33.713 1.00 83.19 373 ASN A C 1
ATOM 2808 O O . ASN A 1 373 ? -6.586 12.231 34.376 1.00 83.19 373 ASN A O 1
ATOM 2812 N N . ILE A 1 374 ? -4.370 12.587 34.246 1.00 83.62 374 ILE A N 1
ATOM 2813 C CA . ILE A 1 374 ? -4.064 12.264 35.641 1.00 83.62 374 ILE A CA 1
ATOM 2814 C C . ILE A 1 374 ? -3.711 13.559 36.364 1.00 83.62 374 ILE A C 1
ATOM 2816 O O . ILE A 1 374 ? -2.775 14.266 35.980 1.00 83.62 374 ILE A O 1
ATOM 2820 N N . ARG A 1 375 ? -4.439 13.879 37.437 1.00 82.25 375 ARG A N 1
ATOM 2821 C CA . ARG A 1 375 ? -4.196 15.096 38.222 1.00 82.25 375 ARG A CA 1
ATOM 2822 C C . ARG A 1 375 ? -4.432 14.906 39.721 1.00 82.25 375 ARG A C 1
ATOM 2824 O O . ARG A 1 375 ? -5.210 14.040 40.113 1.00 82.25 375 ARG A O 1
ATOM 2831 N N . PRO A 1 376 ? -3.781 15.704 40.589 1.00 76.44 376 PRO A N 1
ATOM 2832 C CA . PRO A 1 376 ? -3.997 15.628 42.034 1.00 76.44 376 PRO A CA 1
ATOM 2833 C C . PRO A 1 376 ? -5.463 15.874 42.421 1.00 76.44 376 PRO A C 1
ATOM 2835 O O . PRO A 1 376 ? -6.126 16.728 41.828 1.00 76.44 376 PRO A O 1
ATOM 2838 N N . PHE A 1 377 ? -5.962 15.160 43.435 1.00 73.38 377 PHE A N 1
ATOM 2839 C CA . PHE A 1 377 ? -7.334 15.330 43.918 1.00 73.38 377 PHE A CA 1
ATOM 2840 C C . PHE A 1 377 ? -7.530 16.696 44.601 1.00 73.38 377 PHE A C 1
ATOM 2842 O O . PHE A 1 377 ? -6.847 17.025 45.572 1.00 73.38 377 PHE A O 1
ATOM 2849 N N . ASN A 1 378 ? -8.502 17.487 44.130 1.00 69.00 378 ASN A N 1
ATOM 2850 C CA . ASN A 1 378 ? -8.908 18.747 44.762 1.00 69.00 378 ASN A CA 1
ATOM 2851 C C . ASN A 1 378 ? -10.371 18.675 45.256 1.00 69.00 378 ASN A C 1
ATOM 2853 O O . ASN A 1 378 ? -11.298 18.886 44.474 1.00 69.00 378 ASN A O 1
ATOM 2857 N N . PRO A 1 379 ? -10.626 18.478 46.563 1.00 62.47 379 PRO A N 1
ATOM 2858 C CA . PRO A 1 379 ? -11.983 18.280 47.083 1.00 62.47 379 PRO A CA 1
ATOM 2859 C C . PRO A 1 379 ? -12.960 19.436 46.785 1.00 62.47 379 PRO A C 1
ATOM 2861 O O . PRO A 1 379 ? -14.172 19.242 46.771 1.00 62.47 379 PRO A O 1
ATOM 2864 N N . ASN A 1 380 ? -12.454 20.654 46.551 1.00 60.62 380 ASN A N 1
ATOM 2865 C CA . ASN A 1 380 ? -13.277 21.857 46.371 1.00 60.62 380 ASN A CA 1
ATOM 2866 C C . ASN A 1 380 ? -13.707 22.120 44.917 1.00 60.62 380 ASN A C 1
ATOM 2868 O O . ASN A 1 380 ? -14.601 22.937 44.680 1.00 60.62 380 ASN A O 1
ATOM 2872 N N . GLU A 1 381 ? -13.054 21.487 43.946 1.00 63.09 381 GLU A N 1
ATOM 2873 C CA . GLU A 1 381 ? -13.259 21.740 42.514 1.00 63.09 381 GLU A CA 1
ATOM 2874 C C . GLU A 1 381 ? -14.082 20.633 41.843 1.00 63.09 381 GLU A C 1
ATOM 2876 O O . GLU A 1 381 ? -14.846 20.900 40.917 1.00 63.09 381 GLU A O 1
ATOM 2881 N N . GLU A 1 382 ? -14.003 19.414 42.377 1.00 59.25 382 GLU A N 1
ATOM 2882 C CA . GLU A 1 382 ? -14.226 18.193 41.600 1.00 59.25 382 GLU A CA 1
ATOM 2883 C C . GLU A 1 382 ? -15.619 17.564 41.741 1.00 59.25 382 GLU A C 1
ATOM 2885 O O . GLU A 1 382 ? -15.978 16.696 40.944 1.00 59.25 382 GLU A O 1
ATOM 2890 N N . TRP A 1 383 ? -16.418 18.023 42.708 1.00 60.41 383 TRP A N 1
ATOM 2891 C CA . TRP A 1 383 ? -17.760 17.509 43.005 1.00 60.41 383 TRP A CA 1
ATOM 2892 C C . TRP A 1 383 ? -18.732 18.670 43.280 1.00 60.41 383 TRP A C 1
ATOM 2894 O O . TRP A 1 383 ? -18.941 19.084 44.420 1.00 60.41 383 TRP A O 1
ATOM 2904 N N . LYS A 1 384 ? -19.312 19.242 42.215 1.00 49.16 384 LYS A N 1
ATOM 2905 C CA . LYS A 1 384 ? -20.317 20.328 42.274 1.00 49.16 384 LYS A CA 1
ATOM 2906 C C . LYS A 1 384 ? -21.762 19.861 42.014 1.00 49.16 384 LYS A C 1
ATOM 2908 O O . LYS A 1 384 ? -22.576 20.666 41.568 1.00 49.16 384 LYS A O 1
ATOM 2913 N N . SER A 1 385 ? -22.102 18.595 42.260 1.00 45.25 385 SER A N 1
ATOM 2914 C CA . SER A 1 385 ? -23.500 18.131 42.237 1.00 45.25 385 SER A CA 1
ATOM 2915 C C . SER A 1 385 ? -24.111 18.133 43.646 1.00 45.25 385 SER A C 1
ATOM 2917 O O . SER A 1 385 ? -23.402 18.052 44.646 1.00 45.25 385 SER A O 1
ATOM 2919 N N . ASP A 1 386 ? -25.439 18.271 43.723 1.00 44.28 386 ASP A N 1
ATOM 2920 C CA . ASP A 1 386 ? -26.217 18.508 44.953 1.00 44.28 386 ASP A CA 1
ATOM 2921 C C . ASP A 1 386 ? -26.220 17.343 45.976 1.00 44.28 386 ASP A C 1
ATOM 2923 O O . ASP A 1 386 ? -26.880 17.432 47.013 1.00 44.28 386 ASP A O 1
ATOM 2927 N N . GLU A 1 387 ? -25.453 16.276 45.748 1.00 45.19 387 GLU A N 1
ATOM 2928 C CA . GLU A 1 387 ? -25.284 15.154 46.676 1.00 45.19 387 GLU A CA 1
ATOM 2929 C C . GLU A 1 387 ? -23.846 15.129 47.205 1.00 45.19 387 GLU A C 1
ATOM 2931 O O . GLU A 1 387 ? -22.956 14.476 46.669 1.00 45.19 387 GLU A O 1
ATOM 2936 N N . ARG A 1 388 ? -23.606 15.882 48.285 1.00 43.94 388 ARG A N 1
ATOM 2937 C CA . ARG A 1 388 ? -22.353 15.796 49.046 1.00 43.94 388 ARG A CA 1
ATOM 2938 C C . ARG A 1 388 ? -22.270 14.449 49.765 1.00 43.94 388 ARG A C 1
ATOM 2940 O O . ARG A 1 388 ? -22.842 14.305 50.845 1.00 43.94 388 ARG A O 1
ATOM 2947 N N . ALA A 1 389 ? -21.481 13.523 49.233 1.00 46.97 389 ALA A N 1
ATOM 2948 C CA . ALA A 1 389 ? -20.638 12.702 50.093 1.00 46.97 389 ALA A CA 1
ATOM 2949 C C . ALA A 1 389 ? -19.435 13.569 50.509 1.00 46.97 389 ALA A C 1
ATOM 2951 O O . ALA A 1 389 ? -18.823 14.231 49.670 1.00 46.97 389 ALA A O 1
ATOM 2952 N N . GLU A 1 390 ? -19.134 13.662 51.805 1.00 51.38 390 GLU A N 1
ATOM 2953 C CA . GLU A 1 390 ? -17.854 14.226 52.250 1.00 51.38 390 GLU A CA 1
ATOM 2954 C C . GLU A 1 390 ? -16.754 13.245 51.835 1.00 51.38 390 GLU A C 1
ATOM 2956 O O . GLU A 1 390 ? -16.550 12.227 52.487 1.00 51.38 390 GLU A O 1
ATOM 2961 N N . VAL A 1 391 ? -16.087 13.524 50.716 1.00 54.94 391 VAL A N 1
ATOM 2962 C CA . VAL A 1 391 ? -14.989 12.693 50.218 1.00 54.94 391 VAL A CA 1
ATOM 2963 C C . VAL A 1 391 ? -13.709 13.055 50.975 1.00 54.94 391 VAL A C 1
ATOM 2965 O O . VAL A 1 391 ? -13.079 14.075 50.686 1.00 54.94 391 VAL A O 1
ATOM 2968 N N . ASP A 1 392 ? -13.324 12.240 51.959 1.00 56.75 392 ASP A N 1
ATOM 2969 C CA . ASP A 1 392 ? -12.038 12.347 52.665 1.00 56.75 392 ASP A CA 1
ATOM 2970 C C . ASP A 1 392 ? -10.930 11.626 51.873 1.00 56.75 392 ASP A C 1
ATOM 2972 O O . ASP A 1 392 ? -10.454 10.566 52.263 1.00 56.75 392 ASP A O 1
ATOM 2976 N N . ALA A 1 393 ? -10.558 12.173 50.708 1.00 57.59 393 ALA A N 1
ATOM 2977 C CA . ALA A 1 393 ? -9.544 11.596 49.809 1.00 57.59 393 ALA A CA 1
ATOM 2978 C C . ALA A 1 393 ? -8.213 12.378 49.834 1.00 57.59 393 ALA A C 1
ATOM 2980 O O . ALA A 1 393 ? -7.633 12.719 48.799 1.00 57.59 393 ALA A O 1
ATOM 2981 N N . SER A 1 394 ? -7.712 12.715 51.029 1.00 60.81 394 SER A N 1
ATOM 2982 C CA . SER A 1 394 ? -6.389 13.344 51.167 1.00 60.81 394 SER A CA 1
ATOM 2983 C C . SER A 1 394 ? -5.281 12.381 50.713 1.00 60.81 394 SER A C 1
ATOM 2985 O O . SER A 1 394 ? -5.208 11.268 51.230 1.00 60.81 394 SER A O 1
ATOM 2987 N N . GLY A 1 395 ? -4.405 12.794 49.789 1.00 72.06 395 GLY A N 1
ATOM 2988 C CA . GLY A 1 395 ? -3.322 11.945 49.270 1.00 72.06 395 GLY A CA 1
ATOM 2989 C C . GLY A 1 395 ? -3.687 11.086 48.052 1.00 72.06 395 GLY A C 1
ATOM 2990 O O . GLY A 1 395 ? -2.940 10.164 47.730 1.00 72.06 395 GLY A O 1
ATOM 2991 N N . SER A 1 396 ? -4.810 11.375 47.389 1.00 83.94 396 SER A N 1
ATOM 2992 C CA . SER A 1 396 ? -5.327 10.633 46.226 1.00 83.94 396 SER A CA 1
ATOM 2993 C C . SER A 1 396 ? -5.092 11.377 44.905 1.00 83.94 396 SER A C 1
ATOM 2995 O O . SER A 1 396 ? -4.841 12.587 44.888 1.00 83.94 396 SER A O 1
ATOM 2997 N N . VAL A 1 397 ? -5.217 10.674 43.777 1.00 85.19 397 VAL A N 1
ATOM 2998 C CA . VAL A 1 397 ? -5.221 11.281 42.431 1.00 85.19 397 VAL A CA 1
ATOM 2999 C C . VAL A 1 397 ? -6.544 11.024 41.721 1.00 85.19 397 VAL A C 1
ATOM 3001 O O . VAL A 1 397 ? -7.231 10.042 41.990 1.00 85.19 397 VAL A O 1
ATOM 3004 N N . ILE A 1 398 ? -6.903 11.928 40.816 1.00 86.38 398 ILE A N 1
ATOM 3005 C CA . ILE A 1 398 ? -8.035 11.787 39.908 1.00 86.38 398 ILE A CA 1
ATOM 3006 C C . ILE A 1 398 ? -7.503 11.353 38.555 1.00 86.38 398 ILE A C 1
ATOM 3008 O O . ILE A 1 398 ? -6.553 11.948 38.039 1.00 86.38 398 ILE A O 1
ATOM 3012 N N . VAL A 1 399 ? -8.174 10.367 37.977 1.00 87.31 399 VAL A N 1
ATOM 3013 C CA . VAL A 1 399 ? -8.032 10.021 36.569 1.00 87.31 399 VAL A CA 1
ATOM 3014 C C . VAL A 1 399 ? -9.338 10.346 35.866 1.00 87.31 399 VAL A C 1
ATOM 3016 O O . VAL A 1 399 ? -10.404 9.881 36.273 1.00 87.31 399 VAL A O 1
ATOM 3019 N N . GLU A 1 400 ? -9.235 11.149 34.818 1.00 88.50 400 GLU A N 1
ATOM 3020 C CA . GLU A 1 400 ? -10.305 11.433 33.870 1.00 88.50 400 GLU A CA 1
ATOM 3021 C C . GLU A 1 400 ? -9.963 10.760 32.545 1.00 88.50 400 GLU A C 1
ATOM 3023 O O . GLU A 1 400 ? -8.813 10.804 32.122 1.00 88.50 400 GLU A O 1
ATOM 3028 N N . PHE A 1 401 ? -10.935 10.115 31.916 1.00 87.75 401 PHE A N 1
ATOM 3029 C CA . PHE A 1 401 ? -10.787 9.546 30.579 1.00 87.75 401 PHE A CA 1
ATOM 3030 C C . PHE A 1 401 ? -12.152 9.452 29.907 1.00 87.75 401 PHE A C 1
ATOM 3032 O O . PHE A 1 401 ? -13.193 9.487 30.571 1.00 87.75 401 PHE A O 1
ATOM 3039 N N . THR A 1 402 ? -12.139 9.310 28.592 1.00 86.06 402 THR A N 1
ATOM 3040 C CA . THR A 1 402 ? -13.344 9.223 27.775 1.00 86.06 402 THR A CA 1
ATOM 3041 C C . THR A 1 402 ? -13.492 7.804 27.248 1.00 86.06 402 THR A C 1
ATOM 3043 O O . THR A 1 402 ? -12.521 7.219 26.779 1.00 86.06 402 THR A O 1
ATOM 3046 N N . ILE A 1 403 ? -14.703 7.247 27.317 1.00 84.75 403 ILE A N 1
ATOM 3047 C CA . ILE A 1 403 ? -15.076 6.034 26.582 1.00 84.75 403 ILE A CA 1
ATOM 3048 C C . ILE A 1 403 ? -15.951 6.439 25.395 1.00 84.75 403 ILE A C 1
ATOM 3050 O O . ILE A 1 403 ? -17.005 7.060 25.567 1.00 84.75 403 ILE A O 1
ATOM 3054 N N . GLU A 1 404 ? -15.551 6.012 24.204 1.00 78.31 404 GLU A N 1
ATOM 3055 C CA . GLU A 1 404 ? -16.265 6.193 22.946 1.00 78.31 404 GLU A CA 1
ATOM 3056 C C . GLU A 1 404 ? -16.769 4.842 22.439 1.00 78.31 404 GLU A C 1
ATOM 3058 O O . GLU A 1 404 ? -16.029 4.029 21.890 1.00 78.31 404 GLU A O 1
ATOM 3063 N N . LEU A 1 405 ? -18.062 4.583 22.628 1.00 71.38 405 LEU A N 1
ATOM 3064 C CA . LEU A 1 405 ? -18.687 3.361 22.130 1.00 71.38 405 LEU A CA 1
ATOM 3065 C C . LEU A 1 405 ? -19.373 3.625 20.790 1.00 71.38 405 LEU A C 1
ATOM 3067 O O . LEU A 1 405 ? -20.007 4.670 20.620 1.00 71.38 405 LEU A O 1
ATOM 3071 N N . PRO A 1 406 ? -19.374 2.660 19.857 1.00 60.97 406 PRO A N 1
ATOM 3072 C CA . PRO A 1 406 ? -20.218 2.750 18.676 1.00 60.97 406 PRO A CA 1
ATOM 3073 C C . PRO A 1 406 ? -21.677 2.990 19.085 1.00 60.97 406 PRO A C 1
ATOM 3075 O O . PRO A 1 406 ? -22.187 2.359 20.021 1.00 60.97 406 PRO A O 1
ATOM 3078 N N . LEU A 1 407 ? -22.401 3.846 18.354 1.00 55.84 407 LEU A N 1
ATOM 3079 C CA . LEU A 1 407 ? -23.836 4.064 18.597 1.00 55.84 407 LEU A CA 1
ATOM 3080 C C . LEU A 1 407 ? -24.650 2.755 18.521 1.00 55.84 407 LEU A C 1
ATOM 3082 O O . LEU A 1 407 ? -25.750 2.693 19.066 1.00 55.84 407 LEU A O 1
ATOM 3086 N N . ALA A 1 408 ? -24.089 1.684 17.946 1.00 48.88 408 ALA A N 1
ATOM 3087 C CA . ALA A 1 408 ? -24.602 0.314 17.961 1.00 48.88 408 ALA A CA 1
ATOM 3088 C C . ALA A 1 408 ? -24.935 -0.290 19.322 1.00 48.88 408 ALA A C 1
ATOM 3090 O O . ALA A 1 408 ? -25.806 -1.158 19.413 1.00 48.88 408 ALA A O 1
ATOM 3091 N N . VAL A 1 409 ? -24.335 0.213 20.396 1.00 52.06 409 VAL A N 1
ATOM 3092 C CA . VAL A 1 409 ? -24.577 -0.277 21.758 1.00 52.06 409 VAL A CA 1
ATOM 3093 C C . VAL A 1 409 ? -25.863 0.333 22.372 1.00 52.06 409 VAL A C 1
ATOM 3095 O O . VAL A 1 409 ? -26.241 0.020 23.503 1.00 52.06 409 VAL A O 1
ATOM 3098 N N . LYS A 1 410 ? -26.592 1.163 21.598 1.00 42.84 410 LYS A N 1
ATOM 3099 C CA . LYS A 1 410 ? -27.657 2.097 22.023 1.00 42.84 410 LYS A CA 1
ATOM 3100 C C . LYS A 1 410 ? -28.701 1.598 23.022 1.00 42.84 410 LYS A C 1
ATOM 3102 O O . LYS A 1 410 ? -29.203 2.401 23.801 1.00 42.84 410 LYS A O 1
ATOM 3107 N N . ASP A 1 411 ? -29.074 0.325 22.981 1.00 47.91 411 ASP A N 1
ATOM 3108 C CA . ASP A 1 411 ? -30.188 -0.183 23.790 1.00 47.91 411 ASP A CA 1
ATOM 3109 C C . ASP A 1 411 ? -29.742 -0.885 25.083 1.00 47.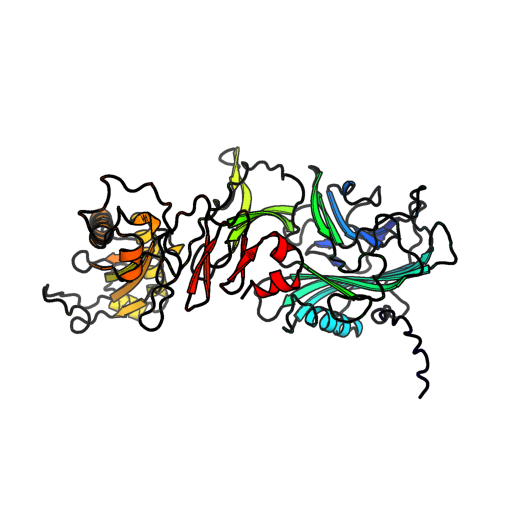91 411 ASP A C 1
ATOM 3111 O O . ASP A 1 411 ? -30.600 -1.361 25.827 1.00 47.91 411 ASP A O 1
ATOM 3115 N N . LYS A 1 412 ? -28.432 -0.992 25.355 1.00 54.31 412 LYS A N 1
ATOM 3116 C CA . LYS A 1 412 ? -27.932 -1.858 26.438 1.00 54.31 412 LYS A CA 1
ATOM 3117 C C . LYS A 1 412 ? -26.965 -1.233 27.434 1.00 54.31 412 LYS A C 1
ATOM 3119 O O . LYS A 1 412 ? -26.746 -1.877 28.448 1.00 54.31 412 LYS A O 1
ATOM 3124 N N . VAL A 1 413 ? -26.364 -0.079 27.134 1.00 65.12 413 VAL A N 1
ATOM 3125 C CA . VAL A 1 413 ? -25.337 0.513 28.006 1.00 65.12 413 VAL A CA 1
ATOM 3126 C C . VAL A 1 413 ? -25.680 1.967 28.327 1.00 65.12 413 VAL A C 1
ATOM 3128 O O . VAL A 1 413 ? -25.614 2.859 27.470 1.00 65.12 413 VAL A O 1
ATOM 3131 N N . THR A 1 414 ? -26.090 2.199 29.569 1.00 79.00 414 THR A N 1
ATOM 3132 C CA . THR A 1 414 ? -26.302 3.515 30.176 1.00 79.00 414 THR A CA 1
ATOM 3133 C C . THR A 1 414 ? -25.074 3.955 30.976 1.00 79.00 414 THR A C 1
ATOM 3135 O O . THR A 1 414 ? -24.145 3.181 31.204 1.00 79.00 414 THR A O 1
ATOM 3138 N N . GLN A 1 415 ? -25.065 5.218 31.413 1.00 85.12 415 GLN A N 1
ATOM 3139 C CA . GLN A 1 415 ? -24.051 5.714 32.352 1.00 85.12 415 GLN A CA 1
ATOM 3140 C C . GLN A 1 415 ? -24.020 4.876 33.648 1.00 85.12 415 GLN A C 1
ATOM 3142 O O . GLN A 1 415 ? -22.952 4.656 34.209 1.00 85.12 415 GLN A O 1
ATOM 3147 N N . GLU A 1 416 ? -25.177 4.373 34.094 1.00 83.44 416 GLU A N 1
ATOM 3148 C CA . GLU A 1 416 ? -25.301 3.476 35.243 1.00 83.44 416 GLU A CA 1
ATOM 3149 C C . GLU A 1 416 ? -24.710 2.097 34.949 1.00 83.44 416 GLU A C 1
ATOM 3151 O O . GLU A 1 416 ? -23.982 1.596 35.791 1.00 83.44 416 GLU A O 1
ATOM 3156 N N . ASP A 1 417 ? 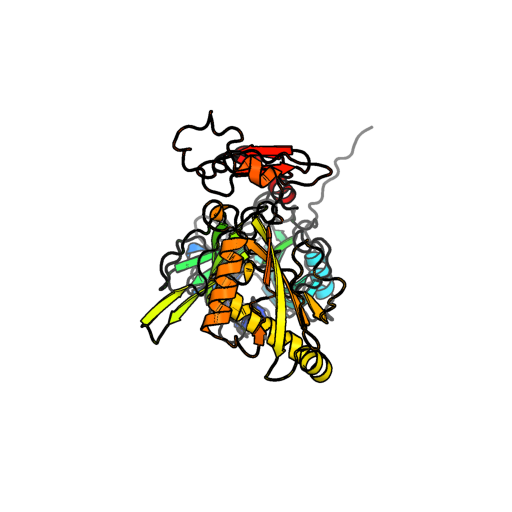-24.918 1.520 33.760 1.00 83.88 417 ASP A N 1
ATOM 3157 C CA . ASP A 1 417 ? -24.329 0.216 33.416 1.00 83.88 417 ASP A CA 1
ATOM 3158 C C . ASP A 1 417 ? -22.789 0.262 33.421 1.00 83.88 417 ASP A C 1
ATOM 3160 O O . ASP A 1 417 ? -22.135 -0.645 33.939 1.00 83.88 417 ASP A O 1
ATOM 3164 N N . ILE A 1 418 ? -22.192 1.333 32.878 1.00 85.81 418 ILE A N 1
ATOM 3165 C CA . ILE A 1 418 ? -20.731 1.533 32.914 1.00 85.81 418 ILE A CA 1
ATOM 3166 C C . ILE A 1 418 ? -20.265 1.725 34.357 1.00 85.81 418 ILE A C 1
ATOM 3168 O O . ILE A 1 418 ? -19.305 1.086 34.784 1.00 85.81 418 ILE A O 1
ATOM 3172 N N . LYS A 1 419 ? -20.956 2.578 35.122 1.00 89.25 419 LYS A N 1
ATOM 3173 C CA . LYS A 1 419 ? -20.619 2.838 36.524 1.00 89.25 419 LYS A CA 1
ATOM 3174 C C . LYS A 1 419 ? -20.684 1.561 37.365 1.00 89.25 419 LYS A C 1
ATOM 3176 O O . LYS A 1 419 ? -19.742 1.280 38.101 1.00 89.25 419 LYS A O 1
ATOM 3181 N N . ASP A 1 420 ? -21.758 0.791 37.233 1.00 88.31 420 ASP A N 1
ATOM 3182 C CA . ASP A 1 420 ? -21.981 -0.447 37.975 1.00 88.31 420 ASP A CA 1
ATOM 3183 C C . ASP A 1 420 ? -20.936 -1.502 37.601 1.00 88.31 420 ASP A C 1
ATOM 3185 O O . ASP A 1 420 ? -20.416 -2.173 38.486 1.00 88.31 420 ASP A O 1
ATOM 3189 N N . ASN A 1 421 ? -20.556 -1.623 36.323 1.00 88.12 421 ASN A N 1
ATOM 3190 C CA . ASN A 1 421 ? -19.486 -2.537 35.911 1.00 88.12 421 ASN A CA 1
ATOM 3191 C C . ASN A 1 421 ? -18.124 -2.152 36.497 1.00 88.12 421 ASN A C 1
ATOM 3193 O O . ASN A 1 421 ? -17.423 -3.029 36.997 1.00 88.12 421 ASN A O 1
ATOM 3197 N N . ILE A 1 422 ? -17.763 -0.863 36.496 1.00 89.12 422 ILE A N 1
ATOM 3198 C CA . ILE A 1 422 ? -16.515 -0.405 37.127 1.00 89.12 422 ILE A CA 1
ATOM 3199 C C . ILE A 1 422 ? -16.546 -0.717 38.629 1.00 89.12 422 ILE A C 1
ATOM 3201 O O . ILE A 1 422 ? -15.593 -1.296 39.144 1.00 89.12 422 ILE A O 1
ATOM 3205 N N . ILE A 1 423 ? -17.644 -0.394 39.325 1.00 89.88 423 ILE A N 1
ATOM 3206 C CA . ILE A 1 423 ? -17.802 -0.693 40.758 1.00 89.88 423 ILE A CA 1
ATOM 3207 C C . ILE A 1 423 ? -17.689 -2.200 41.014 1.00 89.88 423 ILE A C 1
ATOM 3209 O O . ILE A 1 423 ? -16.965 -2.607 41.917 1.00 89.88 423 ILE A O 1
ATOM 3213 N N . ASN A 1 424 ? -18.353 -3.034 40.209 1.00 89.50 424 ASN A N 1
ATOM 3214 C CA . ASN A 1 424 ? -18.304 -4.487 40.358 1.00 89.50 424 ASN A CA 1
ATOM 3215 C C . ASN A 1 424 ? -16.866 -5.005 40.231 1.00 89.50 424 ASN A C 1
ATOM 3217 O O . ASN A 1 424 ? -16.402 -5.699 41.132 1.00 89.50 424 ASN A O 1
ATOM 3221 N N . VAL A 1 425 ? -16.136 -4.610 39.182 1.00 89.50 425 VAL A N 1
ATOM 3222 C CA . VAL A 1 425 ? -14.740 -5.031 38.972 1.00 89.50 425 VAL A CA 1
ATOM 3223 C C . VAL A 1 425 ? -13.837 -4.566 40.119 1.00 89.50 425 VAL A C 1
ATOM 3225 O O . VAL A 1 425 ? -13.060 -5.362 40.648 1.00 89.50 425 VAL A O 1
ATOM 3228 N N . VAL A 1 426 ? -13.964 -3.306 40.550 1.00 89.38 426 VAL A N 1
ATOM 3229 C CA . VAL A 1 426 ? -13.188 -2.758 41.676 1.00 89.38 426 VAL A CA 1
ATOM 3230 C C . VAL A 1 426 ? -13.496 -3.509 42.973 1.00 89.38 426 VAL A C 1
ATOM 3232 O O . VAL A 1 426 ? -12.573 -3.899 43.684 1.00 89.38 426 VAL A O 1
ATOM 3235 N N . SER A 1 427 ? -14.770 -3.783 43.258 1.00 87.56 427 SER A N 1
ATOM 3236 C CA . SER A 1 427 ? -15.192 -4.482 44.478 1.00 87.56 427 SER A CA 1
ATOM 3237 C C . SER A 1 427 ? -14.772 -5.960 44.508 1.00 87.56 427 SER A C 1
ATOM 3239 O O . SER A 1 427 ? -14.456 -6.492 45.574 1.00 87.56 427 SER A O 1
ATOM 3241 N N . GLU A 1 428 ? -14.743 -6.633 43.352 1.00 88.50 428 GLU A N 1
ATOM 3242 C CA . GLU A 1 428 ? -14.371 -8.047 43.241 1.00 88.50 428 GLU A CA 1
ATOM 3243 C C . GLU A 1 428 ? -12.857 -8.259 43.319 1.00 88.50 428 GLU A C 1
ATOM 3245 O O . GLU A 1 428 ? -12.401 -9.207 43.965 1.00 88.50 428 GLU A O 1
ATOM 3250 N N . LEU A 1 429 ? -12.076 -7.392 42.668 1.00 85.38 429 LEU A N 1
ATOM 3251 C CA . LEU A 1 429 ? -10.621 -7.526 42.590 1.00 85.38 429 LEU A CA 1
ATOM 3252 C C . LEU A 1 429 ? -9.902 -6.821 43.747 1.00 85.38 429 LEU A C 1
ATOM 3254 O O . LEU A 1 429 ? -8.839 -7.275 44.176 1.00 85.38 429 LEU A O 1
ATOM 3258 N N . GLY A 1 430 ? -10.474 -5.737 44.278 1.00 82.31 430 GLY A N 1
ATOM 3259 C CA . GLY A 1 430 ? -9.909 -4.893 45.334 1.00 82.31 430 GLY A CA 1
ATOM 3260 C C . GLY A 1 430 ? -8.714 -4.050 44.875 1.00 82.31 430 GLY A C 1
ATOM 3261 O O . GLY A 1 430 ? -8.696 -2.840 45.079 1.00 82.31 430 GLY A O 1
ATOM 3262 N N . VAL A 1 431 ? -7.728 -4.681 44.235 1.00 85.81 431 VAL A N 1
ATOM 3263 C CA . VAL A 1 431 ? -6.567 -4.036 43.612 1.00 85.81 431 VAL A CA 1
ATOM 3264 C C . VAL A 1 431 ? -6.504 -4.461 42.147 1.00 85.81 431 VAL A C 1
ATOM 3266 O O . VAL A 1 431 ? -6.512 -5.656 41.852 1.00 85.81 431 VAL A O 1
ATOM 3269 N N . ILE A 1 432 ? -6.437 -3.489 41.236 1.00 86.25 432 ILE A N 1
ATOM 3270 C CA . ILE A 1 432 ? -6.331 -3.712 39.785 1.00 86.25 432 ILE A CA 1
ATOM 3271 C C . ILE A 1 432 ? -4.938 -3.267 39.345 1.00 86.25 432 ILE A C 1
ATOM 3273 O O . ILE A 1 432 ? -4.570 -2.106 39.538 1.00 86.25 432 ILE A O 1
ATOM 3277 N N . GLY A 1 433 ? -4.130 -4.191 38.823 1.00 84.81 433 GLY A N 1
ATOM 3278 C CA . GLY A 1 433 ? -2.688 -3.996 38.684 1.00 84.81 433 GLY A CA 1
ATOM 3279 C C . GLY A 1 433 ? -2.032 -3.646 40.028 1.00 84.81 433 GLY A C 1
ATOM 3280 O O . GLY A 1 433 ? -1.914 -4.487 40.919 1.00 84.81 433 GLY A O 1
ATOM 3281 N N . GLU A 1 434 ? -1.625 -2.382 40.182 1.00 86.12 434 GLU A N 1
ATOM 3282 C CA . GLU A 1 434 ? -1.078 -1.813 41.427 1.00 86.12 434 GLU A CA 1
ATOM 3283 C C . GLU A 1 434 ? -1.953 -0.675 42.002 1.00 86.12 434 GLU A C 1
ATOM 3285 O O . GLU A 1 434 ? -1.470 0.130 42.802 1.00 86.12 434 GLU A O 1
ATOM 3290 N N . LEU A 1 435 ? -3.218 -0.572 41.576 1.00 89.19 435 LEU A N 1
ATOM 3291 C CA . LEU A 1 435 ? -4.123 0.533 41.903 1.00 89.19 435 LEU A CA 1
ATOM 3292 C C . LEU A 1 435 ? -5.202 0.111 42.902 1.00 89.19 435 LEU A C 1
ATOM 3294 O O . LEU A 1 435 ? -5.911 -0.871 42.685 1.00 89.19 435 LEU A O 1
ATOM 3298 N N . GLU A 1 436 ? -5.378 0.910 43.953 1.00 89.69 436 GLU A N 1
ATOM 3299 C CA . GLU A 1 436 ? -6.535 0.840 44.852 1.00 89.69 436 GLU A CA 1
ATOM 3300 C C . GLU A 1 436 ? -7.482 1.990 44.495 1.00 89.69 436 GLU A C 1
ATOM 3302 O O . GLU A 1 436 ? -7.187 3.161 44.760 1.00 89.69 436 GLU A O 1
ATOM 3307 N N . ILE A 1 437 ? -8.582 1.656 43.818 1.00 87.88 437 ILE A N 1
ATOM 3308 C CA . ILE A 1 437 ? -9.579 2.612 43.326 1.00 87.88 437 ILE A CA 1
ATOM 3309 C C . ILE A 1 437 ? -10.680 2.768 44.371 1.00 87.88 437 ILE A C 1
ATOM 3311 O O . ILE A 1 437 ? -11.180 1.789 44.921 1.00 87.88 437 ILE A O 1
ATOM 3315 N N . ASN A 1 438 ? -11.092 4.008 44.608 1.00 85.44 438 ASN A N 1
ATOM 3316 C CA . ASN A 1 438 ? -12.156 4.317 45.541 1.00 85.44 438 ASN A CA 1
ATOM 3317 C C . ASN A 1 438 ? -13.533 4.111 44.890 1.00 85.44 438 ASN A C 1
ATOM 3319 O O . ASN A 1 438 ? -13.980 4.929 44.081 1.00 85.44 438 ASN A O 1
ATOM 3323 N N . GLU A 1 439 ? -14.215 3.028 45.263 1.00 83.12 439 GLU A N 1
ATOM 3324 C CA . GLU A 1 439 ? -15.516 2.647 44.696 1.00 83.12 439 GLU A CA 1
ATOM 3325 C C . GLU A 1 439 ? -16.634 3.676 44.949 1.00 83.12 439 GLU A C 1
ATOM 3327 O O . GLU A 1 439 ? -17.550 3.812 44.136 1.00 83.12 439 GLU A O 1
ATOM 3332 N N . GLU A 1 440 ? -16.546 4.456 46.033 1.00 79.88 440 GLU A N 1
ATOM 3333 C CA . GLU A 1 440 ? -17.530 5.499 46.355 1.00 79.88 440 GLU A CA 1
ATOM 3334 C C . GLU A 1 440 ? -17.379 6.733 45.447 1.00 79.88 440 GLU A C 1
ATOM 3336 O O . GLU A 1 440 ? -18.313 7.526 45.305 1.00 79.88 440 GLU A O 1
ATOM 3341 N N . ASN A 1 441 ? -16.226 6.875 44.783 1.00 81.50 441 ASN A N 1
ATOM 3342 C CA . ASN A 1 441 ? -15.828 8.064 44.033 1.00 81.50 441 ASN A CA 1
ATOM 3343 C C . ASN A 1 441 ? -15.648 7.805 42.532 1.00 81.50 441 ASN A C 1
ATOM 3345 O O . ASN A 1 441 ? -14.724 8.323 41.901 1.00 81.50 441 ASN A O 1
ATOM 3349 N N . ILE A 1 442 ? -16.575 7.041 41.953 1.00 85.00 442 ILE A N 1
ATOM 3350 C CA . ILE A 1 442 ? -16.677 6.808 40.509 1.00 85.00 442 ILE A CA 1
ATOM 3351 C C . ILE A 1 442 ? -17.831 7.645 39.936 1.00 85.00 442 ILE A C 1
ATOM 3353 O O . ILE A 1 442 ? -18.995 7.503 40.337 1.00 85.00 442 ILE A O 1
ATOM 3357 N N . GLN A 1 443 ? -17.521 8.508 38.966 1.00 86.12 443 GLN A N 1
ATOM 3358 C CA . GLN A 1 443 ? -18.511 9.220 38.156 1.00 86.12 443 GLN A CA 1
ATOM 3359 C C . GLN A 1 443 ? -18.425 8.788 36.700 1.00 86.12 443 GLN A C 1
ATOM 3361 O O . GLN A 1 443 ? -17.340 8.663 36.139 1.00 86.12 443 GLN A O 1
ATOM 3366 N N . VAL A 1 444 ? -19.594 8.643 36.088 1.00 85.94 444 VAL A N 1
ATOM 3367 C CA . VAL A 1 444 ? -19.752 8.450 34.651 1.00 85.94 444 VAL A CA 1
ATOM 3368 C C . VAL A 1 444 ? -20.826 9.423 34.193 1.00 85.94 444 VAL A C 1
ATOM 3370 O O . VAL A 1 444 ? -21.913 9.458 34.775 1.00 85.94 444 VAL A O 1
ATOM 3373 N N . VAL A 1 445 ? -20.521 10.235 33.185 1.00 86.56 445 VAL A N 1
ATOM 3374 C CA . VAL A 1 445 ? -21.454 11.205 32.607 1.00 86.56 445 VAL A CA 1
ATOM 3375 C C . VAL A 1 445 ? -21.566 10.949 31.114 1.00 86.56 445 VAL A C 1
ATOM 3377 O O . VAL A 1 445 ? -20.592 11.075 30.380 1.00 86.56 445 VAL A O 1
ATOM 3380 N N . GLU A 1 446 ? -22.769 10.634 30.641 1.00 81.88 446 GLU A N 1
ATOM 3381 C CA . GLU A 1 446 ? -23.024 10.551 29.202 1.00 81.88 446 GLU A CA 1
ATOM 3382 C C . GLU A 1 446 ? -22.989 11.961 28.582 1.00 81.88 446 GLU A C 1
ATOM 3384 O O . GLU A 1 446 ? -23.798 12.829 28.921 1.00 81.88 446 GLU A O 1
ATOM 3389 N N . LYS A 1 447 ? -22.053 12.193 27.656 1.00 81.31 447 LYS A N 1
ATOM 3390 C CA . LYS A 1 447 ? -21.880 13.459 26.916 1.00 81.31 447 LYS A CA 1
ATOM 3391 C C . LYS A 1 447 ? -22.376 13.400 25.477 1.00 81.31 447 LYS A C 1
ATOM 3393 O O . LYS A 1 447 ? -22.156 14.324 24.699 1.00 81.31 447 LYS A O 1
ATOM 3398 N N . THR A 1 448 ? -23.076 12.329 25.126 1.00 73.06 448 THR A N 1
ATOM 3399 C CA . THR A 1 448 ? -23.548 12.097 23.761 1.00 73.06 448 THR A CA 1
ATOM 3400 C C . THR A 1 448 ? -24.454 13.247 23.284 1.00 73.06 448 THR A C 1
ATOM 3402 O O . THR A 1 448 ? -25.454 13.551 23.943 1.00 73.06 448 THR A O 1
ATOM 3405 N N . PRO A 1 449 ? -24.161 13.892 22.137 1.00 69.50 449 PRO A N 1
ATOM 3406 C CA . PRO A 1 449 ? -24.971 14.991 21.617 1.00 69.50 449 PRO A CA 1
ATOM 3407 C C . PRO A 1 449 ? -26.455 14.631 21.433 1.00 69.50 449 PRO A C 1
ATOM 3409 O O . PRO A 1 449 ? -26.805 13.639 20.788 1.00 69.50 449 PRO A O 1
ATOM 3412 N N . GLN A 1 450 ? -27.361 15.488 21.919 1.00 65.25 450 GLN A N 1
ATOM 3413 C CA . GLN A 1 450 ? -28.812 15.226 21.913 1.00 65.25 450 GLN A CA 1
ATOM 3414 C C . GLN A 1 450 ? -29.387 14.973 20.507 1.00 65.25 450 GLN A C 1
ATOM 3416 O O . GLN A 1 450 ? -30.348 14.221 20.355 1.00 65.25 450 GLN A O 1
ATOM 3421 N N . CYS A 1 451 ? -28.824 15.570 19.453 1.00 61.72 451 CYS A N 1
ATOM 3422 C CA . CYS A 1 451 ? -29.299 15.312 18.092 1.00 61.72 451 CYS A CA 1
ATOM 3423 C C . CYS A 1 451 ? -28.928 13.918 17.558 1.00 61.72 451 CYS A C 1
ATOM 3425 O O . CYS A 1 451 ? -29.677 13.399 16.731 1.00 61.72 451 CYS A O 1
ATOM 3427 N N . LEU A 1 452 ? -27.874 13.272 18.072 1.00 60.66 452 LEU A N 1
ATOM 3428 C CA . LEU A 1 452 ? -27.594 11.854 17.809 1.00 60.66 452 LEU A CA 1
ATOM 3429 C C . LEU A 1 452 ? -28.595 10.961 18.562 1.00 60.66 452 LEU A C 1
ATOM 3431 O O . LEU A 1 452 ? -29.155 10.026 17.983 1.00 60.66 452 LEU A O 1
ATOM 3435 N N . VAL A 1 453 ? -28.924 11.314 19.814 1.00 59.72 453 VAL A N 1
ATOM 3436 C CA . VAL A 1 453 ? -29.971 10.643 20.613 1.00 59.72 453 VAL A CA 1
ATOM 3437 C C . VAL A 1 453 ? -31.327 10.682 19.893 1.00 59.72 453 VAL A C 1
ATOM 3439 O O . VAL A 1 453 ? -32.003 9.650 19.785 1.00 59.72 453 VAL A O 1
ATOM 3442 N N . ASP A 1 454 ? -31.686 11.855 19.360 1.00 56.22 454 ASP A N 1
ATOM 3443 C CA . ASP A 1 454 ? -32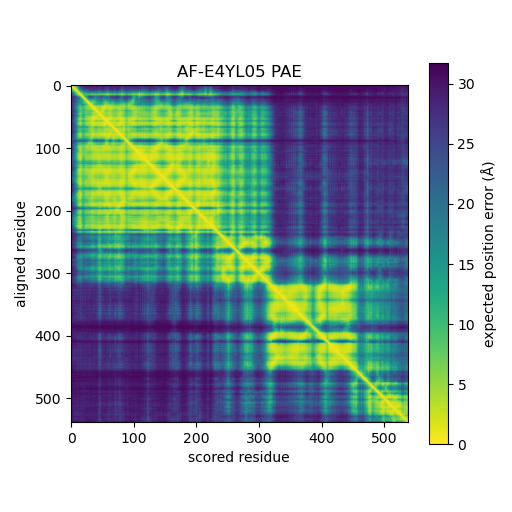.915 12.120 18.605 1.00 56.22 454 ASP A CA 1
ATOM 3444 C C . ASP A 1 454 ? -32.930 11.443 17.231 1.00 56.22 454 ASP A C 1
ATOM 3446 O O . ASP A 1 454 ? -33.974 10.954 16.805 1.00 56.22 454 ASP A O 1
ATOM 3450 N N . CYS A 1 455 ? -31.799 11.411 16.523 1.00 55.34 455 CYS A N 1
ATOM 3451 C CA . CYS A 1 455 ? -31.691 10.771 15.214 1.00 55.34 455 CYS A CA 1
ATOM 3452 C C . CYS A 1 455 ? -31.957 9.259 15.301 1.00 55.34 455 CYS A C 1
ATOM 3454 O O . CYS A 1 455 ? -32.666 8.682 14.477 1.00 55.34 455 CYS A O 1
ATOM 3456 N N . LEU A 1 456 ? -31.477 8.634 16.370 1.00 51.84 456 LEU A N 1
ATOM 3457 C CA . LEU A 1 456 ? -31.698 7.226 16.658 1.00 51.84 456 LEU A CA 1
ATOM 3458 C C . LEU A 1 456 ? -33.023 6.964 17.410 1.00 51.84 456 LEU A C 1
ATOM 3460 O O . LEU A 1 456 ? -33.259 5.844 17.867 1.00 51.84 456 LEU A O 1
ATOM 3464 N N . GLY A 1 457 ? -33.838 7.993 17.669 1.00 48.34 457 GLY A N 1
ATOM 3465 C CA . GLY A 1 457 ? -34.992 7.946 18.565 1.00 48.34 457 GLY A CA 1
ATOM 3466 C C . GLY A 1 457 ? -36.298 8.318 17.870 1.00 48.34 457 GLY A C 1
ATOM 3467 O O . GLY A 1 457 ? -36.427 9.336 17.198 1.00 48.34 457 GLY A O 1
ATOM 3468 N N . CYS A 1 458 ? -37.341 7.522 18.078 1.00 46.84 458 CYS A N 1
ATOM 3469 C CA . CYS A 1 458 ? -38.678 7.915 17.660 1.00 46.84 458 CYS A CA 1
ATOM 3470 C C . CYS A 1 458 ? -39.218 8.957 18.663 1.00 46.84 458 CYS A C 1
ATOM 3472 O O . CYS A 1 458 ? -39.627 8.607 19.770 1.00 46.84 458 CYS A O 1
ATOM 3474 N N . ARG A 1 459 ? -39.184 10.247 18.282 1.00 42.41 459 ARG A N 1
ATOM 3475 C CA . ARG A 1 459 ? -39.538 11.420 19.122 1.00 42.41 459 ARG A CA 1
ATOM 3476 C C . ARG A 1 459 ? -40.921 11.364 19.789 1.00 42.41 459 ARG A C 1
ATOM 3478 O O . ARG A 1 459 ? -41.170 12.127 20.717 1.00 42.41 459 ARG A O 1
ATOM 3485 N N . ASP A 1 460 ? -41.823 10.495 19.336 1.00 45.06 460 ASP A N 1
ATOM 3486 C CA . ASP A 1 460 ? -43.207 10.455 19.803 1.00 45.06 460 ASP A CA 1
ATOM 3487 C C . ASP A 1 460 ? -43.684 9.012 20.036 1.00 45.06 460 ASP A C 1
ATOM 3489 O O . ASP A 1 460 ? -44.154 8.341 19.115 1.00 45.06 460 ASP A O 1
ATOM 3493 N N . LYS A 1 461 ? -43.591 8.533 21.291 1.00 44.25 461 LYS A N 1
ATOM 3494 C CA . LYS A 1 461 ? -43.937 7.155 21.723 1.00 44.25 461 LYS A CA 1
ATOM 3495 C C . LYS A 1 461 ? -45.319 6.669 21.256 1.00 44.25 461 LYS A C 1
ATOM 3497 O O . LYS A 1 461 ? -45.562 5.468 21.241 1.00 44.25 461 LYS A O 1
ATOM 3502 N N . LYS A 1 462 ? -46.236 7.578 20.902 1.00 45.84 462 LYS A N 1
ATOM 3503 C CA . LYS A 1 462 ? -47.589 7.255 20.415 1.00 45.84 462 LYS A CA 1
ATOM 3504 C C . LYS A 1 462 ? -47.650 6.840 18.944 1.00 45.84 462 LYS A C 1
ATOM 3506 O O . LYS A 1 462 ? -48.598 6.158 18.570 1.00 45.84 462 LYS A O 1
ATOM 3511 N N . ASN A 1 463 ? -46.681 7.257 18.129 1.00 43.62 463 ASN A N 1
ATOM 3512 C CA . ASN A 1 463 ? -46.683 7.057 16.675 1.00 43.62 463 ASN A CA 1
ATOM 3513 C C . ASN A 1 463 ? -45.651 6.022 16.204 1.00 43.62 463 ASN A C 1
ATOM 3515 O O . ASN A 1 463 ? -45.617 5.670 15.027 1.00 43.62 463 ASN A O 1
ATOM 3519 N N . CYS A 1 464 ? -44.826 5.511 17.115 1.00 47.69 464 CYS A N 1
ATOM 3520 C CA . CYS A 1 464 ? -43.897 4.427 16.833 1.00 47.69 464 CYS A CA 1
ATOM 3521 C C . CYS A 1 464 ? -44.669 3.103 16.853 1.00 47.69 464 CYS A C 1
ATOM 3523 O O . CYS A 1 464 ? -45.334 2.780 17.839 1.00 47.69 464 CYS A O 1
ATOM 3525 N N . GLY A 1 465 ? -44.594 2.324 15.771 1.00 45.47 465 GLY A N 1
ATOM 3526 C CA . GLY A 1 465 ? -45.077 0.942 15.788 1.00 45.47 465 GLY A CA 1
ATOM 3527 C C . GLY A 1 465 ? -44.395 0.143 16.906 1.00 45.47 465 GLY A C 1
ATOM 3528 O O . GLY A 1 465 ? -43.289 0.468 17.327 1.00 45.47 465 GLY A O 1
ATOM 3529 N N . THR A 1 466 ? -45.033 -0.928 17.380 1.00 42.59 466 THR A N 1
ATOM 3530 C CA . THR A 1 466 ? -44.554 -1.749 18.514 1.00 42.59 466 THR A CA 1
ATOM 3531 C C . THR A 1 466 ? -43.182 -2.401 18.297 1.00 42.59 466 THR A C 1
ATOM 3533 O O . THR A 1 466 ? -42.616 -2.949 19.239 1.00 42.59 466 THR A O 1
ATOM 3536 N N . LYS A 1 467 ? -42.656 -2.370 17.067 1.00 39.97 467 LYS A N 1
ATOM 3537 C CA . LYS A 1 467 ? -41.296 -2.773 16.708 1.00 39.97 467 LYS A CA 1
ATOM 3538 C C . LYS A 1 467 ? -40.829 -1.939 15.505 1.00 39.97 467 LYS A C 1
ATOM 3540 O O . LYS A 1 467 ? -41.413 -2.104 14.430 1.00 39.97 467 LYS A O 1
ATOM 3545 N N . PRO A 1 468 ? -39.834 -1.049 15.644 1.00 42.56 468 PRO A N 1
ATOM 3546 C CA . PRO A 1 468 ? -39.168 -0.482 14.478 1.00 42.56 468 PRO A CA 1
ATOM 3547 C C . PRO A 1 468 ? -38.460 -1.608 13.695 1.00 42.56 468 PRO A C 1
ATOM 3549 O O . PRO A 1 468 ? -38.053 -2.603 14.305 1.00 42.56 468 PRO A O 1
ATOM 3552 N N . PRO A 1 469 ? -38.348 -1.519 12.355 1.00 39.41 469 PRO A N 1
ATOM 3553 C CA . PRO A 1 469 ? -37.497 -2.438 11.604 1.00 39.41 469 PRO A CA 1
ATOM 3554 C C . PRO A 1 469 ? -36.055 -2.343 12.136 1.00 39.41 469 PRO A C 1
ATOM 3556 O O . PRO A 1 469 ? -35.664 -1.264 12.580 1.00 39.41 469 PRO A O 1
ATOM 3559 N N . PRO A 1 470 ? -35.270 -3.435 12.127 1.00 40.91 470 PRO A N 1
ATOM 3560 C CA . PRO A 1 470 ? -33.874 -3.390 12.546 1.00 40.91 470 PRO A CA 1
ATOM 3561 C C . PRO A 1 470 ? -33.103 -2.482 11.581 1.00 40.91 470 PRO A C 1
ATOM 3563 O O . PRO A 1 470 ? -32.861 -2.840 10.430 1.00 40.91 470 PRO A O 1
ATOM 3566 N N . ILE A 1 471 ? -32.794 -1.269 12.030 1.00 43.41 471 ILE A N 1
ATOM 3567 C CA . ILE A 1 471 ? -31.908 -0.342 11.332 1.00 43.41 471 ILE A CA 1
ATOM 3568 C C . ILE A 1 471 ? -30.505 -0.651 11.875 1.00 43.41 471 ILE A C 1
ATOM 3570 O O . ILE A 1 471 ? -30.327 -0.537 13.087 1.00 43.41 471 ILE A O 1
ATOM 3574 N N . PRO A 1 472 ? -29.539 -1.091 11.049 1.00 44.12 472 PRO A N 1
ATOM 3575 C CA . PRO A 1 472 ? -28.185 -1.330 11.528 1.00 44.12 472 PRO A CA 1
ATOM 3576 C C . PRO A 1 472 ? -27.515 0.005 11.876 1.00 44.12 472 PRO A C 1
ATOM 3578 O O . PRO A 1 472 ? -27.880 1.057 11.350 1.00 44.12 472 PRO A O 1
ATOM 3581 N N . TYR A 1 473 ? -26.621 -0.035 12.854 1.00 44.38 473 TYR A N 1
ATOM 3582 C CA . TYR A 1 473 ? -26.757 0.842 14.012 1.00 44.38 473 TYR A CA 1
ATOM 3583 C C . TYR A 1 473 ? -25.917 2.131 14.017 1.00 44.38 473 TYR A C 1
ATOM 3585 O O . TYR A 1 473 ? -25.818 2.806 15.040 1.00 44.38 473 TYR A O 1
ATOM 3593 N N . ASP A 1 474 ? -25.439 2.546 12.851 1.00 46.91 474 ASP A N 1
ATOM 3594 C CA . ASP A 1 474 ? -24.698 3.807 12.667 1.00 46.91 474 ASP A CA 1
ATOM 3595 C C . ASP A 1 474 ? -25.533 4.742 11.784 1.00 46.91 474 ASP A C 1
ATOM 3597 O O . ASP A 1 474 ? -25.106 5.380 10.823 1.00 46.91 474 ASP A O 1
ATOM 3601 N N . ALA A 1 475 ? -26.823 4.733 12.105 1.00 52.56 475 ALA A N 1
ATOM 3602 C CA . ALA A 1 475 ? -27.911 5.196 11.273 1.00 52.56 475 ALA A CA 1
ATOM 3603 C C . ALA A 1 475 ? -28.038 6.718 11.218 1.00 52.56 475 ALA A C 1
ATOM 3605 O O . ALA A 1 475 ? -29.081 7.194 10.795 1.00 52.56 475 ALA A O 1
ATOM 3606 N N . CYS A 1 476 ? -27.054 7.495 11.663 1.00 60.41 476 CYS A N 1
ATOM 3607 C CA . CYS A 1 476 ? -27.143 8.950 11.689 1.00 60.41 476 CYS A CA 1
ATOM 3608 C C . CYS A 1 476 ? -26.182 9.555 10.692 1.00 60.41 476 CYS A C 1
ATOM 3610 O O . CYS A 1 476 ? -24.974 9.457 10.834 1.00 60.41 476 CYS A O 1
ATOM 3612 N N . CYS A 1 477 ? -26.741 10.147 9.643 1.00 62.50 477 CYS A N 1
ATOM 3613 C CA . CYS A 1 477 ? -25.953 10.804 8.620 1.00 62.50 477 CYS A CA 1
ATOM 3614 C C . CYS A 1 477 ? -25.721 12.270 9.008 1.00 62.50 477 CYS A C 1
ATOM 3616 O O . CYS A 1 477 ? -26.695 13.032 9.026 1.00 62.50 477 CYS A O 1
ATOM 3618 N N . GLY A 1 478 ? -24.465 12.635 9.300 1.00 61.22 478 GLY A N 1
ATOM 3619 C CA . GLY A 1 478 ? -24.014 13.978 9.696 1.00 61.22 478 GLY A CA 1
ATOM 3620 C C . GLY A 1 478 ? -23.784 14.161 11.206 1.00 61.22 478 GLY A C 1
ATOM 3621 O O . GLY A 1 478 ? -24.492 13.565 12.020 1.00 61.22 478 GLY A O 1
ATOM 3622 N N . GLY A 1 479 ? -22.806 15.006 11.559 1.00 58.16 479 GLY A N 1
ATOM 3623 C CA . GLY A 1 479 ? -22.448 15.360 12.936 1.00 58.16 479 GLY A CA 1
ATOM 3624 C C . GLY A 1 479 ? -23.392 16.358 13.629 1.00 58.16 479 GLY A C 1
ATOM 3625 O O . GLY A 1 479 ? -24.352 16.883 13.057 1.00 58.16 479 GLY A O 1
ATOM 3626 N N . CYS A 1 480 ? -23.100 16.636 14.902 1.00 60.06 480 CYS A N 1
ATOM 3627 C CA . CYS A 1 480 ? -23.976 17.367 15.823 1.00 60.06 480 CYS A CA 1
ATOM 3628 C C . CYS A 1 480 ? -23.391 18.642 16.506 1.00 60.06 480 CYS A C 1
ATOM 3630 O O . CYS A 1 480 ? -23.634 18.822 17.702 1.00 60.06 480 CYS A O 1
ATOM 3632 N N . PRO A 1 481 ? -22.667 19.562 15.826 1.00 54.62 481 PRO A N 1
ATOM 3633 C CA . PRO A 1 481 ? -22.157 20.775 16.481 1.00 54.62 481 PRO A CA 1
ATOM 3634 C C . PRO A 1 481 ? -23.245 21.826 16.784 1.00 54.62 481 PRO A C 1
ATOM 3636 O O . PRO A 1 481 ? -24.181 22.011 15.999 1.00 54.62 481 PRO A O 1
ATOM 3639 N N . GLU A 1 482 ? -23.076 22.568 17.890 1.00 52.00 482 GLU A N 1
ATOM 3640 C CA . GLU A 1 482 ? -23.988 23.639 18.350 1.00 52.00 482 GLU A CA 1
ATOM 3641 C C . GLU A 1 482 ? -24.133 24.792 17.341 1.00 52.00 482 GLU A C 1
ATOM 3643 O O . GLU A 1 482 ? -25.215 25.369 17.206 1.00 52.00 482 GLU A O 1
ATOM 3648 N N . ASP A 1 483 ? -23.070 25.084 16.589 1.00 51.53 483 ASP A N 1
ATOM 3649 C CA . ASP A 1 483 ? -23.000 26.258 15.717 1.00 51.53 483 ASP A CA 1
ATOM 3650 C C . ASP A 1 483 ? -23.406 25.970 14.267 1.00 51.53 483 ASP A C 1
ATOM 3652 O O . ASP A 1 483 ? -23.722 26.904 13.523 1.00 51.53 483 ASP A O 1
ATOM 3656 N N . ASN A 1 484 ? -23.397 24.696 13.846 1.00 54.72 484 ASN A N 1
ATOM 3657 C CA . ASN A 1 484 ? -23.667 24.332 12.458 1.00 54.72 484 ASN A CA 1
ATOM 3658 C C . ASN A 1 484 ? -23.870 22.816 12.193 1.00 54.72 484 ASN A C 1
ATOM 3660 O O . ASN A 1 484 ? -22.918 22.120 11.840 1.00 54.72 484 ASN A O 1
ATOM 3664 N N . PRO A 1 485 ? -25.097 22.281 12.310 1.00 50.78 485 PRO A N 1
ATOM 3665 C CA . PRO A 1 485 ? -25.334 20.850 12.155 1.00 50.78 485 PRO A CA 1
ATOM 3666 C C . PRO A 1 485 ? -25.789 20.451 10.745 1.00 50.78 485 PRO A C 1
ATOM 3668 O O . PRO A 1 485 ? -26.897 20.795 10.311 1.00 50.78 485 PRO A O 1
ATOM 3671 N N . ALA A 1 486 ? -25.023 19.569 10.098 1.00 52.59 486 ALA A N 1
ATOM 3672 C CA . ALA A 1 486 ? -25.592 18.585 9.185 1.00 52.59 486 ALA A CA 1
ATOM 3673 C C . ALA A 1 486 ? -26.534 17.679 10.002 1.00 52.59 486 ALA A C 1
ATOM 3675 O O . ALA A 1 486 ? -26.116 16.687 10.579 1.00 52.59 486 ALA A O 1
ATOM 3676 N N . ARG A 1 487 ? -27.812 18.072 10.140 1.00 56.69 487 ARG A N 1
ATOM 3677 C CA . ARG A 1 487 ? -28.786 17.407 11.031 1.00 56.69 487 ARG A CA 1
ATOM 3678 C C . ARG A 1 487 ? -28.771 15.891 10.830 1.00 56.69 487 ARG A C 1
ATOM 3680 O O . ARG A 1 487 ? -29.269 15.453 9.795 1.00 56.69 487 ARG A O 1
ATOM 3687 N N . GLY A 1 488 ? -28.311 15.142 11.837 1.00 56.12 488 GLY A N 1
ATOM 3688 C CA . GLY A 1 488 ? -28.315 13.678 11.861 1.00 56.12 488 GLY A CA 1
ATOM 3689 C C . GLY A 1 488 ? -29.608 13.103 11.279 1.00 56.12 488 GLY A C 1
ATOM 3690 O O . GLY A 1 488 ? -30.678 13.207 11.890 1.00 56.12 488 GLY A O 1
ATOM 3691 N N . LYS A 1 489 ? -29.538 12.565 10.056 1.00 56.88 489 LYS A N 1
ATOM 3692 C CA . LYS A 1 489 ? -30.687 11.929 9.392 1.00 56.88 489 LYS A CA 1
ATOM 3693 C C . LYS A 1 489 ? -30.655 10.423 9.652 1.00 56.88 489 LYS A C 1
ATOM 3695 O O . LYS A 1 489 ? -29.622 9.825 9.362 1.00 56.88 489 LYS A O 1
ATOM 3700 N N . PRO A 1 490 ? -31.768 9.804 10.094 1.00 54.06 490 PRO A N 1
ATOM 3701 C CA . PRO A 1 490 ? -31.852 8.356 10.233 1.00 54.06 490 PRO A CA 1
ATOM 3702 C C . PRO A 1 490 ? -31.722 7.661 8.864 1.00 54.06 490 PRO A C 1
ATOM 3704 O O . PRO A 1 490 ? -32.469 7.994 7.938 1.00 54.06 490 PRO A O 1
ATOM 3707 N N . TYR A 1 491 ? -30.831 6.678 8.719 1.00 50.38 491 TYR A N 1
ATOM 3708 C CA . TYR A 1 491 ? -30.676 5.861 7.509 1.00 50.38 491 TYR A CA 1
ATOM 3709 C C . TYR A 1 491 ? -30.230 4.423 7.816 1.00 50.38 491 TYR A C 1
ATOM 3711 O O . TYR A 1 491 ? -29.643 4.153 8.850 1.00 50.38 491 TYR A O 1
ATOM 3719 N N . SER A 1 492 ? -30.570 3.468 6.947 1.00 46.88 492 SER A N 1
ATOM 3720 C CA . SER A 1 492 ? -30.281 2.037 7.143 1.00 46.88 492 SER A CA 1
ATOM 3721 C C . SER A 1 492 ? -29.086 1.610 6.298 1.00 46.88 492 SER A C 1
ATOM 3723 O O . SER A 1 492 ? -29.102 1.826 5.089 1.00 46.88 492 SER A O 1
ATOM 3725 N N . THR A 1 493 ? -28.090 0.982 6.926 1.00 47.22 493 THR A N 1
ATOM 3726 C CA . THR A 1 493 ? -26.770 0.719 6.327 1.00 47.22 493 THR A CA 1
ATOM 3727 C C . THR A 1 493 ? -26.706 -0.519 5.430 1.00 47.22 493 THR A C 1
ATOM 3729 O O . THR A 1 493 ? -25.735 -0.692 4.709 1.00 47.22 493 THR A O 1
ATOM 3732 N N . LEU A 1 494 ? -27.754 -1.356 5.397 1.00 42.12 494 LEU A N 1
ATOM 3733 C CA . LEU A 1 494 ? -27.765 -2.590 4.590 1.00 42.12 494 LEU A CA 1
ATOM 3734 C C . LEU A 1 494 ? -27.676 -2.346 3.074 1.00 42.12 494 LEU A C 1
ATOM 3736 O O . LEU A 1 494 ? -27.380 -3.278 2.340 1.00 42.12 494 LEU A O 1
ATOM 3740 N N . VAL A 1 495 ? -27.986 -1.132 2.607 1.00 48.25 495 VAL A N 1
ATOM 3741 C CA . VAL A 1 495 ? -27.944 -0.753 1.178 1.00 48.25 495 VAL A CA 1
ATOM 3742 C C . VAL A 1 495 ? -27.567 0.729 1.006 1.00 48.25 495 VAL A C 1
ATOM 3744 O O . VAL A 1 495 ? -27.745 1.298 -0.067 1.00 48.25 495 VAL A O 1
ATOM 3747 N N . LYS A 1 496 ? -27.179 1.434 2.082 1.00 56.16 496 LYS A N 1
ATOM 3748 C CA . LYS A 1 496 ? -27.001 2.894 2.041 1.00 56.16 496 LYS A CA 1
ATOM 3749 C C . LYS A 1 496 ? -25.849 3.391 2.911 1.00 56.16 496 LYS A C 1
ATOM 3751 O O . LYS A 1 496 ? -25.639 2.870 3.999 1.00 56.16 496 LYS A O 1
ATOM 3756 N N . SER A 1 497 ? -25.185 4.445 2.455 1.00 58.34 497 SER A N 1
ATOM 3757 C CA . SER A 1 497 ? -24.062 5.135 3.096 1.00 58.34 497 SER A CA 1
ATOM 3758 C C . SER A 1 497 ? -24.359 6.631 3.250 1.00 58.34 497 SER A C 1
ATOM 3760 O O . SER A 1 497 ? -25.255 7.164 2.587 1.00 58.34 497 SER A O 1
ATOM 3762 N N . CYS A 1 498 ? -23.642 7.306 4.150 1.00 66.56 498 CYS A N 1
ATOM 3763 C CA . CYS A 1 498 ? -23.765 8.744 4.385 1.00 66.56 498 CYS A CA 1
ATOM 3764 C C . CYS A 1 498 ? -22.654 9.525 3.682 1.00 66.56 498 CYS A C 1
ATOM 3766 O O . CYS A 1 498 ? -21.526 9.059 3.593 1.00 66.56 498 CYS A O 1
ATOM 3768 N N . CYS A 1 499 ? -22.989 10.714 3.195 1.00 70.25 499 CYS A N 1
ATOM 3769 C CA . CYS A 1 499 ? -22.076 11.675 2.609 1.00 70.25 499 CYS A CA 1
ATOM 3770 C C . CYS A 1 499 ? -22.272 13.034 3.283 1.00 70.25 499 CYS A C 1
ATOM 3772 O O . CYS A 1 499 ? -23.394 13.550 3.292 1.00 70.25 499 CYS A O 1
ATOM 3774 N N . VAL A 1 500 ? -21.211 13.601 3.860 1.00 67.50 500 VAL A N 1
ATOM 3775 C CA . VAL A 1 500 ? -21.272 14.840 4.657 1.00 67.50 500 VAL A CA 1
ATOM 3776 C C . VAL A 1 500 ? -20.406 15.936 4.024 1.00 67.50 500 VAL A C 1
ATOM 3778 O O . VAL A 1 500 ? -19.247 15.688 3.720 1.00 67.50 500 VAL A O 1
ATOM 3781 N N . ASP A 1 501 ? -20.968 17.138 3.836 1.00 65.12 501 ASP A N 1
ATOM 3782 C CA . ASP A 1 501 ? -20.296 18.371 3.365 1.00 65.12 501 ASP A CA 1
ATOM 3783 C C . ASP A 1 501 ? -20.438 19.492 4.408 1.00 65.12 501 ASP A C 1
ATOM 3785 O O . ASP A 1 501 ? -21.080 20.508 4.136 1.00 65.12 501 ASP A O 1
ATOM 3789 N N . GLY A 1 502 ? -19.979 19.276 5.645 1.00 62.66 502 GLY A N 1
ATOM 3790 C CA . GLY A 1 502 ? -20.079 20.221 6.772 1.00 62.66 502 GLY A CA 1
ATOM 3791 C C . GLY A 1 502 ? -21.511 20.648 7.161 1.00 62.66 502 GLY A C 1
ATOM 3792 O O . GLY A 1 502 ? -22.008 20.313 8.229 1.00 62.66 502 GLY A O 1
ATOM 3793 N N . TRP A 1 503 ? -22.189 21.396 6.289 1.00 56.25 503 TRP A N 1
ATOM 3794 C CA . TRP A 1 503 ? -23.557 21.906 6.384 1.00 56.25 503 TRP A CA 1
ATOM 3795 C C . TRP A 1 503 ? -24.638 20.915 5.918 1.00 56.25 503 TRP A C 1
ATOM 3797 O O . TRP A 1 503 ? -25.800 21.066 6.300 1.00 56.25 503 TRP A O 1
ATOM 3807 N N . ASN A 1 504 ? -24.306 19.933 5.070 1.00 60.69 504 ASN A N 1
ATOM 3808 C CA . ASN A 1 504 ? -25.284 19.012 4.478 1.00 60.69 504 ASN A CA 1
ATOM 3809 C C . ASN A 1 504 ? -24.892 17.545 4.656 1.00 60.69 504 ASN A C 1
ATOM 3811 O O . ASN A 1 504 ? -23.730 17.185 4.545 1.00 60.69 504 ASN A O 1
ATOM 3815 N N . ALA A 1 505 ? -25.905 16.708 4.881 1.00 65.12 505 ALA A N 1
ATOM 3816 C CA . ALA A 1 505 ? -25.794 15.257 4.943 1.00 65.12 505 ALA A CA 1
ATOM 3817 C C . ALA A 1 505 ? -26.745 14.618 3.916 1.00 65.12 505 ALA A C 1
ATOM 3819 O O . ALA A 1 505 ? -27.970 14.840 3.957 1.00 65.12 505 ALA A O 1
ATOM 3820 N N . GLU A 1 506 ? -26.188 13.832 2.998 1.00 69.56 506 GLU A N 1
ATOM 3821 C CA . GLU A 1 506 ? -26.895 13.079 1.962 1.00 69.56 506 GLU A CA 1
ATOM 3822 C C . GLU A 1 506 ? -26.701 11.572 2.142 1.00 69.56 506 GLU A C 1
ATOM 3824 O O . GLU A 1 506 ? -25.631 11.100 2.499 1.00 69.56 506 GLU A O 1
ATOM 3829 N N . ILE A 1 507 ? -27.762 10.804 1.893 1.00 66.62 507 ILE A N 1
ATOM 3830 C CA . ILE A 1 507 ? -27.750 9.343 2.012 1.00 66.62 507 ILE A CA 1
ATOM 3831 C C . ILE A 1 507 ? -27.758 8.765 0.599 1.00 66.62 507 ILE A C 1
ATOM 3833 O O . ILE A 1 507 ? -28.663 9.086 -0.177 1.00 66.62 507 ILE A O 1
ATOM 3837 N N . TYR A 1 508 ? -26.812 7.886 0.287 1.00 65.88 508 TYR A N 1
ATOM 3838 C CA . TYR A 1 508 ? -26.649 7.277 -1.034 1.00 65.88 508 TYR A CA 1
ATOM 3839 C C . TYR A 1 508 ? -26.540 5.757 -0.964 1.00 65.88 508 TYR A C 1
ATOM 3841 O O . TYR A 1 508 ? -26.409 5.205 0.117 1.00 65.88 508 TYR A O 1
ATOM 3849 N N . ASP A 1 509 ? -26.642 5.078 -2.103 1.00 65.12 509 ASP A N 1
ATOM 3850 C CA . ASP A 1 509 ? -26.436 3.630 -2.226 1.00 65.12 509 ASP A CA 1
ATOM 3851 C C . ASP A 1 509 ? -24.981 3.372 -2.644 1.00 65.12 509 ASP A C 1
ATOM 3853 O O . ASP A 1 509 ? -24.576 3.798 -3.728 1.00 65.12 509 ASP A O 1
ATOM 3857 N N . HIS A 1 510 ? -24.192 2.718 -1.786 1.00 61.75 510 HIS A N 1
ATOM 3858 C CA . HIS A 1 510 ? -22.762 2.507 -2.028 1.00 61.75 510 HIS A CA 1
ATOM 3859 C C . HIS A 1 510 ? -22.468 1.473 -3.110 1.00 61.75 510 HIS A C 1
ATOM 3861 O O . HIS A 1 510 ? -21.333 1.419 -3.568 1.00 61.75 510 HIS A O 1
ATOM 3867 N N . ASP A 1 511 ? -23.438 0.679 -3.571 1.00 56.31 511 ASP A N 1
ATOM 3868 C CA . ASP A 1 511 ? -23.229 -0.211 -4.715 1.00 56.31 511 ASP A CA 1
ATOM 3869 C C . ASP A 1 511 ? -23.178 0.582 -6.018 1.00 56.31 511 ASP A C 1
ATOM 3871 O O . ASP A 1 511 ? -22.465 0.206 -6.950 1.00 56.31 511 ASP A O 1
ATOM 3875 N N . THR A 1 512 ? -23.879 1.716 -6.067 1.00 63.25 512 THR A N 1
ATOM 3876 C CA . THR A 1 512 ? -24.091 2.501 -7.291 1.00 63.25 512 THR A CA 1
ATOM 3877 C C . THR A 1 512 ? -23.476 3.899 -7.252 1.00 63.25 512 THR A C 1
ATOM 3879 O O . THR A 1 512 ? -23.269 4.494 -8.310 1.00 63.25 512 THR A O 1
ATOM 3882 N N . HIS A 1 513 ? -23.164 4.425 -6.069 1.00 73.44 513 HIS A N 1
ATOM 3883 C CA . HIS A 1 513 ? -22.684 5.789 -5.856 1.00 73.44 513 HIS A CA 1
ATOM 3884 C C . HIS A 1 513 ? -21.519 5.829 -4.854 1.00 73.44 513 HIS A C 1
ATOM 3886 O O . HIS A 1 513 ? -21.250 4.854 -4.158 1.00 73.44 513 HIS A O 1
ATOM 3892 N N . VAL A 1 514 ? -20.827 6.964 -4.796 1.00 70.88 514 VAL A N 1
ATOM 3893 C CA . VAL A 1 514 ? -19.738 7.278 -3.861 1.00 70.88 514 VAL A CA 1
ATOM 3894 C C . VAL A 1 514 ? -19.930 8.687 -3.297 1.00 70.88 514 VAL A C 1
ATOM 3896 O O . VAL A 1 514 ? -20.544 9.537 -3.949 1.00 70.88 514 VAL A O 1
ATOM 3899 N N . CYS A 1 515 ? -19.395 8.947 -2.105 1.00 68.06 515 CYS A N 1
ATOM 3900 C CA . CYS A 1 515 ? -19.285 10.298 -1.559 1.00 68.06 515 CYS A CA 1
ATOM 3901 C C . CYS A 1 515 ? -17.947 10.929 -1.951 1.00 68.06 515 CYS A C 1
ATOM 3903 O O . CYS A 1 515 ? -16.904 10.305 -1.786 1.00 68.06 515 CYS A O 1
ATOM 3905 N N . CYS A 1 516 ? -17.970 12.165 -2.442 1.00 69.81 516 CYS A N 1
ATOM 3906 C CA . CYS A 1 516 ? -16.776 12.923 -2.797 1.00 69.81 516 CYS A CA 1
ATOM 3907 C C . CYS A 1 516 ? -16.940 14.377 -2.351 1.00 69.81 516 CYS A C 1
ATOM 3909 O O . CYS A 1 516 ? -17.822 15.070 -2.866 1.00 69.81 516 CYS A O 1
ATOM 3911 N N . ASN A 1 517 ? -16.139 14.836 -1.382 1.00 68.38 517 ASN A N 1
ATOM 3912 C CA . ASN A 1 517 ? -16.251 16.171 -0.769 1.00 68.38 517 ASN A CA 1
ATOM 3913 C C . ASN A 1 517 ? -17.694 16.516 -0.384 1.00 68.38 517 ASN A C 1
ATOM 3915 O O . ASN A 1 517 ? -18.238 17.554 -0.763 1.00 68.38 517 ASN A O 1
ATOM 3919 N N . GLY A 1 518 ? -18.358 15.553 0.257 1.00 65.00 518 GLY A N 1
ATOM 3920 C CA . GLY A 1 518 ? -19.735 15.692 0.704 1.00 65.00 518 GLY A CA 1
ATOM 3921 C C . GLY A 1 518 ? -20.799 15.795 -0.402 1.00 65.00 518 GLY A C 1
ATOM 3922 O O . GLY A 1 518 ? -21.960 16.098 -0.120 1.00 65.00 518 GLY A O 1
ATOM 3923 N N . LYS A 1 519 ? -20.449 15.471 -1.656 1.00 73.25 519 LYS A N 1
ATOM 3924 C CA . LYS A 1 519 ? -21.401 15.251 -2.756 1.00 73.25 519 LYS A CA 1
ATOM 3925 C C . LYS A 1 519 ? -21.511 13.785 -3.141 1.00 73.25 519 LYS A C 1
ATOM 3927 O O . LYS A 1 519 ? -20.510 13.101 -3.336 1.00 73.25 519 LYS A O 1
ATOM 3932 N N . VAL A 1 520 ? -22.744 13.333 -3.343 1.00 76.25 520 VAL A N 1
ATOM 3933 C CA . VAL A 1 520 ? -23.041 11.997 -3.863 1.00 76.25 520 VAL A CA 1
ATOM 3934 C C . VAL A 1 520 ? -22.865 11.974 -5.381 1.00 76.25 520 VAL A C 1
ATOM 3936 O O . VAL A 1 520 ? -23.448 12.787 -6.100 1.00 76.25 520 VAL A O 1
ATOM 3939 N N . MET A 1 521 ? -22.087 11.016 -5.877 1.00 75.94 521 MET A N 1
ATOM 3940 C CA . MET A 1 521 ? -21.767 10.843 -7.296 1.00 75.94 521 MET A CA 1
ATOM 3941 C C . MET A 1 521 ? -21.985 9.397 -7.729 1.00 75.94 521 MET A C 1
ATOM 3943 O O . MET A 1 521 ? -21.803 8.496 -6.920 1.00 75.94 521 MET A O 1
ATOM 3947 N N . SER A 1 522 ? -22.353 9.138 -8.987 1.00 78.50 522 SER A N 1
ATOM 3948 C CA . SER A 1 522 ? -22.464 7.755 -9.474 1.00 78.50 522 SER A CA 1
ATOM 3949 C C . SER A 1 522 ? -21.078 7.105 -9.599 1.00 78.50 522 SER A C 1
ATOM 3951 O O . SER A 1 522 ? -20.093 7.778 -9.913 1.00 78.50 522 SER A O 1
ATOM 3953 N N . LYS A 1 523 ? -20.981 5.785 -9.390 1.00 68.00 523 LYS A N 1
ATOM 3954 C CA . LYS A 1 523 ? -19.732 5.037 -9.624 1.00 68.00 523 LYS A CA 1
ATOM 3955 C C . LYS A 1 523 ? -19.297 5.079 -11.086 1.00 68.00 523 LYS A C 1
ATOM 3957 O O . LYS A 1 523 ? -18.101 5.047 -11.357 1.00 68.00 523 LYS A O 1
ATOM 3962 N N . GLU A 1 524 ? -20.246 5.168 -12.018 1.00 71.19 524 GLU A N 1
ATOM 3963 C CA . GLU A 1 524 ? -19.942 5.359 -13.437 1.00 71.19 524 GLU A CA 1
ATOM 3964 C C . GLU A 1 524 ? -19.162 6.656 -13.644 1.00 71.19 524 GLU A C 1
ATOM 3966 O O . GLU A 1 524 ? -18.112 6.603 -14.272 1.00 71.19 524 GLU A O 1
ATOM 3971 N N . ASP A 1 525 ? -19.596 7.765 -13.035 1.00 65.25 525 ASP A N 1
ATOM 3972 C CA . ASP A 1 525 ? -18.922 9.066 -13.118 1.00 65.25 525 ASP A CA 1
ATOM 3973 C C . ASP A 1 525 ? -17.600 9.103 -12.327 1.00 65.25 525 ASP A C 1
ATOM 3975 O O . ASP A 1 525 ? -16.618 9.686 -12.790 1.00 65.25 525 ASP A O 1
ATOM 3979 N N . TYR A 1 526 ? -17.535 8.444 -11.164 1.00 58.22 526 TYR A N 1
ATOM 3980 C CA . TYR A 1 526 ? -16.317 8.320 -10.347 1.00 58.22 526 TYR A CA 1
ATOM 3981 C C . TYR A 1 526 ? -15.211 7.512 -11.045 1.00 58.22 526 TYR A C 1
ATOM 3983 O O . TYR A 1 526 ? -14.024 7.846 -10.973 1.00 58.22 526 TYR A O 1
ATOM 3991 N N . ASN A 1 527 ? -15.584 6.460 -11.775 1.00 54.62 527 ASN A N 1
ATOM 3992 C CA . ASN A 1 527 ? -14.626 5.572 -12.425 1.00 54.62 527 ASN A CA 1
ATOM 3993 C C . ASN A 1 527 ? -13.962 6.183 -13.669 1.00 54.62 527 ASN A C 1
ATOM 3995 O O . ASN A 1 527 ? -12.911 5.682 -14.071 1.00 54.62 527 ASN A O 1
ATOM 3999 N N . VAL A 1 528 ? -14.499 7.274 -14.234 1.00 52.59 528 VAL A N 1
ATOM 4000 C CA . VAL A 1 528 ? -13.994 7.904 -15.474 1.00 52.59 528 VAL A CA 1
ATOM 4001 C C . VAL A 1 528 ? -12.667 8.653 -15.282 1.00 52.59 528 VAL A C 1
ATOM 4003 O O . VAL A 1 528 ? -11.961 8.890 -16.261 1.00 52.59 528 VAL A O 1
ATOM 4006 N N . SER A 1 529 ? -12.295 9.049 -14.057 1.00 47.34 529 SER A N 1
ATOM 4007 C CA . SER A 1 529 ? -11.160 9.962 -13.849 1.00 47.34 529 SER A CA 1
ATOM 4008 C C . SER A 1 529 ? -10.410 9.729 -12.536 1.00 47.34 529 SER A C 1
ATOM 4010 O O . SER A 1 529 ? -10.954 9.943 -11.456 1.00 47.34 529 SER A O 1
ATOM 4012 N N . PHE A 1 530 ? -9.119 9.392 -12.637 1.00 42.06 530 PHE A N 1
ATOM 4013 C CA . PHE A 1 530 ? -8.171 9.348 -11.512 1.00 42.06 530 PHE A CA 1
ATOM 4014 C C . PHE A 1 530 ? -8.138 10.670 -10.720 1.00 42.06 530 PHE A C 1
ATOM 4016 O O . PHE A 1 530 ? -8.129 10.644 -9.494 1.00 42.06 530 PHE A O 1
ATOM 4023 N N . PHE A 1 531 ? -8.236 11.819 -11.407 1.00 41.78 531 PHE A N 1
ATOM 4024 C CA . PHE A 1 531 ? -8.290 13.145 -10.775 1.00 41.78 531 PHE A CA 1
ATOM 4025 C C . PHE A 1 531 ? -9.540 13.362 -9.919 1.00 41.78 531 PHE A C 1
ATOM 4027 O O . PHE A 1 531 ? -9.496 14.134 -8.967 1.00 41.78 531 PHE A O 1
ATOM 4034 N N . MET A 1 532 ? -10.664 12.715 -10.251 1.00 47.41 532 MET A N 1
ATOM 4035 C CA . MET A 1 532 ? -11.846 12.780 -9.390 1.00 47.41 532 MET A CA 1
ATOM 4036 C C . MET A 1 532 ? -11.670 11.898 -8.157 1.00 47.41 532 MET A C 1
ATOM 4038 O O . MET A 1 532 ? -12.034 12.332 -7.076 1.00 47.41 532 MET A O 1
ATOM 4042 N N . ARG A 1 533 ? -11.017 10.732 -8.273 1.00 52.44 533 ARG A N 1
ATOM 4043 C CA . ARG A 1 533 ? -10.712 9.872 -7.114 1.00 52.44 533 ARG A CA 1
ATOM 4044 C C . ARG A 1 533 ? -9.734 10.525 -6.138 1.00 52.44 533 ARG A C 1
ATOM 4046 O O . ARG A 1 533 ? -9.932 10.418 -4.935 1.00 52.44 533 ARG A O 1
ATOM 4053 N N . SER A 1 534 ? -8.727 11.242 -6.645 1.00 46.12 534 SER A N 1
ATOM 4054 C CA . SER A 1 534 ? -7.752 11.962 -5.813 1.00 46.12 534 SER A CA 1
ATOM 4055 C C . SER A 1 534 ? -8.343 13.180 -5.100 1.00 46.12 534 SER A C 1
ATOM 4057 O O . SER A 1 534 ? -7.815 13.593 -4.080 1.00 46.12 534 SER A O 1
ATOM 4059 N N . GLN A 1 535 ? -9.424 13.767 -5.627 1.00 48.91 535 GLN A N 1
ATOM 4060 C CA . GLN A 1 535 ? -10.108 14.906 -5.006 1.00 48.91 535 GLN A CA 1
ATOM 4061 C C . GLN A 1 535 ? -11.118 14.504 -3.927 1.00 48.91 535 GLN A C 1
ATOM 4063 O O . GLN A 1 535 ? -11.601 15.394 -3.242 1.00 48.91 535 GLN A O 1
ATOM 4068 N N . CYS A 1 536 ? -11.443 13.216 -3.774 1.00 49.81 536 CYS A N 1
ATOM 4069 C CA . CYS A 1 536 ? -12.344 12.721 -2.724 1.00 49.81 536 CYS A CA 1
ATOM 4070 C C . CYS A 1 536 ? -11.613 12.298 -1.435 1.00 49.81 536 CYS A C 1
ATOM 4072 O O . CYS A 1 536 ? -12.245 11.695 -0.574 1.00 49.81 536 CYS A O 1
ATOM 4074 N N . ARG A 1 537 ? -10.290 12.506 -1.354 1.00 40.78 537 ARG A N 1
ATOM 4075 C CA . ARG A 1 537 ? -9.381 11.918 -0.353 1.00 40.78 537 ARG A CA 1
ATOM 4076 C C . ARG A 1 537 ? -8.844 12.935 0.673 1.00 40.78 537 ARG A C 1
ATOM 4078 O O . ARG A 1 537 ? -7.777 12.705 1.227 1.00 40.78 537 ARG A O 1
ATOM 4085 N N . GLU A 1 538 ? -9.549 14.044 0.894 1.00 32.66 538 GLU A N 1
ATOM 4086 C CA . GLU A 1 538 ? -9.216 15.041 1.931 1.00 32.66 538 GLU A CA 1
ATOM 4087 C C . GLU A 1 538 ? -10.263 15.089 3.041 1.00 32.66 538 GLU A C 1
ATOM 4089 O O . GLU A 1 538 ? -11.475 15.093 2.711 1.00 32.66 538 GLU A O 1
#

Foldseek 3Di:
DDDDPPPPPLQFDDDQCPPPVDFPDWDQAPQQQKDKDQAPAFAQFQQETDRIWMDHLQAKIKPDDQPALDLLRAELMKIQFLARAAAPPVRGGQRDWTKGKDKADPPHPSVVVVQVLVCLAVVLVNFHKDWDTKMKMWTWQRAHPVGRVQGWIWMWIWTWTDRHPDPAIKIKIKIATRGGSDHHDPTWHWMWHHYNVSWIFIDTFDDPPPPVQCRRDENRPGGNMYMDMGRDAGFTDDDDDDLEDDADAEAQWDKTKGWHDDHYDDSSDIWIWIKTAHHPQWALFVPHGIDIWTWDQDPVVRGIYTPDHRGHTARLLQWWKKKKKWKFQDFQPHLLLVVCVVQPVNSVVQVVQLVCQLCVQLPHHPRQKADWDKAADDQVPDDPDPDDDPDPRPSIIMIIIMGTHHQQCVPPDDQVSSLVSSLVVCVVVCARRRTRIDNVGMGMDTPPAVLSVVQQDDPDPVPDDPDDDDARGSQFAWHDDPVATLRTHGHHDPQWDWFDQRRHIDIDGPVFWDHANRDIGGPVVCVPDPVSVVRRRD

Sequence (538 aa):
MKLTPVLLASAQAASYIHGKSNGDSVHALDGSGQTKIPLASNADIFGVSTDILWFQNNGAISFESTTDSSPDSVARNLVVASLWGTSGSDALSPSAGKIFYRNVASSDAAFADIKADIEASTEANGESVNLQDVFLVTYKNIANPADSSQLNTYQTVVATGLIGSSASTKHFVLHNFATMAWKPDFANIGVFAANEEAEQCQSELSLPSGLANLENDSNIGENGKYIQVHSQGLECTTKFETLCPVHQEGSRATSSGMLAFKGFRDSAEWDFYVSYECDPQFEISSGVEVLSSVCRYDPDYYDSRWSAEAPTCTNSETVKTFDIKIVIDKIADKPAEEASQERGDGANILVETGLSELIEYIGIESSQVSDINIRPFNPNEEWKSDERAEVDASGSVIVEFTIELPLAVKDKVTQEDIKDNIINVVSELGVIGELEINEENIQVVEKTPQCLVDCLGCRDKKNCGTKPPPIPYDACCGGCPEDNPARGKPYSTLVKSCCVDGWNAEIYDHDTHVCCNGKVMSKEDYNVSFFMRSQCRE